Protein AF-0000000077124543 (afdb_homodimer)

Structure (mmCIF, N/CA/C/O backbone):
data_AF-0000000077124543-model_v1
#
loop_
_entity.id
_entity.type
_entity.pdbx_description
1 polymer 'Predicted intracellular protease'
#
loop_
_atom_site.group_PDB
_atom_site.id
_atom_site.type_symbol
_atom_site.label_atom_id
_atom_site.label_alt_id
_atom_site.label_comp_id
_atom_site.label_asym_id
_atom_site.label_entity_id
_atom_site.label_seq_id
_atom_site.pdbx_PDB_ins_code
_atom_site.Cartn_x
_atom_site.Cartn_y
_atom_site.Cartn_z
_atom_site.occupancy
_atom_site.B_iso_or_equiv
_atom_site.auth_seq_id
_atom_site.auth_comp_id
_atom_site.auth_asym_id
_atom_site.auth_atom_id
_atom_site.pdbx_PDB_model_num
ATOM 1 N N . MET A 1 1 ? -16.422 4.723 1.908 1 63.44 1 MET A N 1
ATOM 2 C CA . MET A 1 1 ? -15.859 3.467 1.423 1 63.44 1 MET A CA 1
ATOM 3 C C . MET A 1 1 ? -16.938 2.381 1.353 1 63.44 1 MET A C 1
ATOM 5 O O . MET A 1 1 ? -17.578 2.08 2.354 1 63.44 1 MET A O 1
ATOM 9 N N . ILE A 1 2 ? -17.328 2.041 0.159 1 67.94 2 ILE A N 1
ATOM 10 C CA . ILE A 1 2 ? -18.328 0.998 0.017 1 67.94 2 ILE A CA 1
ATOM 11 C C . ILE A 1 2 ? -17.672 -0.375 0.061 1 67.94 2 ILE A C 1
ATOM 13 O O . ILE A 1 2 ? -16.719 -0.639 -0.693 1 67.94 2 ILE A O 1
ATOM 17 N N . LYS A 1 3 ? -17.922 -1.063 1.201 1 74.06 3 LYS A N 1
ATOM 18 C CA . LYS A 1 3 ? -17.547 -2.471 1.183 1 74.06 3 LYS A CA 1
ATOM 19 C C . LYS A 1 3 ? -18.641 -3.338 0.589 1 74.06 3 LYS A C 1
ATOM 21 O O . LYS A 1 3 ? -19.812 -3.193 0.95 1 74.06 3 LYS A O 1
ATOM 26 N N . HIS A 1 4 ? -18.203 -4.145 -0.295 1 85.75 4 HIS A N 1
ATOM 27 C CA . HIS A 1 4 ? -19.141 -5.047 -0.939 1 85.75 4 HIS A CA 1
ATOM 28 C C . HIS A 1 4 ? -19.375 -6.293 -0.09 1 85.75 4 HIS A C 1
ATOM 30 O O . HIS A 1 4 ? -18.594 -6.59 0.815 1 85.75 4 HIS A O 1
ATOM 36 N N . LYS A 1 5 ? -20.406 -6.961 -0.478 1 87.62 5 LYS A N 1
ATOM 37 C CA . LYS A 1 5 ? -20.734 -8.203 0.222 1 87.62 5 LYS A CA 1
ATOM 38 C C . LYS A 1 5 ? -19.625 -9.227 0.084 1 87.62 5 LYS A C 1
ATOM 40 O O . LYS A 1 5 ? -19.047 -9.383 -0.992 1 87.62 5 LYS A O 1
ATOM 45 N N . VAL A 1 6 ? -19.484 -9.867 1.22 1 89.69 6 VAL A N 1
ATOM 46 C CA . VAL A 1 6 ? -18.438 -10.891 1.244 1 89.69 6 VAL A CA 1
ATOM 47 C C . VAL A 1 6 ? -18.75 -11.969 0.213 1 89.69 6 VAL A C 1
ATOM 49 O O . VAL A 1 6 ? -19.891 -12.422 0.103 1 89.69 6 VAL A O 1
ATOM 52 N N . SER A 1 7 ? -17.656 -12.297 -0.568 1 92 7 SER A N 1
ATOM 53 C CA . SER A 1 7 ? -17.781 -13.359 -1.558 1 92 7 SER A CA 1
ATOM 54 C C . SER A 1 7 ? -17.25 -14.688 -1.017 1 92 7 SER A C 1
ATOM 56 O O . SER A 1 7 ? -16.844 -14.773 0.147 1 92 7 SER A O 1
ATOM 58 N N . ASN A 1 8 ? -17.297 -15.719 -1.889 1 95.5 8 ASN A N 1
ATOM 59 C CA . ASN A 1 8 ? -16.75 -17.016 -1.511 1 95.5 8 ASN A CA 1
ATOM 60 C C . ASN A 1 8 ? -15.328 -17.203 -2.037 1 95.5 8 ASN A C 1
ATOM 62 O O . ASN A 1 8 ? -14.727 -18.266 -1.867 1 95.5 8 ASN A O 1
ATOM 66 N N . ILE A 1 9 ? -14.875 -16.156 -2.672 1 97.94 9 ILE A N 1
ATOM 67 C CA . ILE A 1 9 ? -13.531 -16.219 -3.234 1 97.94 9 ILE A CA 1
ATOM 68 C C . ILE A 1 9 ? -12.5 -15.953 -2.139 1 97.94 9 ILE A C 1
ATOM 70 O O . ILE A 1 9 ? -12.602 -14.969 -1.404 1 97.94 9 ILE A O 1
ATOM 74 N N . ARG A 1 10 ? -11.5 -16.828 -2.059 1 98.06 10 ARG A N 1
ATOM 75 C CA . ARG A 1 10 ? -10.438 -16.734 -1.063 1 98.06 10 ARG A CA 1
ATOM 76 C C . ARG A 1 10 ? -9.07 -16.656 -1.731 1 98.06 10 ARG A C 1
ATOM 78 O O . ARG A 1 10 ? -8.742 -17.469 -2.59 1 98.06 10 ARG A O 1
ATOM 85 N N . ILE A 1 11 ? -8.266 -15.648 -1.345 1 98.62 11 ILE A N 1
ATOM 86 C CA . ILE A 1 11 ? -6.922 -15.484 -1.889 1 98.62 11 ILE A CA 1
ATOM 87 C C . ILE A 1 11 ? -5.898 -15.5 -0.754 1 98.62 11 ILE A C 1
ATOM 89 O O . ILE A 1 11 ? -6.066 -14.797 0.248 1 98.62 11 ILE A O 1
ATOM 93 N N . ALA A 1 12 ? -4.91 -16.344 -0.875 1 98.44 12 ALA A N 1
ATOM 94 C CA . ALA A 1 12 ? -3.766 -16.312 0.032 1 98.44 12 ALA A CA 1
ATOM 95 C C . ALA A 1 12 ? -2.625 -15.484 -0.543 1 98.44 12 ALA A C 1
ATOM 97 O O . ALA A 1 12 ? -2.207 -15.695 -1.684 1 98.44 12 ALA A O 1
ATOM 98 N N . ILE A 1 13 ? -2.197 -14.547 0.199 1 98.69 13 ILE A N 1
ATOM 99 C CA . ILE A 1 13 ? -0.986 -13.805 -0.134 1 98.69 13 ILE A CA 1
ATOM 100 C C . ILE A 1 13 ? 0.198 -14.367 0.648 1 98.69 13 ILE A C 1
ATOM 102 O O . ILE A 1 13 ? 0.236 -14.281 1.877 1 98.69 13 ILE A O 1
ATOM 106 N N . MET A 1 14 ? 1.134 -14.891 -0.049 1 96.19 14 MET A N 1
ATOM 107 C CA . MET A 1 14 ? 2.322 -15.43 0.602 1 96.19 14 MET A CA 1
ATOM 108 C C . MET A 1 14 ? 3.344 -14.336 0.877 1 96.19 14 MET A C 1
ATOM 110 O O . MET A 1 14 ? 3.941 -13.789 -0.052 1 96.19 14 MET A O 1
ATOM 114 N N . CYS A 1 15 ? 3.605 -14.125 2.131 1 96.5 15 CYS A N 1
ATOM 115 C CA . CYS A 1 15 ? 4.488 -13.039 2.541 1 96.5 15 CYS A CA 1
ATOM 116 C C . CYS A 1 15 ? 5.773 -13.578 3.152 1 96.5 15 CYS A C 1
ATOM 118 O O . CYS A 1 15 ? 5.75 -14.562 3.891 1 96.5 15 CYS A O 1
ATOM 120 N N . SER A 1 16 ? 6.848 -12.883 2.807 1 94.44 16 SER A N 1
ATOM 121 C CA . SER A 1 16 ? 8.156 -13.164 3.389 1 94.44 16 SER A CA 1
ATOM 122 C C . SER A 1 16 ? 8.797 -11.898 3.949 1 94.44 16 SER A C 1
ATOM 124 O O . SER A 1 16 ? 8.375 -10.789 3.619 1 94.44 16 SER A O 1
ATOM 126 N N . ILE A 1 17 ? 9.75 -12.125 4.844 1 96 17 ILE A N 1
ATOM 127 C CA . ILE A 1 17 ? 10.617 -10.992 5.176 1 96 17 ILE A CA 1
ATOM 128 C C . ILE A 1 17 ? 11.148 -10.352 3.893 1 96 17 ILE A C 1
ATOM 130 O O . ILE A 1 17 ? 11.609 -11.055 2.988 1 96 17 ILE A O 1
ATOM 134 N N . GLU A 1 18 ? 10.953 -9.055 3.719 1 96.94 18 GLU A N 1
ATOM 135 C CA . GLU A 1 18 ? 11.438 -8.25 2.602 1 96.94 18 GLU A CA 1
ATOM 136 C C . GLU A 1 18 ? 10.586 -8.469 1.354 1 96.94 18 GLU A C 1
ATOM 138 O O . GLU A 1 18 ? 11.047 -8.242 0.234 1 96.94 18 GLU A O 1
ATOM 143 N N . SER A 1 19 ? 9.328 -8.969 1.535 1 97.06 19 SER A N 1
ATOM 144 C CA . SER A 1 19 ? 8.359 -8.805 0.461 1 97.06 19 SER A CA 1
ATOM 145 C C . SER A 1 19 ? 8.062 -7.336 0.196 1 97.06 19 SER A C 1
ATOM 147 O O . SER A 1 19 ? 8.203 -6.496 1.089 1 97.06 19 SER A O 1
ATOM 149 N N . ASN A 1 20 ? 7.742 -7.055 -1.015 1 98.12 20 ASN A N 1
ATOM 150 C CA . ASN A 1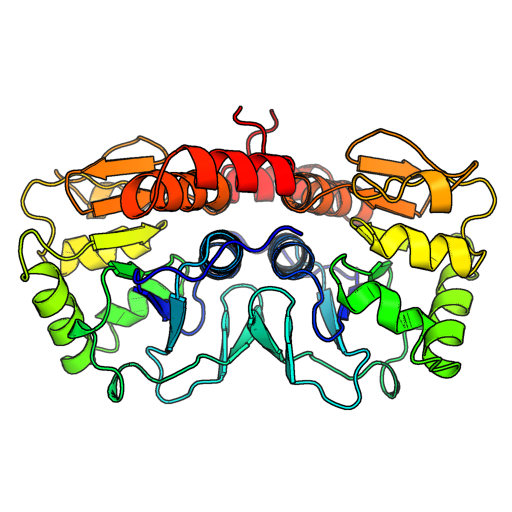 20 ? 7.457 -5.668 -1.366 1 98.12 20 ASN A CA 1
ATOM 151 C C . ASN A 1 20 ? 6.211 -5.152 -0.647 1 98.12 20 ASN A C 1
ATOM 153 O O . ASN A 1 20 ? 5.148 -5.773 -0.711 1 98.12 20 ASN A O 1
ATOM 157 N N . ASP A 1 21 ? 6.297 -4.035 0.002 1 98.75 21 ASP A N 1
ATOM 158 C CA . ASP A 1 21 ? 5.223 -3.477 0.82 1 98.75 21 ASP A CA 1
ATOM 159 C C . ASP A 1 21 ? 3.979 -3.197 -0.022 1 98.75 21 ASP A C 1
ATOM 161 O O . ASP A 1 21 ? 2.877 -3.623 0.328 1 98.75 21 ASP A O 1
ATOM 165 N N . MET A 1 22 ? 4.164 -2.541 -1.138 1 98.75 22 MET A N 1
ATOM 166 C CA . MET A 1 22 ? 3.059 -2.104 -1.983 1 98.75 22 MET A CA 1
ATOM 167 C C . MET A 1 22 ? 2.426 -3.289 -2.707 1 98.75 22 MET A C 1
ATOM 169 O O . MET A 1 22 ? 1.207 -3.334 -2.885 1 98.75 22 MET A O 1
ATOM 173 N N . ASP A 1 23 ? 3.266 -4.234 -3.088 1 98.75 23 ASP A N 1
ATOM 174 C CA . ASP A 1 23 ? 2.77 -5.434 -3.758 1 98.75 23 ASP A CA 1
ATOM 175 C C . ASP A 1 23 ? 1.81 -6.207 -2.859 1 98.75 23 ASP A C 1
ATOM 177 O O . ASP A 1 23 ? 0.942 -6.934 -3.348 1 98.75 23 ASP A O 1
ATOM 181 N N . ILE A 1 24 ? 1.984 -6.094 -1.59 1 98.81 24 ILE A N 1
ATOM 182 C CA . ILE A 1 24 ? 1.113 -6.812 -0.665 1 98.81 24 ILE A CA 1
ATOM 183 C C . ILE A 1 24 ? -0.124 -5.969 -0.364 1 98.81 24 ILE A C 1
ATOM 185 O O . ILE A 1 24 ? -1.254 -6.422 -0.565 1 98.81 24 ILE A O 1
ATOM 189 N N . VAL A 1 25 ? 0.028 -4.738 -0.016 1 98.94 25 VAL A N 1
ATOM 190 C CA . VAL A 1 25 ? -1.023 -3.992 0.668 1 98.94 25 VAL A CA 1
ATOM 191 C C . VAL A 1 25 ? -2.033 -3.469 -0.351 1 98.94 25 VAL A C 1
ATOM 193 O O . VAL A 1 25 ? -3.232 -3.414 -0.073 1 98.94 25 VAL A O 1
ATOM 196 N N . ILE A 1 26 ? -1.582 -3.061 -1.542 1 98.88 26 ILE A N 1
ATOM 197 C CA . ILE A 1 26 ? -2.502 -2.502 -2.527 1 98.88 26 ILE A CA 1
ATOM 198 C C . ILE A 1 26 ? -3.502 -3.57 -2.965 1 98.88 26 ILE A C 1
ATOM 200 O O . ILE A 1 26 ? -4.715 -3.377 -2.855 1 98.88 26 ILE A O 1
ATOM 204 N N . PRO A 1 27 ? -3.061 -4.75 -3.352 1 98.94 27 PRO A N 1
ATOM 205 C CA . PRO A 1 27 ? -4.043 -5.789 -3.68 1 98.94 27 PRO A CA 1
ATOM 206 C C . PRO A 1 27 ? -4.891 -6.199 -2.479 1 98.94 27 PRO A C 1
ATOM 208 O O . PRO A 1 27 ? -6.105 -6.387 -2.609 1 98.94 27 PRO A O 1
ATOM 211 N N . TYR A 1 28 ? -4.254 -6.348 -1.312 1 98.88 28 TYR A N 1
ATOM 212 C CA . TYR A 1 28 ? -5.004 -6.703 -0.113 1 98.88 28 TYR A CA 1
ATOM 213 C C . TYR A 1 28 ? -6.18 -5.758 0.097 1 98.88 28 TYR A C 1
ATOM 215 O O . TYR A 1 28 ? -7.309 -6.199 0.332 1 98.88 28 TYR A O 1
ATOM 223 N N . ASP A 1 29 ? -5.918 -4.492 0.028 1 98.75 29 ASP A N 1
ATOM 224 C CA . ASP A 1 29 ? -6.926 -3.465 0.262 1 98.75 29 ASP A CA 1
ATOM 225 C C . ASP A 1 29 ? -8.055 -3.555 -0.768 1 98.75 29 ASP A C 1
ATOM 227 O O . ASP A 1 29 ? -9.227 -3.666 -0.406 1 98.75 29 ASP A O 1
ATOM 231 N N . ILE A 1 30 ? -7.691 -3.59 -1.992 1 98.75 30 ILE A N 1
ATOM 232 C CA . ILE A 1 30 ? -8.664 -3.566 -3.08 1 98.75 30 ILE A CA 1
ATOM 233 C C . ILE A 1 30 ? -9.5 -4.844 -3.053 1 98.75 30 ILE A C 1
ATOM 235 O O . ILE A 1 30 ? -10.719 -4.797 -3.211 1 98.75 30 ILE A O 1
ATOM 239 N N . TRP A 1 31 ? -8.898 -5.984 -2.84 1 98.88 31 TRP A N 1
ATOM 240 C CA . TRP A 1 31 ? -9.617 -7.25 -2.824 1 98.88 31 TRP A CA 1
ATOM 241 C C . TRP A 1 31 ? -10.57 -7.324 -1.631 1 98.88 31 TRP A C 1
ATOM 243 O O . TRP A 1 31 ? -11.688 -7.816 -1.752 1 98.88 31 TRP A O 1
ATOM 253 N N . THR A 1 32 ? -10.141 -6.828 -0.524 1 98.56 32 THR A N 1
ATOM 254 C CA . THR A 1 32 ? -11 -6.797 0.648 1 98.56 32 THR A CA 1
ATOM 255 C C . THR A 1 32 ? -12.203 -5.887 0.411 1 98.56 32 THR A C 1
ATOM 257 O O . THR A 1 32 ? -13.336 -6.23 0.768 1 98.56 32 THR A O 1
ATOM 260 N N . ARG A 1 33 ? -11.992 -4.699 -0.191 1 97.81 33 ARG A N 1
ATOM 261 C CA . ARG A 1 33 ? -13.086 -3.809 -0.554 1 97.81 33 ARG A CA 1
ATOM 262 C C . ARG A 1 33 ? -14.102 -4.523 -1.441 1 97.81 33 ARG A C 1
ATOM 264 O O . ARG A 1 33 ? -15.297 -4.25 -1.365 1 97.81 33 ARG A O 1
ATOM 271 N N . ALA A 1 34 ? -13.578 -5.43 -2.248 1 98.5 34 ALA A N 1
ATOM 272 C CA . ALA A 1 34 ? -14.414 -6.117 -3.229 1 98.5 34 ALA A CA 1
ATOM 273 C C . ALA A 1 34 ? -15.211 -7.246 -2.578 1 98.5 34 ALA A C 1
ATOM 275 O O . ALA A 1 34 ? -16.078 -7.848 -3.213 1 98.5 34 ALA A O 1
ATOM 276 N N . GLY A 1 35 ? -14.875 -7.598 -1.354 1 98.38 35 GLY A N 1
ATOM 277 C CA . GLY A 1 35 ? -15.547 -8.68 -0.652 1 98.38 35 GLY A CA 1
ATOM 278 C C . GLY A 1 35 ? -14.812 -10 -0.758 1 98.38 35 GLY A C 1
ATOM 279 O O . GLY A 1 35 ? -15.336 -11.039 -0.352 1 98.38 35 GLY A O 1
ATOM 280 N N . ILE A 1 36 ? -13.648 -10.016 -1.35 1 98.75 36 ILE A N 1
ATOM 281 C CA . ILE A 1 36 ? -12.812 -11.211 -1.394 1 98.75 36 ILE A CA 1
ATOM 282 C C . ILE A 1 36 ? -12.219 -11.477 -0.012 1 98.75 36 ILE A C 1
ATOM 284 O O . ILE A 1 36 ? -11.789 -10.539 0.676 1 98.75 36 ILE A O 1
ATOM 288 N N . ILE A 1 37 ? -12.195 -12.695 0.406 1 98.44 37 ILE A N 1
ATOM 289 C CA . ILE A 1 37 ? -11.523 -13.078 1.646 1 98.44 37 ILE A CA 1
ATOM 290 C C . ILE A 1 37 ? -10.023 -13.219 1.402 1 98.44 37 ILE A C 1
ATOM 292 O O . ILE A 1 37 ? -9.586 -14.109 0.675 1 98.44 37 ILE A O 1
ATOM 296 N N . VAL A 1 38 ? -9.281 -12.344 2.039 1 98.75 38 VAL A N 1
ATOM 297 C CA . VAL A 1 38 ? -7.844 -12.305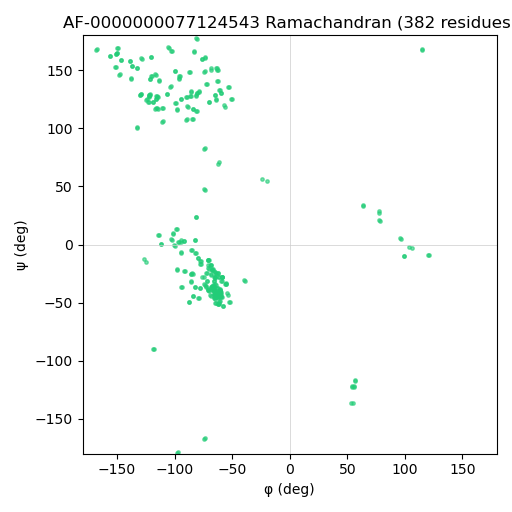 1.796 1 98.75 38 VAL A CA 1
ATOM 298 C C . VAL A 1 38 ? -7.094 -12.68 3.07 1 98.75 38 VAL A C 1
ATOM 300 O O . VAL A 1 38 ? -7.355 -12.125 4.141 1 98.75 38 VAL A O 1
ATOM 303 N N . GLU A 1 39 ? -6.223 -13.602 2.947 1 98.56 39 GLU A N 1
ATOM 304 C CA . GLU A 1 39 ? -5.375 -13.984 4.07 1 98.56 39 GLU A CA 1
ATOM 305 C C . GLU A 1 39 ? -3.898 -13.812 3.736 1 98.56 39 GLU A C 1
ATOM 307 O O . GLU A 1 39 ? -3.443 -14.234 2.672 1 98.56 39 GLU A O 1
ATOM 312 N N . THR A 1 40 ? -3.205 -13.148 4.602 1 98.75 40 THR A N 1
ATOM 313 C CA . THR A 1 40 ? -1.751 -13.094 4.496 1 98.75 40 THR A CA 1
ATOM 314 C C . THR A 1 40 ? -1.117 -14.289 5.211 1 98.75 40 THR A C 1
ATOM 316 O O . THR A 1 40 ? -1.386 -14.523 6.391 1 98.75 40 THR A O 1
ATOM 319 N N . VAL A 1 41 ? -0.295 -14.945 4.5 1 97.06 41 VAL A N 1
ATOM 320 C CA . VAL A 1 41 ? 0.339 -16.156 5 1 97.06 41 VAL A CA 1
ATOM 321 C C . VAL A 1 41 ? 1.854 -15.977 5.051 1 97.06 41 VAL A C 1
ATOM 323 O O . VAL A 1 41 ? 2.486 -15.711 4.023 1 97.06 41 VAL A O 1
ATOM 326 N N . SER A 1 42 ? 2.412 -16.156 6.227 1 96 42 SER A N 1
ATOM 327 C CA . SER A 1 42 ? 3.848 -15.953 6.398 1 96 42 SER A CA 1
ATOM 328 C C . SER A 1 42 ? 4.633 -17.188 5.949 1 96 42 SER A C 1
ATOM 330 O O . SER A 1 42 ? 4.367 -18.297 6.41 1 96 42 SER A O 1
ATOM 332 N N . ASN A 1 43 ? 5.562 -16.922 5.125 1 91.69 43 ASN A N 1
ATOM 333 C CA . ASN A 1 43 ? 6.504 -17.984 4.75 1 91.69 43 ASN A CA 1
ATOM 334 C C . ASN A 1 43 ? 7.605 -18.141 5.789 1 91.69 43 ASN A C 1
ATOM 336 O O . ASN A 1 43 ? 8.555 -18.906 5.578 1 91.69 43 ASN A O 1
ATOM 340 N N . GLU A 1 44 ? 7.508 -17.391 6.852 1 91.5 44 GLU A N 1
ATOM 341 C CA . GLU A 1 44 ? 8.492 -17.391 7.93 1 91.5 44 GLU A CA 1
ATOM 342 C C . GLU A 1 44 ? 7.992 -18.188 9.133 1 91.5 44 GLU A C 1
ATOM 344 O O . GLU A 1 44 ? 6.828 -18.578 9.18 1 91.5 44 GLU A O 1
ATOM 349 N N . LYS A 1 45 ? 8.906 -18.5 10.078 1 90.06 45 LYS A N 1
ATOM 350 C CA . LYS A 1 45 ? 8.523 -19.188 11.305 1 90.06 45 LYS A CA 1
ATOM 351 C C . LYS A 1 45 ? 7.953 -18.203 12.328 1 90.06 45 LYS A C 1
ATOM 353 O O . LYS A 1 45 ? 8.141 -18.375 13.539 1 90.06 45 LYS A O 1
ATOM 358 N N . LYS A 1 46 ? 7.473 -17.125 11.875 1 95.44 46 LYS A N 1
ATOM 359 C CA . LYS A 1 46 ? 6.797 -16.109 12.672 1 95.44 46 LYS A CA 1
ATOM 360 C C . LYS A 1 46 ? 5.762 -15.359 11.836 1 95.44 46 LYS A C 1
ATOM 362 O O . LYS A 1 46 ? 5.91 -15.234 10.617 1 95.44 46 LYS A O 1
ATOM 367 N N . LYS A 1 47 ? 4.73 -14.844 12.461 1 97.44 47 LYS A N 1
ATOM 368 C CA . LYS A 1 47 ? 3.654 -14.148 11.758 1 97.44 47 LYS A CA 1
ATOM 369 C C . LYS A 1 47 ? 4 -12.672 11.539 1 97.44 47 LYS A C 1
ATOM 371 O O . LYS A 1 47 ? 3.578 -12.07 10.555 1 97.44 47 LYS A O 1
ATOM 376 N N . SER A 1 48 ? 4.754 -12.07 12.461 1 98.25 48 SER A N 1
ATOM 377 C CA . SER A 1 48 ? 5.145 -10.672 12.359 1 98.25 48 SER A CA 1
ATOM 378 C C . SER A 1 48 ? 6.449 -10.523 11.578 1 98.25 48 SER A C 1
ATOM 380 O O . SER A 1 48 ? 7.477 -11.078 11.969 1 98.25 48 SER A O 1
ATOM 382 N N . ILE A 1 49 ? 6.414 -9.82 10.445 1 97.56 49 ILE A N 1
ATOM 383 C CA . ILE A 1 49 ? 7.594 -9.734 9.586 1 97.56 49 ILE A CA 1
ATOM 384 C C 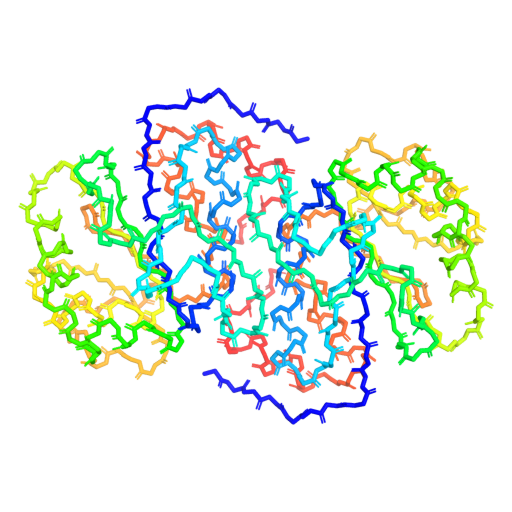. ILE A 1 49 ? 7.781 -8.305 9.102 1 97.56 49 ILE A C 1
ATOM 386 O O . ILE A 1 49 ? 6.812 -7.551 8.977 1 97.56 49 ILE A O 1
ATOM 390 N N . PHE A 1 50 ? 9.055 -7.945 8.797 1 98.12 50 PHE A N 1
ATOM 391 C CA . PHE A 1 50 ? 9.391 -6.684 8.148 1 98.12 50 PHE A CA 1
ATOM 392 C C . PHE A 1 50 ? 9.375 -6.832 6.633 1 98.12 50 PHE A C 1
ATOM 394 O O . PHE A 1 50 ? 10.055 -7.699 6.082 1 98.12 50 PHE A O 1
ATOM 401 N N . LEU A 1 51 ? 8.641 -5.969 6.043 1 98.12 51 LEU A N 1
ATOM 402 C CA . LEU A 1 51 ? 8.625 -5.934 4.586 1 98.12 51 LEU A CA 1
ATOM 403 C C . LEU A 1 51 ? 9.836 -5.176 4.047 1 98.12 51 LEU A C 1
ATOM 405 O O . LEU A 1 51 ? 10.688 -4.734 4.816 1 98.12 51 LEU A O 1
ATOM 409 N N . GLN A 1 52 ? 9.953 -5.137 2.805 1 97.38 52 GLN A N 1
ATOM 410 C CA . GLN A 1 52 ? 11.18 -4.699 2.146 1 97.38 52 GLN A CA 1
ATOM 411 C C . GLN A 1 52 ? 11.523 -3.262 2.527 1 97.38 52 GLN A C 1
ATOM 413 O O . GLN A 1 52 ? 12.688 -2.943 2.775 1 97.38 52 GLN A O 1
ATOM 418 N N . SER A 1 53 ? 10.484 -2.402 2.611 1 97.81 53 SER A N 1
ATOM 419 C CA . SER A 1 53 ? 10.758 -0.995 2.889 1 97.81 53 SER A CA 1
ATOM 420 C C . SER A 1 53 ? 10.664 -0.7 4.383 1 97.81 53 SER A C 1
ATOM 422 O O . SER A 1 53 ? 10.898 0.431 4.812 1 97.81 53 SER A O 1
ATOM 424 N N . GLY A 1 54 ? 10.219 -1.682 5.129 1 98 54 GLY A N 1
ATOM 425 C CA . GLY A 1 54 ? 10.32 -1.51 6.57 1 98 54 GLY A CA 1
ATOM 426 C C . GLY A 1 54 ? 8.984 -1.577 7.277 1 98 54 GLY A C 1
ATOM 427 O O . GLY A 1 54 ? 8.922 -1.595 8.508 1 98 54 GLY A O 1
ATOM 428 N N . THR A 1 55 ? 7.875 -1.6 6.539 1 98.56 55 THR A N 1
ATOM 429 C CA . THR A 1 55 ? 6.582 -1.811 7.184 1 98.56 55 THR A CA 1
ATOM 430 C C . THR A 1 55 ? 6.559 -3.148 7.918 1 98.56 55 THR A C 1
ATOM 432 O O . THR A 1 55 ? 6.969 -4.172 7.367 1 98.56 55 THR A O 1
ATOM 435 N N . LYS A 1 56 ? 6.16 -3.121 9.117 1 98.75 56 LYS A N 1
ATOM 436 C CA . LYS A 1 56 ? 6.004 -4.363 9.867 1 98.75 56 LYS A CA 1
ATOM 437 C C . LYS A 1 56 ? 4.551 -4.816 9.883 1 98.75 56 LYS A C 1
ATOM 439 O O . LYS A 1 56 ? 3.676 -4.105 10.383 1 98.75 56 LYS A O 1
ATOM 444 N N . ILE A 1 57 ? 4.316 -6.035 9.383 1 98.81 57 ILE A N 1
ATOM 445 C CA . ILE A 1 57 ? 2.947 -6.543 9.359 1 98.81 57 ILE A CA 1
ATOM 446 C C . ILE A 1 57 ? 2.859 -7.832 10.172 1 98.81 57 ILE A C 1
ATOM 448 O O . ILE A 1 57 ? 3.881 -8.453 10.477 1 98.81 57 ILE A O 1
ATOM 452 N N . THR A 1 58 ? 1.664 -8.141 10.523 1 98.75 58 THR A N 1
ATOM 453 C CA . THR A 1 58 ? 1.371 -9.43 11.133 1 98.75 58 THR A CA 1
ATOM 454 C C . THR A 1 58 ? 0.469 -10.266 10.227 1 98.75 58 THR A C 1
ATOM 456 O O . THR A 1 58 ? -0.686 -9.906 9.992 1 98.75 58 THR A O 1
ATOM 459 N N . CYS A 1 59 ? 1.014 -11.359 9.812 1 98.62 59 CYS A N 1
ATOM 460 C CA . CYS A 1 59 ? 0.253 -12.266 8.961 1 98.62 59 CYS A CA 1
ATOM 461 C C . CYS A 1 59 ? -0.771 -13.047 9.773 1 98.62 59 CYS A C 1
ATOM 463 O O . CYS A 1 59 ? -0.63 -13.18 10.992 1 98.62 59 CYS A O 1
ATOM 465 N N . SER A 1 60 ? -1.74 -13.539 9.047 1 98.19 60 SER A N 1
ATOM 466 C CA . SER A 1 60 ? -2.812 -14.258 9.727 1 98.19 60 SER A CA 1
ATOM 467 C C . SER A 1 60 ? -2.352 -15.641 10.188 1 98.19 60 SER A C 1
ATOM 469 O O . SER A 1 60 ? -2.828 -16.156 11.195 1 98.19 60 SER A O 1
ATOM 471 N N . GLU A 1 61 ? -1.473 -16.219 9.375 1 97 61 GLU A N 1
ATOM 472 C CA . GLU A 1 61 ? -1.011 -17.562 9.695 1 97 61 GLU A CA 1
ATOM 473 C C . GLU A 1 61 ? 0.349 -17.844 9.062 1 97 61 GLU A C 1
ATOM 475 O O . GLU A 1 61 ? 0.772 -17.141 8.148 1 97 61 GLU A O 1
ATOM 480 N N . GLU A 1 62 ? 0.965 -18.828 9.57 1 95.56 62 GLU A N 1
ATOM 481 C CA . GLU A 1 62 ? 2.189 -19.344 8.953 1 95.56 62 GLU A CA 1
ATOM 482 C C . GLU A 1 62 ? 1.879 -20.375 7.879 1 95.56 62 GLU A C 1
ATOM 484 O O . GLU A 1 62 ? 0.943 -21.172 8.023 1 95.56 62 GLU A O 1
ATOM 489 N N . ILE A 1 63 ? 2.709 -20.422 6.91 1 92.44 63 ILE A N 1
ATOM 490 C CA . ILE A 1 63 ? 2.488 -21.281 5.754 1 92.44 63 ILE A CA 1
ATOM 491 C C . ILE A 1 63 ? 2.398 -22.734 6.203 1 92.44 63 ILE A C 1
ATOM 493 O O . ILE A 1 63 ? 1.642 -23.516 5.629 1 92.44 63 ILE A O 1
ATOM 497 N N . GLU A 1 64 ? 3.084 -23.125 7.25 1 89.5 64 GLU A N 1
ATOM 498 C CA . GLU A 1 64 ? 3.113 -24.5 7.738 1 89.5 64 GLU A CA 1
ATOM 499 C C . GLU A 1 64 ? 1.761 -24.922 8.312 1 89.5 64 GLU A C 1
ATOM 501 O O . GLU A 1 64 ? 1.431 -26.109 8.344 1 89.5 64 GLU A O 1
ATOM 506 N N . LYS A 1 65 ? 0.978 -23.984 8.602 1 93.12 65 LYS A N 1
ATOM 507 C CA . LYS A 1 65 ? -0.274 -24.266 9.297 1 93.12 65 LYS A CA 1
ATOM 508 C C . LYS A 1 65 ? -1.476 -24.016 8.391 1 93.12 65 LYS A C 1
ATOM 510 O O . LYS A 1 65 ? -2.623 -24.141 8.828 1 93.12 65 LYS A O 1
ATOM 515 N N . VAL A 1 66 ? -1.228 -23.625 7.227 1 93.56 66 VAL A N 1
ATOM 516 C CA . VAL A 1 66 ? -2.328 -23.25 6.344 1 93.56 66 VAL A CA 1
ATOM 517 C C . VAL A 1 66 ? -2.572 -24.375 5.332 1 93.56 66 VAL A C 1
ATOM 519 O O . VAL A 1 66 ? -1.624 -24.953 4.797 1 93.56 66 VAL A O 1
ATOM 522 N N . ASN A 1 67 ? -3.84 -24.688 5.109 1 93.88 67 ASN A N 1
ATOM 523 C CA . ASN A 1 67 ? -4.262 -25.531 3.994 1 93.88 67 ASN A CA 1
ATOM 524 C C . ASN A 1 67 ? -4.574 -24.703 2.752 1 93.88 67 ASN A C 1
ATOM 526 O O . ASN A 1 67 ? -5.625 -24.062 2.672 1 93.88 67 ASN A O 1
ATOM 530 N N . LEU A 1 68 ? -3.729 -24.766 1.771 1 93.69 68 LEU A N 1
ATOM 531 C CA . LEU A 1 68 ? -3.852 -23.922 0.588 1 93.69 68 LEU A CA 1
ATOM 532 C C . LEU A 1 68 ? -5.035 -24.359 -0.27 1 93.69 68 LEU A C 1
ATOM 534 O O . LEU A 1 68 ? -5.496 -23.594 -1.127 1 93.69 68 LEU A O 1
ATOM 538 N N . ASP A 1 69 ? -5.594 -25.516 -0.034 1 91.69 69 ASP A N 1
ATOM 539 C CA . ASP A 1 69 ? -6.691 -26.047 -0.838 1 91.69 69 ASP A CA 1
ATOM 540 C C . ASP A 1 69 ? -7.953 -25.203 -0.665 1 91.69 69 ASP A C 1
ATOM 542 O O . ASP A 1 69 ? -8.844 -25.219 -1.517 1 91.69 69 ASP A O 1
ATOM 546 N N . LYS A 1 70 ? -8.008 -24.5 0.375 1 94.38 70 LYS A N 1
ATOM 547 C CA . LYS A 1 70 ? -9.227 -23.75 0.662 1 94.38 70 LYS A CA 1
ATOM 548 C C . LYS A 1 70 ? -9.25 -22.438 -0.118 1 94.38 70 LYS A C 1
ATOM 550 O O . LYS A 1 70 ? -10.258 -21.719 -0.104 1 94.38 70 LYS A O 1
ATOM 555 N N . PHE A 1 71 ? -8.156 -22.141 -0.77 1 97 71 PHE A N 1
ATOM 556 C CA . PHE A 1 71 ? -8.078 -20.875 -1.48 1 97 71 PHE A CA 1
ATOM 557 C C . PHE A 1 71 ? -8.344 -21.062 -2.967 1 97 71 PHE A C 1
ATOM 559 O O . PHE A 1 71 ? -8.016 -22.109 -3.533 1 97 71 PHE A O 1
ATOM 566 N N . ASN A 1 72 ? -8.906 -20.031 -3.535 1 97.19 72 ASN A N 1
ATOM 567 C CA . ASN A 1 72 ? -9.125 -20 -4.977 1 97.19 72 ASN A CA 1
ATOM 568 C C . ASN A 1 72 ? -7.879 -19.516 -5.719 1 97.19 72 ASN A C 1
ATOM 570 O O . ASN A 1 72 ? -7.691 -19.828 -6.895 1 97.19 72 ASN A O 1
ATOM 574 N N . ALA A 1 73 ? -7.051 -18.766 -5.027 1 98 73 ALA A N 1
ATOM 575 C CA . ALA A 1 73 ? -5.855 -18.203 -5.645 1 98 73 ALA A CA 1
ATOM 576 C C . ALA A 1 73 ? -4.723 -18.078 -4.629 1 98 73 ALA A C 1
ATOM 578 O O . ALA A 1 73 ? -4.965 -17.875 -3.439 1 98 73 ALA A O 1
ATOM 579 N N . LEU A 1 74 ? -3.551 -18.266 -5.141 1 97.44 74 LEU A N 1
ATOM 580 C CA . LEU A 1 74 ? -2.314 -18 -4.414 1 97.44 74 LEU A CA 1
ATOM 581 C C . LEU A 1 74 ? -1.535 -16.859 -5.062 1 97.44 74 LEU A C 1
ATOM 583 O O . LEU A 1 74 ? -1.316 -16.859 -6.277 1 97.44 74 LEU A O 1
ATOM 587 N N . TYR A 1 75 ? -1.189 -15.875 -4.281 1 98.44 75 TYR A N 1
ATOM 588 C CA . TYR A 1 75 ? -0.448 -14.711 -4.758 1 98.44 75 TYR A CA 1
ATOM 589 C C . TYR A 1 75 ? 0.922 -14.633 -4.094 1 98.44 75 TYR A C 1
ATOM 591 O O . TYR A 1 75 ? 1.026 -14.641 -2.867 1 98.44 75 TYR A O 1
ATOM 599 N N . ILE A 1 76 ? 1.958 -14.562 -4.898 1 97.06 76 ILE A N 1
ATOM 600 C CA . ILE A 1 76 ? 3.326 -14.383 -4.43 1 97.06 76 ILE A CA 1
ATOM 601 C C . ILE A 1 76 ? 3.826 -12.992 -4.82 1 97.06 76 ILE A C 1
ATOM 603 O O . ILE A 1 76 ? 4.191 -12.766 -5.977 1 97.06 76 ILE A O 1
ATOM 607 N N . PRO A 1 77 ? 3.91 -12.102 -3.855 1 98.25 77 PRO A N 1
ATOM 608 C CA . PRO A 1 77 ? 4.34 -10.734 -4.141 1 98.25 77 PRO A CA 1
ATOM 609 C C . PRO A 1 77 ? 5.836 -10.625 -4.414 1 98.25 77 PRO A C 1
ATOM 611 O O . PRO A 1 77 ? 6.594 -11.555 -4.105 1 98.25 77 PRO A O 1
ATOM 614 N N . GLY A 1 78 ? 6.227 -9.5 -5.059 1 97.38 78 GLY A N 1
ATOM 615 C CA . GLY A 1 78 ? 7.637 -9.242 -5.293 1 97.38 78 GLY A CA 1
ATOM 616 C C . GLY A 1 78 ? 8.383 -8.82 -4.043 1 97.38 78 GLY A C 1
ATOM 617 O O . GLY A 1 78 ? 7.883 -8.984 -2.928 1 97.38 78 GLY A O 1
ATOM 618 N N . GLY A 1 79 ? 9.562 -8.328 -4.281 1 96.5 79 GLY A N 1
ATOM 619 C CA . GLY A 1 79 ? 10.453 -7.93 -3.201 1 96.5 79 GLY A CA 1
ATOM 620 C C . GLY A 1 79 ? 11.711 -8.773 -3.121 1 96.5 79 GLY A C 1
ATOM 621 O O . GLY A 1 79 ? 11.812 -9.812 -3.77 1 96.5 79 GLY A O 1
ATOM 622 N N . LYS A 1 80 ? 12.625 -8.281 -2.346 1 92.56 80 LYS A N 1
ATOM 623 C CA . LYS A 1 80 ? 13.898 -8.977 -2.199 1 92.56 80 LYS A CA 1
ATOM 624 C C . LYS A 1 80 ? 13.703 -10.336 -1.534 1 92.56 80 LYS A C 1
ATOM 626 O O . LYS A 1 80 ? 14.477 -11.266 -1.774 1 92.56 80 LYS A O 1
ATOM 631 N N . GLY A 1 81 ? 12.68 -10.469 -0.837 1 89.56 81 GLY A N 1
ATOM 632 C CA . GLY A 1 81 ? 12.438 -11.664 -0.052 1 89.56 81 GLY A CA 1
ATOM 633 C C . GLY A 1 81 ? 11.953 -12.836 -0.887 1 89.56 81 GLY A C 1
ATOM 634 O O . GLY A 1 81 ? 11.992 -13.984 -0.438 1 89.56 81 GLY A O 1
ATOM 635 N N . CYS A 1 82 ? 11.492 -12.562 -2.094 1 85.75 82 CYS A N 1
ATOM 636 C CA . CYS A 1 82 ? 10.883 -13.633 -2.873 1 85.75 82 CYS A CA 1
ATOM 637 C C . CYS A 1 82 ? 11.906 -14.703 -3.227 1 85.75 82 CYS A C 1
ATOM 639 O O . CYS A 1 82 ? 11.562 -15.891 -3.318 1 85.75 82 CYS A O 1
ATOM 641 N N . GLN A 1 83 ? 13.125 -14.305 -3.326 1 81.38 83 GLN A N 1
ATOM 642 C CA . GLN A 1 83 ? 14.148 -15.281 -3.684 1 81.38 83 GLN A CA 1
ATOM 643 C C . GLN A 1 83 ? 14.422 -16.234 -2.527 1 81.38 83 GLN A C 1
ATOM 645 O O . GLN A 1 83 ? 14.875 -17.359 -2.742 1 81.38 83 GLN A O 1
ATOM 650 N N . ARG A 1 84 ? 14.148 -15.773 -1.408 1 80.56 84 ARG A N 1
ATOM 651 C CA . ARG A 1 84 ? 14.375 -16.609 -0.229 1 80.56 84 ARG A CA 1
ATOM 652 C C . ARG A 1 84 ? 13.43 -17.797 -0.218 1 80.56 84 ARG A C 1
ATOM 654 O O . ARG A 1 84 ? 13.711 -18.812 0.441 1 80.56 84 ARG A O 1
ATOM 661 N N . LEU A 1 85 ? 12.344 -17.703 -0.912 1 80 85 LEU A N 1
ATOM 662 C CA . LEU A 1 85 ? 11.43 -18.828 -1.031 1 80 85 LEU A CA 1
ATOM 663 C C . LEU A 1 85 ? 12.141 -20.031 -1.644 1 80 85 LEU A C 1
ATOM 665 O O . LEU A 1 85 ? 11.773 -21.172 -1.375 1 80 85 LEU A O 1
ATOM 669 N N . LEU A 1 86 ? 13.133 -19.734 -2.426 1 77.31 86 LEU A N 1
ATOM 670 C CA . LEU A 1 86 ? 13.844 -20.797 -3.109 1 77.31 86 LEU A CA 1
ATOM 671 C C . LEU A 1 86 ? 15.062 -21.25 -2.303 1 77.31 86 LEU A C 1
ATOM 673 O O . LEU A 1 86 ? 15.438 -22.422 -2.328 1 77.31 86 LEU A O 1
ATOM 677 N N . THR A 1 87 ? 15.664 -20.219 -1.681 1 74.25 87 THR A N 1
ATOM 678 C CA . THR A 1 87 ? 16.938 -20.516 -1.036 1 74.25 87 THR A CA 1
ATOM 679 C C . THR A 1 87 ? 16.719 -21.188 0.315 1 74.25 87 THR A C 1
ATOM 681 O O . THR A 1 87 ? 17.516 -22.031 0.733 1 74.25 87 THR A O 1
ATOM 684 N N . ASP A 1 88 ? 15.773 -20.578 1.062 1 65.75 88 ASP A N 1
ATOM 685 C CA . ASP A 1 88 ? 15.547 -21.219 2.352 1 65.75 88 ASP A CA 1
ATOM 686 C C . ASP A 1 88 ? 14.789 -22.531 2.182 1 65.75 88 ASP A C 1
ATOM 688 O O . ASP A 1 88 ? 14.398 -23.172 3.166 1 65.75 88 ASP A O 1
ATOM 692 N N . ARG A 1 89 ? 15.164 -23.25 1.348 1 61.75 89 ARG A N 1
ATOM 693 C CA . ARG A 1 89 ? 14.703 -24.516 0.8 1 61.75 89 ARG A CA 1
ATOM 694 C C . ARG A 1 89 ? 13.766 -25.219 1.77 1 61.75 89 ARG A C 1
ATOM 696 O O . ARG A 1 89 ? 14.047 -26.328 2.225 1 61.75 89 ARG A O 1
ATOM 703 N N . ASN A 1 90 ? 12.727 -24.359 2.102 1 69.56 90 ASN A N 1
ATOM 704 C CA . ASN A 1 90 ? 11.703 -25.094 2.83 1 69.56 90 ASN A CA 1
ATOM 705 C C . ASN A 1 90 ? 10.891 -26 1.902 1 69.56 90 ASN A C 1
ATOM 707 O O . ASN A 1 90 ? 9.898 -25.562 1.32 1 69.56 90 ASN A O 1
ATOM 711 N N . GLU A 1 91 ? 11.453 -27.141 1.631 1 78.44 91 GLU A N 1
ATOM 712 C CA . GLU A 1 91 ? 10.875 -28.125 0.723 1 78.44 91 GLU A CA 1
ATOM 713 C C . GLU A 1 91 ? 9.359 -28.219 0.905 1 78.44 91 GLU A C 1
ATOM 715 O O . GLU A 1 91 ? 8.625 -28.422 -0.065 1 78.44 91 GLU A O 1
ATOM 720 N N . ARG A 1 92 ? 9.031 -27.984 2.039 1 82 92 ARG A N 1
ATOM 721 C CA . ARG A 1 92 ? 7.605 -28.094 2.33 1 82 92 ARG A CA 1
ATOM 722 C C . ARG A 1 92 ? 6.82 -26.969 1.667 1 82 92 ARG A C 1
ATOM 724 O O . ARG A 1 92 ? 5.754 -27.203 1.098 1 82 92 ARG A O 1
ATOM 731 N N . VAL A 1 93 ? 7.371 -25.781 1.678 1 83.81 93 VAL A N 1
ATOM 732 C CA . VAL A 1 93 ? 6.707 -24.625 1.09 1 83.81 93 VAL A CA 1
ATOM 733 C C . VAL A 1 93 ? 6.695 -24.75 -0.432 1 83.81 93 VAL A C 1
ATOM 735 O O . VAL A 1 93 ? 5.664 -24.516 -1.072 1 83.81 93 VAL A O 1
ATOM 738 N N . ILE A 1 94 ? 7.77 -25.234 -0.926 1 87.44 94 ILE A N 1
ATOM 739 C CA . ILE A 1 94 ? 7.898 -25.422 -2.365 1 87.44 94 ILE A CA 1
ATOM 740 C C . ILE A 1 94 ? 6.863 -26.453 -2.844 1 87.44 94 ILE A C 1
ATOM 742 O O . ILE A 1 94 ? 6.172 -26.219 -3.838 1 87.44 94 ILE A O 1
ATOM 746 N N . ASN A 1 95 ? 6.777 -27.484 -2.105 1 88.06 95 ASN A N 1
ATOM 747 C CA . ASN A 1 95 ? 5.828 -28.531 -2.463 1 88.06 95 ASN A CA 1
ATOM 748 C C . ASN A 1 95 ? 4.391 -28.016 -2.43 1 88.06 95 ASN A C 1
ATOM 750 O O . ASN A 1 95 ? 3.572 -28.391 -3.271 1 88.06 95 ASN A O 1
ATOM 754 N N . LYS A 1 96 ? 4.117 -27.203 -1.509 1 88.94 96 LYS A N 1
ATOM 755 C CA . LYS A 1 96 ? 2.779 -26.641 -1.411 1 88.94 96 LYS A CA 1
ATOM 756 C C . LYS A 1 96 ? 2.457 -25.781 -2.635 1 88.94 96 LYS A C 1
ATOM 758 O O . LYS A 1 96 ? 1.35 -25.844 -3.17 1 88.94 96 LYS A O 1
ATOM 763 N N . ILE A 1 97 ? 3.41 -25.031 -3.07 1 88.75 97 ILE A N 1
ATOM 764 C CA . ILE A 1 97 ? 3.217 -24.156 -4.211 1 88.75 97 ILE A CA 1
ATOM 765 C C . ILE A 1 97 ? 3.043 -24.984 -5.484 1 88.75 97 ILE A C 1
ATOM 767 O O . ILE A 1 97 ? 2.139 -24.719 -6.281 1 88.75 97 ILE A O 1
ATOM 771 N N . VAL A 1 98 ? 3.877 -25.984 -5.617 1 90.69 98 VAL A N 1
ATOM 772 C CA . VAL A 1 98 ? 3.842 -26.828 -6.801 1 90.69 98 VAL A CA 1
ATOM 773 C C . VAL A 1 98 ? 2.512 -27.578 -6.859 1 90.69 98 VAL A C 1
ATOM 775 O O . VAL A 1 98 ? 1.885 -27.672 -7.918 1 90.69 98 VAL A O 1
ATOM 778 N N . LYS A 1 99 ? 2.137 -28.047 -5.742 1 90.31 99 LYS A N 1
ATOM 779 C CA . LYS A 1 99 ? 0.855 -28.75 -5.672 1 90.31 99 LYS A CA 1
ATOM 780 C C . LYS A 1 99 ? -0.296 -27.812 -6.035 1 90.31 99 LYS A C 1
ATOM 782 O O . LYS A 1 99 ? -1.201 -28.203 -6.781 1 90.31 99 LYS A O 1
ATOM 787 N N . PHE A 1 100 ? -0.22 -26.656 -5.508 1 92.31 100 PHE A N 1
ATOM 788 C CA . PHE A 1 100 ? -1.259 -25.672 -5.781 1 92.31 100 PHE A CA 1
ATOM 789 C C . PHE A 1 100 ? -1.33 -25.359 -7.27 1 92.31 100 PHE A C 1
ATOM 791 O O . PHE A 1 100 ? -2.42 -25.281 -7.84 1 92.31 100 PHE A O 1
ATOM 798 N N . ALA A 1 101 ? -0.202 -25.297 -7.887 1 87.75 101 ALA A N 1
ATOM 799 C CA . ALA A 1 101 ? -0.101 -24.953 -9.305 1 87.75 101 ALA A CA 1
ATOM 800 C C . ALA A 1 101 ? -0.613 -26.094 -10.18 1 87.75 101 ALA A C 1
ATOM 802 O O . ALA A 1 101 ? -1.06 -25.875 -11.305 1 87.75 101 ALA A O 1
ATOM 803 N N . GLY A 1 102 ? -0.417 -27.312 -9.656 1 81.19 102 GLY A N 1
ATOM 804 C CA . GLY A 1 102 ? -0.773 -28.5 -10.414 1 81.19 102 GLY A CA 1
ATOM 805 C C . GLY A 1 102 ? -2.268 -28.766 -10.445 1 81.19 102 GLY A C 1
ATOM 806 O O . GLY A 1 102 ? -2.74 -29.594 -11.219 1 81.19 102 GLY A O 1
ATOM 807 N N . ASP A 1 103 ? -2.906 -28.312 -9.414 1 65.75 103 ASP A N 1
ATOM 808 C CA . ASP A 1 103 ? -4.355 -28.484 -9.398 1 65.75 103 ASP A CA 1
ATOM 809 C C . ASP A 1 103 ? -5.012 -27.75 -10.562 1 65.75 103 ASP A C 1
ATOM 811 O O . ASP A 1 103 ? -5.504 -26.625 -10.398 1 65.75 103 ASP A O 1
ATOM 815 N N . GLU A 1 104 ? -4.742 -28.359 -11.742 1 60.34 104 GLU A N 1
ATOM 816 C CA . GLU A 1 104 ? -5.062 -27.797 -13.055 1 60.34 104 GLU A CA 1
ATOM 817 C C . GLU A 1 104 ? -6.547 -27.469 -13.164 1 60.34 104 GLU A C 1
ATOM 819 O O . GLU A 1 104 ? -7.398 -28.266 -12.773 1 60.34 104 GLU A O 1
ATOM 824 N N . GLY A 1 105 ? -6.848 -26.172 -13.375 1 63.09 105 GLY A N 1
ATOM 825 C CA . GLY A 1 105 ? -8.086 -25.641 -13.914 1 63.09 105 GLY A CA 1
ATOM 826 C C . GLY A 1 105 ? -8.953 -24.969 -12.859 1 63.09 105 GLY A C 1
ATOM 827 O O . GLY A 1 105 ? -9.953 -24.312 -13.188 1 63.09 105 GLY A O 1
ATOM 828 N N . LYS A 1 106 ? -8.359 -25.078 -11.562 1 79.25 106 LYS A N 1
ATOM 829 C CA . LYS A 1 106 ? -9.352 -24.562 -10.609 1 79.25 106 LYS A CA 1
ATOM 830 C C . LYS A 1 106 ? -8.75 -23.469 -9.734 1 79.25 106 LYS A C 1
ATOM 832 O O . LYS A 1 106 ? -9.469 -22.625 -9.203 1 79.25 106 LYS A O 1
ATOM 837 N N . LYS A 1 107 ? -7.367 -23.438 -9.875 1 93.56 107 LYS A N 1
ATOM 838 C CA . LYS A 1 107 ? -6.742 -22.5 -8.945 1 93.56 107 LYS A CA 1
ATOM 839 C C . LYS A 1 107 ? -5.945 -21.438 -9.688 1 93.56 107 LYS A C 1
ATOM 841 O O . LYS A 1 107 ? -5.324 -21.719 -10.711 1 93.56 107 LYS A O 1
ATOM 846 N N . TRP A 1 108 ? -5.961 -20.25 -9.219 1 96.44 108 TRP A N 1
ATOM 847 C CA . TRP A 1 108 ? -5.238 -19.125 -9.805 1 96.44 108 TRP A CA 1
ATOM 848 C C . TRP A 1 108 ? -3.9 -18.906 -9.102 1 96.44 108 TRP A C 1
ATOM 850 O O . TRP A 1 108 ? -3.797 -19.078 -7.887 1 96.44 108 TRP A O 1
ATOM 860 N N . LEU A 1 109 ? -2.91 -18.531 -9.93 1 96.75 109 LEU A N 1
ATOM 861 C CA . LEU A 1 109 ? -1.6 -18.156 -9.414 1 96.75 109 LEU A CA 1
ATOM 862 C C . LEU A 1 109 ? -1.228 -16.75 -9.859 1 96.75 109 LEU A C 1
ATOM 864 O O . LEU A 1 109 ? -1.182 -16.469 -11.055 1 96.75 109 LEU A O 1
ATOM 868 N N . PHE A 1 110 ? -0.952 -15.867 -8.898 1 98.31 110 PHE A N 1
ATOM 869 C CA . PHE A 1 110 ? -0.573 -14.484 -9.164 1 98.31 110 PHE A CA 1
ATOM 870 C C . PHE A 1 110 ? 0.845 -14.203 -8.68 1 98.31 110 PHE A C 1
ATOM 872 O O . PHE A 1 110 ? 1.29 -14.781 -7.688 1 98.31 110 PHE A O 1
ATOM 879 N N . THR A 1 111 ? 1.536 -13.344 -9.406 1 98.31 111 THR A N 1
ATOM 880 C CA . THR A 1 111 ? 2.871 -12.969 -8.961 1 98.31 111 THR A CA 1
ATOM 881 C C . THR A 1 111 ? 3.215 -11.555 -9.422 1 98.31 111 THR A C 1
ATOM 883 O O . THR A 1 111 ? 2.508 -10.977 -10.25 1 98.31 111 THR A O 1
ATOM 886 N N . ALA A 1 112 ? 4.25 -11 -8.789 1 98.19 112 ALA A N 1
ATOM 887 C CA . ALA A 1 112 ? 4.684 -9.641 -9.078 1 98.19 112 ALA A CA 1
ATOM 888 C C . ALA A 1 112 ? 6.203 -9.547 -9.148 1 98.19 112 ALA A C 1
ATOM 890 O O . ALA A 1 112 ? 6.906 -10.18 -8.359 1 98.19 112 ALA A O 1
ATOM 891 N N . GLY A 1 113 ? 6.652 -8.695 -10.117 1 97.25 113 GLY A N 1
ATOM 892 C CA . GLY A 1 113 ? 8.07 -8.391 -10.156 1 97.25 113 GLY A CA 1
ATOM 893 C C . GLY A 1 113 ? 8.945 -9.633 -10.234 1 97.25 113 GLY A C 1
ATOM 894 O O . GLY A 1 113 ? 8.641 -10.562 -10.992 1 97.25 113 GLY A O 1
ATOM 895 N N . ALA A 1 114 ? 10 -9.641 -9.453 1 96.06 114 ALA A N 1
ATOM 896 C CA . ALA A 1 114 ? 11 -10.703 -9.523 1 96.06 114 ALA A CA 1
ATOM 897 C C . ALA A 1 114 ? 10.453 -12.016 -8.977 1 96.06 114 ALA A C 1
ATOM 899 O O . ALA A 1 114 ? 11.039 -13.078 -9.188 1 96.06 114 ALA A O 1
ATOM 900 N N . ALA A 1 115 ? 9.344 -11.945 -8.32 1 97 115 ALA A N 1
ATOM 901 C CA . ALA A 1 115 ? 8.758 -13.156 -7.762 1 97 115 ALA A CA 1
ATOM 902 C C . ALA A 1 115 ? 8.352 -14.125 -8.867 1 97 115 ALA A C 1
ATOM 904 O O . ALA A 1 115 ? 8.219 -15.328 -8.633 1 97 115 ALA A O 1
ATOM 905 N N . SER A 1 116 ? 8.086 -13.617 -10.047 1 97.5 116 SER A N 1
ATOM 906 C CA . SER A 1 116 ? 7.73 -14.477 -11.18 1 97.5 116 SER A CA 1
ATOM 907 C C . SER A 1 116 ? 8.836 -15.477 -11.477 1 97.5 116 SER A C 1
ATOM 909 O O . SER A 1 116 ? 8.57 -16.578 -11.961 1 97.5 116 SER A O 1
ATOM 911 N N . THR A 1 117 ? 10.062 -15.133 -11.164 1 95.88 117 THR A N 1
ATOM 912 C CA . THR A 1 117 ? 11.188 -16.016 -11.43 1 95.88 117 THR A CA 1
ATOM 913 C C . THR A 1 117 ? 11.125 -17.25 -10.531 1 95.88 117 THR A C 1
ATOM 915 O O . THR A 1 117 ? 11.656 -18.312 -10.883 1 95.88 117 THR A O 1
ATOM 918 N N . VAL A 1 118 ? 10.469 -17.094 -9.359 1 92.75 118 VAL A N 1
ATOM 919 C CA . VAL A 1 118 ? 10.273 -18.234 -8.453 1 92.75 118 VAL A CA 1
ATOM 920 C C . VAL A 1 118 ? 9.406 -19.281 -9.125 1 92.75 118 VAL A C 1
ATOM 922 O O . VAL A 1 118 ? 9.742 -20.469 -9.117 1 92.75 118 VAL A O 1
ATOM 925 N N . LEU A 1 119 ? 8.359 -18.891 -9.75 1 93.5 119 LEU A N 1
ATOM 926 C CA . LEU A 1 119 ? 7.461 -19.812 -10.438 1 93.5 119 LEU A CA 1
ATOM 927 C C . LEU A 1 119 ? 8.156 -20.469 -11.625 1 93.5 119 LEU A C 1
ATOM 929 O O . LEU A 1 119 ? 7.941 -21.656 -11.891 1 93.5 119 LEU A O 1
ATOM 933 N N . ALA A 1 120 ? 8.945 -19.688 -12.281 1 94.56 120 ALA A N 1
ATOM 934 C CA . ALA A 1 120 ? 9.711 -20.234 -13.391 1 94.56 120 ALA A CA 1
ATOM 935 C C . ALA A 1 120 ? 10.672 -21.312 -12.914 1 94.56 120 ALA A C 1
ATOM 937 O O . ALA A 1 120 ? 10.766 -22.391 -13.516 1 94.56 120 ALA A O 1
ATOM 938 N N . GLU A 1 121 ? 11.352 -21.062 -11.875 1 92.25 121 GLU A N 1
ATOM 939 C CA . GLU A 1 121 ? 12.336 -21.984 -11.336 1 92.25 121 GLU A CA 1
ATOM 940 C C . GLU A 1 121 ? 11.672 -23.266 -10.836 1 92.25 121 GLU A C 1
ATOM 942 O O . GLU A 1 121 ? 12.266 -24.344 -10.906 1 92.25 121 GLU A O 1
ATOM 947 N N . LEU A 1 122 ? 10.461 -23.125 -10.367 1 90.75 122 LEU A N 1
ATOM 948 C CA . LEU A 1 122 ? 9.727 -24.281 -9.844 1 90.75 122 LEU A CA 1
ATOM 949 C C . LEU A 1 122 ? 9.172 -25.125 -10.984 1 90.75 122 LEU A C 1
ATOM 951 O O . LEU A 1 122 ? 8.68 -26.234 -10.758 1 90.75 122 LEU A O 1
ATOM 955 N N . GLY A 1 123 ? 9.156 -24.609 -12.195 1 92.5 123 GLY A N 1
ATOM 956 C CA . GLY A 1 123 ? 8.734 -25.375 -13.359 1 92.5 123 GLY A CA 1
ATOM 957 C C . GLY A 1 123 ? 7.23 -25.516 -13.469 1 92.5 123 GLY A C 1
ATOM 958 O O . GLY A 1 123 ? 6.738 -26.5 -14.039 1 92.5 123 GLY A O 1
ATOM 959 N N . VAL A 1 124 ? 6.52 -24.594 -12.938 1 92.94 124 VAL A N 1
ATOM 960 C CA . VAL A 1 124 ? 5.07 -24.781 -12.867 1 92.94 124 VAL A CA 1
ATOM 961 C C . VAL A 1 124 ? 4.402 -24.016 -14.008 1 92.94 124 VAL A C 1
ATOM 963 O O . VAL A 1 124 ? 3.18 -24.062 -14.164 1 92.94 124 VAL A O 1
ATOM 966 N N . LEU A 1 125 ? 5.137 -23.312 -14.836 1 94.81 125 LEU A N 1
ATOM 967 C CA . LEU A 1 125 ? 4.555 -22.391 -15.812 1 94.81 125 LEU A CA 1
ATOM 968 C C . LEU A 1 125 ? 4.176 -23.141 -17.094 1 94.81 125 LEU A C 1
ATOM 970 O O . LEU A 1 125 ? 3.287 -22.703 -17.828 1 94.81 125 LEU A O 1
ATOM 974 N N . GLY A 1 126 ? 4.844 -24.266 -17.375 1 93.75 126 GLY A N 1
ATOM 975 C CA . GLY A 1 126 ? 4.695 -24.828 -18.703 1 93.75 126 GLY A CA 1
ATOM 976 C C . GLY A 1 126 ? 5.008 -23.844 -19.812 1 93.75 126 GLY A C 1
ATOM 977 O O . GLY A 1 126 ? 6.074 -23.234 -19.828 1 93.75 126 GLY A O 1
ATOM 978 N N . ASN A 1 127 ? 4.031 -23.594 -20.734 1 95.5 127 ASN A N 1
ATOM 979 C CA . ASN A 1 127 ? 4.223 -22.672 -21.844 1 95.5 127 ASN A CA 1
ATOM 980 C C . ASN A 1 127 ? 3.566 -21.328 -21.578 1 95.5 127 ASN A C 1
ATOM 982 O O . ASN A 1 127 ? 3.523 -20.469 -22.453 1 95.5 127 ASN A O 1
ATOM 986 N N . LYS A 1 128 ? 3.154 -21.156 -20.438 1 96.19 128 LYS A N 1
ATOM 987 C CA . LYS A 1 128 ? 2.428 -19.922 -20.109 1 96.19 128 LYS A CA 1
ATOM 988 C C . LYS A 1 128 ? 3.375 -18.734 -20.031 1 96.19 128 LYS A C 1
ATOM 990 O O . LYS A 1 128 ? 4.52 -18.875 -19.578 1 96.19 128 LYS A O 1
ATOM 995 N N . LYS A 1 129 ? 2.861 -17.562 -20.359 1 98.44 129 LYS A N 1
ATOM 996 C CA . LYS A 1 129 ? 3.625 -16.312 -20.328 1 98.44 129 LYS A CA 1
ATOM 997 C C . LYS A 1 129 ? 3.396 -15.562 -19.016 1 98.44 129 LYS A C 1
ATOM 999 O O . LYS A 1 129 ? 2.279 -15.531 -18.5 1 98.44 129 LYS A O 1
ATOM 1004 N N . ILE A 1 130 ? 4.449 -14.93 -18.578 1 98.5 130 ILE A N 1
ATOM 1005 C CA . ILE A 1 130 ? 4.398 -14.078 -17.391 1 98.5 130 ILE A CA 1
ATOM 1006 C C . ILE A 1 130 ? 5.363 -12.906 -17.562 1 98.5 130 ILE A C 1
ATOM 1008 O O . ILE A 1 130 ? 6.25 -12.938 -18.422 1 98.5 130 ILE A O 1
ATOM 1012 N N . THR A 1 131 ? 5.172 -11.828 -16.844 1 98.81 131 THR A N 1
ATOM 1013 C CA . THR A 1 131 ? 6.109 -10.711 -16.844 1 98.81 131 THR A CA 1
ATOM 1014 C C . THR A 1 131 ? 6.93 -10.703 -15.547 1 98.81 131 THR A C 1
ATOM 1016 O O . THR A 1 131 ? 6.719 -11.531 -14.672 1 98.81 131 THR A O 1
ATOM 1019 N N . THR A 1 132 ? 7.949 -9.883 -15.523 1 98.25 132 THR A N 1
ATOM 1020 C CA . THR A 1 132 ? 8.836 -9.766 -14.367 1 98.25 132 THR A CA 1
ATOM 1021 C C . THR A 1 132 ? 9.391 -8.352 -14.258 1 98.25 132 THR A C 1
ATOM 1023 O O . THR A 1 132 ? 9.18 -7.523 -15.141 1 98.25 132 THR A O 1
ATOM 1026 N N . ALA A 1 133 ? 10 -8.086 -13.156 1 97.06 133 ALA A N 1
ATOM 1027 C CA . ALA A 1 133 ? 10.672 -6.805 -12.953 1 97.06 133 ALA A CA 1
ATOM 1028 C C . ALA A 1 133 ? 11.828 -6.629 -13.945 1 97.06 133 ALA A C 1
ATOM 1030 O O . ALA A 1 133 ? 12.43 -7.609 -14.383 1 97.06 133 ALA A O 1
ATOM 1031 N N . PRO A 1 134 ? 12.125 -5.324 -14.273 1 96.31 134 PRO A N 1
ATOM 1032 C CA . PRO A 1 134 ? 13.297 -5.086 -15.125 1 96.31 134 PRO A CA 1
ATOM 1033 C C . PRO A 1 134 ? 14.562 -5.738 -14.57 1 96.31 134 PRO A C 1
ATOM 1035 O O . PRO A 1 134 ? 14.82 -5.676 -13.367 1 96.31 134 PRO A O 1
ATOM 1038 N N . GLY A 1 135 ? 15.305 -6.379 -15.477 1 95.38 135 GLY A N 1
ATOM 1039 C CA . GLY A 1 135 ? 16.562 -6.988 -15.062 1 95.38 135 GLY A CA 1
ATOM 1040 C C . GLY A 1 135 ? 16.453 -8.477 -14.82 1 95.38 135 GLY A C 1
ATOM 1041 O O . GLY A 1 135 ? 17.453 -9.164 -14.672 1 95.38 135 GLY A O 1
ATOM 1042 N N . PHE A 1 136 ? 15.219 -8.984 -14.812 1 96.56 136 PHE A N 1
ATOM 1043 C CA . PHE A 1 136 ? 15.031 -10.398 -14.492 1 96.56 136 PHE A CA 1
ATOM 1044 C C . PHE A 1 136 ? 14.492 -11.164 -15.695 1 96.56 136 PHE A C 1
ATOM 1046 O O . PHE A 1 136 ? 14.117 -12.328 -15.578 1 96.56 136 PHE A O 1
ATOM 1053 N N . GLU A 1 137 ? 14.445 -10.547 -16.812 1 97.81 137 GLU A N 1
ATOM 1054 C CA . GLU A 1 137 ? 13.797 -11.086 -18.016 1 97.81 137 GLU A CA 1
ATOM 1055 C C . GLU A 1 137 ? 14.438 -12.406 -18.438 1 97.81 137 GLU A C 1
ATOM 1057 O O . GLU A 1 137 ? 13.742 -13.344 -18.812 1 97.81 137 GLU A O 1
ATOM 1062 N N . GLU A 1 138 ? 15.719 -12.5 -18.359 1 97.5 138 GLU A N 1
ATOM 1063 C CA . GLU A 1 138 ? 16.453 -13.672 -18.828 1 97.5 138 GLU A CA 1
ATOM 1064 C C . GLU A 1 138 ? 16.094 -14.906 -18.016 1 97.5 138 GLU A C 1
ATOM 1066 O O . GLU A 1 138 ? 16.109 -16.031 -18.531 1 97.5 138 GLU A O 1
ATOM 1071 N N . LYS A 1 139 ? 15.727 -14.742 -16.812 1 96.44 139 LYS A N 1
ATOM 1072 C CA . LYS A 1 139 ? 15.391 -15.852 -15.922 1 96.44 139 LYS A CA 1
ATOM 1073 C C . LYS A 1 139 ? 14.07 -16.5 -16.328 1 96.44 139 LYS A C 1
ATOM 1075 O O . LYS A 1 139 ? 13.797 -17.641 -15.961 1 96.44 139 LYS A O 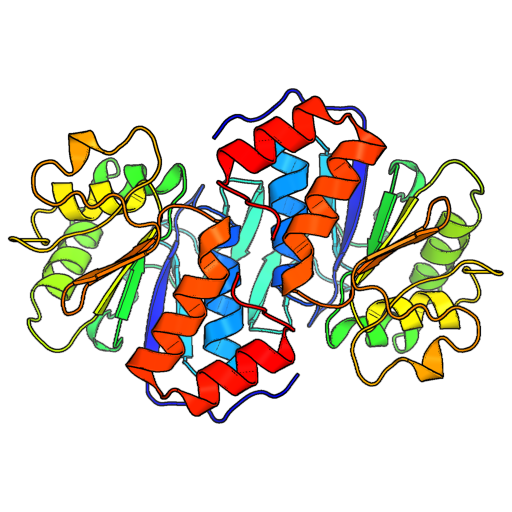1
ATOM 1080 N N . LEU A 1 140 ? 13.266 -15.82 -17.062 1 97.81 140 LEU A N 1
ATOM 1081 C CA . LEU A 1 140 ? 11.969 -16.359 -17.484 1 97.81 140 LEU A CA 1
ATOM 1082 C C . LEU A 1 140 ? 12.078 -17.062 -18.828 1 97.81 140 LEU A C 1
ATOM 1084 O O . LEU A 1 140 ? 11.234 -17.906 -19.156 1 97.81 140 LEU A O 1
ATOM 1088 N N . GLY A 1 141 ? 13.102 -16.703 -19.594 1 96.81 141 GLY A N 1
ATOM 1089 C CA . GLY A 1 141 ? 13.305 -17.328 -20.891 1 96.81 141 GLY A CA 1
ATOM 1090 C C . GLY A 1 141 ? 12.094 -17.219 -21.797 1 96.81 141 GLY A C 1
ATOM 1091 O O . GLY A 1 141 ? 11.609 -16.109 -22.062 1 96.81 141 GLY A O 1
ATOM 1092 N N . LYS A 1 142 ? 11.609 -18.391 -22.234 1 97.12 142 LYS A N 1
ATOM 1093 C CA . LYS A 1 142 ? 10.523 -18.453 -23.203 1 97.12 142 LYS A CA 1
ATOM 1094 C C . LYS A 1 142 ? 9.203 -17.984 -22.594 1 97.12 142 LYS A C 1
ATOM 1096 O O . LYS A 1 142 ? 8.258 -17.672 -23.328 1 97.12 142 LYS A O 1
ATOM 1101 N N . ASN A 1 143 ? 9.102 -17.938 -21.344 1 98.56 143 ASN A N 1
ATOM 1102 C CA . ASN A 1 143 ? 7.867 -17.578 -20.656 1 98.56 143 ASN A CA 1
ATOM 1103 C C . ASN A 1 143 ? 7.715 -16.062 -20.516 1 98.56 143 ASN A C 1
ATOM 1105 O O . ASN A 1 143 ? 6.66 -15.578 -20.109 1 98.56 143 ASN A O 1
ATOM 1109 N N . TYR A 1 144 ? 8.727 -15.281 -20.922 1 98.62 144 TYR A N 1
ATOM 1110 C CA . TYR A 1 144 ? 8.75 -13.844 -20.656 1 98.62 144 TYR A CA 1
ATOM 1111 C C . TYR A 1 144 ? 7.848 -13.094 -21.625 1 98.62 144 TYR A C 1
ATOM 1113 O O . TYR A 1 144 ? 7.883 -13.344 -22.828 1 98.62 144 TYR A O 1
ATOM 1121 N N . SER A 1 145 ? 7.043 -12.242 -21.094 1 98.75 145 SER A N 1
ATOM 1122 C CA . SER A 1 145 ? 6.293 -11.227 -21.812 1 98.75 145 SER A CA 1
ATOM 1123 C C . SER A 1 145 ? 6.641 -9.828 -21.312 1 98.75 145 SER A C 1
ATOM 1125 O O . SER A 1 145 ? 6.781 -9.609 -20.109 1 98.75 145 SER A O 1
ATOM 1127 N N . ASP A 1 146 ? 6.672 -8.805 -22.188 1 97.94 146 ASP A N 1
ATOM 1128 C CA . ASP A 1 146 ? 7.113 -7.469 -21.797 1 97.94 146 ASP A CA 1
ATOM 1129 C C . ASP A 1 146 ? 5.926 -6.59 -21.406 1 97.94 146 ASP A C 1
ATOM 1131 O O . ASP A 1 146 ? 6.102 -5.418 -21.062 1 97.94 146 ASP A O 1
ATOM 1135 N N . ASN A 1 147 ? 4.785 -7.148 -21.406 1 98.56 147 ASN A N 1
ATOM 1136 C CA . ASN A 1 147 ? 3.633 -6.383 -20.938 1 98.56 147 ASN A CA 1
ATOM 1137 C C . ASN A 1 147 ? 3.705 -6.113 -19.438 1 98.56 147 ASN A C 1
ATOM 1139 O O . ASN A 1 147 ? 4.297 -6.891 -18.703 1 98.56 147 ASN A O 1
ATOM 1143 N N . ASN A 1 148 ? 3.125 -4.992 -19.062 1 98.06 148 ASN A N 1
ATOM 1144 C CA . ASN A 1 148 ? 3.16 -4.625 -17.641 1 98.06 148 ASN A CA 1
ATOM 1145 C C . ASN A 1 148 ? 2.332 -5.586 -16.797 1 98.06 148 ASN A C 1
ATOM 1147 O O . ASN A 1 148 ? 2.633 -5.797 -15.617 1 98.06 148 ASN A O 1
ATOM 1151 N N . ILE A 1 149 ? 1.239 -6.039 -17.359 1 98.69 149 ILE A N 1
ATOM 1152 C CA . ILE A 1 149 ? 0.384 -7.059 -16.766 1 98.69 149 ILE A CA 1
ATOM 1153 C C . ILE A 1 149 ? 0.123 -8.172 -17.781 1 98.69 149 ILE A C 1
ATOM 1155 O O . ILE A 1 149 ? -0.223 -7.906 -18.922 1 98.69 149 ILE A O 1
ATOM 1159 N N . VAL A 1 150 ? 0.333 -9.406 -17.375 1 98.88 150 VAL A N 1
ATOM 1160 C CA . VAL A 1 150 ? 0.157 -10.547 -18.266 1 98.88 150 VAL A CA 1
ATOM 1161 C C . VAL A 1 150 ? -0.831 -11.531 -17.656 1 98.88 150 VAL A C 1
ATOM 1163 O O . VAL A 1 150 ? -0.688 -11.922 -16.484 1 98.88 150 VAL A O 1
ATOM 1166 N N . VAL A 1 151 ? -1.854 -11.852 -18.391 1 98.44 151 VAL A N 1
ATOM 1167 C CA . VAL A 1 151 ? -2.803 -12.906 -18.047 1 98.44 151 VAL A CA 1
ATOM 1168 C C . VAL A 1 151 ? -2.643 -14.07 -19.031 1 98.44 151 VAL A C 1
ATOM 1170 O O . VAL A 1 151 ? -2.816 -13.898 -20.234 1 98.44 151 VAL A O 1
ATOM 1173 N N . ASP A 1 152 ? -2.279 -15.188 -18.516 1 97.19 152 ASP A N 1
ATOM 1174 C CA . ASP A 1 152 ? -2.23 -16.406 -19.312 1 97.19 152 ASP A CA 1
ATOM 1175 C C . ASP A 1 152 ? -2.908 -17.562 -18.594 1 97.19 152 ASP A C 1
ATOM 1177 O O . ASP A 1 152 ? -2.316 -18.188 -17.703 1 97.19 152 ASP A O 1
ATOM 1181 N N . LYS A 1 153 ? -4.168 -17.812 -19.031 1 93.75 153 LYS A N 1
ATOM 1182 C CA . LYS A 1 153 ? -5.02 -18.766 -18.328 1 93.75 153 LYS A CA 1
ATOM 1183 C C . LYS A 1 153 ? -5.172 -18.375 -16.859 1 93.75 153 LYS A C 1
ATOM 1185 O O . LYS A 1 153 ? -5.629 -17.281 -16.547 1 93.75 153 LYS A O 1
ATOM 1190 N N . ASN A 1 154 ? -4.699 -19.219 -15.945 1 94.31 154 ASN A N 1
ATOM 1191 C CA . ASN A 1 154 ? -4.922 -18.969 -14.531 1 94.31 154 ASN A CA 1
ATOM 1192 C C . ASN A 1 154 ? -3.707 -18.312 -13.875 1 94.31 154 ASN A C 1
ATOM 1194 O O . ASN A 1 154 ? -3.621 -18.234 -12.648 1 94.31 154 ASN A O 1
ATOM 1198 N N . PHE A 1 155 ? -2.795 -17.828 -14.703 1 96.25 155 PHE A N 1
ATOM 1199 C CA . PHE A 1 155 ? -1.643 -17.094 -14.203 1 96.25 155 PHE A CA 1
ATOM 1200 C C . PHE A 1 155 ? -1.781 -15.602 -14.492 1 96.25 155 PHE A C 1
ATOM 1202 O O . PHE A 1 155 ? -2.096 -15.219 -15.625 1 96.25 155 PHE A O 1
ATOM 1209 N N . VAL A 1 156 ? -1.594 -14.789 -13.492 1 98.38 156 VAL A N 1
ATOM 1210 C CA . VAL A 1 156 ? -1.563 -13.344 -13.688 1 98.38 156 VAL A CA 1
ATOM 1211 C C . VAL A 1 156 ? -0.323 -12.758 -13.016 1 98.38 156 VAL A C 1
ATOM 1213 O O . VAL A 1 156 ? -0.007 -13.102 -11.875 1 98.38 156 VAL A O 1
ATOM 1216 N N . SER A 1 157 ? 0.436 -11.984 -13.75 1 98.81 157 SER A N 1
ATOM 1217 C CA . SER A 1 157 ? 1.649 -11.359 -13.234 1 98.81 157 SER A CA 1
ATOM 1218 C C . SER A 1 157 ? 1.704 -9.883 -13.594 1 98.81 157 SER A C 1
ATOM 1220 O O . SER A 1 157 ? 1.088 -9.453 -14.57 1 98.81 157 SER A O 1
ATOM 1222 N N . PHE A 1 158 ? 2.373 -9.0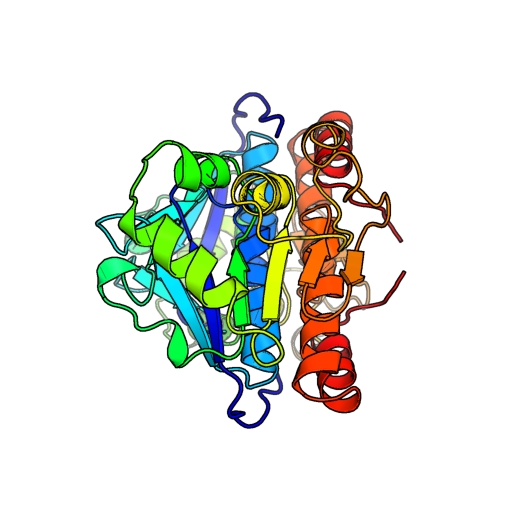78 -12.773 1 98.75 158 PHE A N 1
ATOM 1223 C CA . PHE A 1 158 ? 2.574 -7.676 -13.102 1 98.75 158 PHE A CA 1
ATOM 1224 C C . PHE A 1 158 ? 3.992 -7.234 -12.75 1 98.75 158 PHE A C 1
ATOM 1226 O O . PHE A 1 158 ? 4.645 -7.848 -11.906 1 98.75 158 PHE A O 1
ATOM 1233 N N . LYS A 1 159 ? 4.391 -6.238 -13.359 1 97.81 159 LYS A N 1
ATOM 1234 C CA . LYS A 1 159 ? 5.805 -5.914 -13.539 1 97.81 159 LYS A CA 1
ATOM 1235 C C . LYS A 1 159 ? 6.352 -5.172 -12.32 1 97.81 159 LYS A C 1
ATOM 1237 O O . LYS A 1 159 ? 7.477 -5.434 -11.883 1 97.81 159 LYS A O 1
ATOM 1242 N N . SER A 1 160 ? 5.578 -4.207 -11.836 1 97.19 160 SER A N 1
ATOM 1243 C CA . SER A 1 160 ? 6.117 -3.287 -10.836 1 97.19 160 SER A CA 1
ATOM 1244 C C . SER A 1 160 ? 5.023 -2.787 -9.898 1 97.19 160 SER A C 1
ATOM 1246 O O . SER A 1 160 ? 3.836 -2.912 -10.195 1 97.19 160 SER A O 1
ATOM 1248 N N . PRO A 1 161 ? 5.449 -2.178 -8.742 1 97.44 161 PRO A N 1
ATOM 1249 C CA . PRO A 1 161 ? 4.469 -1.714 -7.754 1 97.44 161 PRO A CA 1
ATOM 1250 C C . PRO A 1 161 ? 3.445 -0.75 -8.352 1 97.44 161 PRO A C 1
ATOM 1252 O O . PRO A 1 161 ? 2.277 -0.763 -7.953 1 97.44 161 PRO A O 1
ATOM 1255 N N . PHE A 1 162 ? 3.852 0.045 -9.289 1 96.94 162 PHE A N 1
ATOM 1256 C CA . PHE A 1 162 ? 2.943 1.027 -9.875 1 96.94 162 PHE A CA 1
ATOM 1257 C C . PHE A 1 162 ? 1.77 0.341 -10.562 1 96.94 162 PHE A C 1
ATOM 1259 O O . PHE A 1 162 ? 0.684 0.914 -10.664 1 96.94 162 PHE A O 1
ATOM 1266 N N . HIS A 1 163 ? 1.918 -0.861 -10.969 1 98 163 HIS A N 1
ATOM 1267 C CA . HIS A 1 163 ? 0.902 -1.586 -11.727 1 98 163 HIS A CA 1
ATOM 1268 C C . HIS A 1 163 ? -0.009 -2.383 -10.797 1 98 163 HIS A C 1
ATOM 1270 O O . HIS A 1 163 ? -0.93 -3.062 -11.258 1 98 163 HIS A O 1
ATOM 1276 N N . ALA A 1 164 ? 0.183 -2.271 -9.516 1 98.5 164 ALA A N 1
ATOM 1277 C CA . ALA A 1 164 ? -0.548 -3.07 -8.531 1 98.5 164 ALA A CA 1
ATOM 1278 C C . ALA A 1 164 ? -2.031 -2.711 -8.531 1 98.5 164 ALA A C 1
ATOM 1280 O O . ALA A 1 164 ? -2.887 -3.578 -8.336 1 98.5 164 ALA A O 1
ATOM 1281 N N . PHE A 1 165 ? -2.367 -1.381 -8.742 1 98.5 165 PHE A N 1
ATOM 1282 C CA . PHE A 1 165 ? -3.768 -0.976 -8.781 1 98.5 165 PHE A CA 1
ATOM 1283 C C . PHE A 1 165 ? -4.5 -1.675 -9.922 1 98.5 165 PHE A C 1
ATOM 1285 O O . PHE A 1 165 ? -5.555 -2.277 -9.711 1 98.5 165 PHE A O 1
ATOM 1292 N N . GLU A 1 166 ? -3.902 -1.59 -11.078 1 98.31 166 GLU A N 1
ATOM 1293 C CA . GLU A 1 166 ? -4.512 -2.195 -12.258 1 98.31 166 GLU A CA 1
ATOM 1294 C C . GLU A 1 166 ? -4.633 -3.709 -12.102 1 98.31 166 GLU A C 1
ATOM 1296 O O . GLU A 1 166 ? -5.672 -4.289 -12.414 1 98.31 166 GLU A O 1
ATOM 1301 N N . PHE A 1 167 ? -3.623 -4.293 -11.633 1 98.81 167 PHE A N 1
ATOM 1302 C CA . PHE A 1 167 ? -3.6 -5.73 -11.391 1 98.81 167 PHE A CA 1
ATOM 1303 C C . PHE A 1 167 ? -4.719 -6.137 -10.438 1 98.81 167 PHE A C 1
ATOM 1305 O O . PHE A 1 167 ? -5.469 -7.074 -10.711 1 98.81 167 PHE A O 1
ATOM 1312 N N . ALA A 1 168 ? -4.777 -5.473 -9.297 1 98.88 168 ALA A N 1
ATOM 1313 C CA . ALA A 1 168 ? -5.754 -5.832 -8.273 1 98.88 168 ALA A CA 1
ATOM 1314 C C . ALA A 1 168 ? -7.18 -5.699 -8.797 1 98.88 168 ALA A C 1
ATOM 1316 O O . ALA A 1 168 ? -8.023 -6.562 -8.547 1 98.88 168 ALA A O 1
ATOM 1317 N N . LEU A 1 169 ? -7.445 -4.633 -9.539 1 98.81 169 LEU A N 1
ATOM 1318 C CA . LEU A 1 169 ? -8.773 -4.41 -10.094 1 98.81 169 LEU A CA 1
ATOM 1319 C C . LEU A 1 169 ? -9.094 -5.453 -11.164 1 98.81 169 LEU A C 1
ATOM 1321 O O . LEU A 1 169 ? -10.242 -5.895 -11.281 1 98.81 169 LEU A O 1
ATOM 1325 N N . LEU A 1 170 ? -8.062 -5.828 -11.93 1 98.81 170 LEU A N 1
ATOM 1326 C CA . LEU A 1 170 ? -8.227 -6.879 -12.93 1 98.81 170 LEU A CA 1
ATOM 1327 C C . LEU A 1 170 ? -8.648 -8.188 -12.273 1 98.81 170 LEU A C 1
ATOM 1329 O O . LEU A 1 170 ? -9.523 -8.891 -12.789 1 98.81 170 LEU A O 1
ATOM 1333 N N . ILE A 1 171 ? -8.07 -8.523 -11.172 1 98.81 171 ILE A N 1
ATOM 1334 C CA . ILE A 1 171 ? -8.398 -9.758 -10.469 1 98.81 171 ILE A CA 1
ATOM 1335 C C . ILE A 1 171 ? -9.836 -9.703 -9.961 1 98.81 171 ILE A C 1
ATOM 1337 O O . ILE A 1 171 ? -10.562 -10.695 -10.031 1 98.81 171 ILE A O 1
ATOM 1341 N N . VAL A 1 172 ? -10.281 -8.547 -9.469 1 98.69 172 VAL A N 1
ATOM 1342 C CA . VAL A 1 172 ? -11.672 -8.383 -9.047 1 98.69 172 VAL A CA 1
ATOM 1343 C C . VAL A 1 172 ? -12.602 -8.656 -10.219 1 98.69 172 VAL A C 1
ATOM 1345 O O . VAL A 1 172 ? -13.602 -9.367 -10.078 1 98.69 172 VAL A O 1
ATOM 1348 N N . GLU A 1 173 ? -12.227 -8.078 -11.359 1 98.38 173 GLU A N 1
ATOM 1349 C CA . GLU A 1 173 ? -13.047 -8.273 -12.547 1 98.38 173 GLU A CA 1
ATOM 1350 C C . GLU A 1 173 ? -13.117 -9.75 -12.93 1 98.38 173 GLU A C 1
ATOM 1352 O O . GLU A 1 173 ? -14.195 -10.258 -13.25 1 98.38 173 GLU A O 1
ATOM 1357 N N . LYS A 1 174 ? -12.039 -10.484 -12.828 1 97.31 174 LYS A N 1
ATOM 1358 C CA . LYS A 1 174 ? -11.93 -11.867 -13.281 1 97.31 174 LYS A CA 1
ATOM 1359 C C . LYS A 1 174 ? -12.586 -12.82 -12.297 1 97.31 174 LYS A C 1
ATOM 1361 O O . LYS A 1 174 ? -13.219 -13.805 -12.703 1 97.31 174 LYS A O 1
ATOM 1366 N N . LEU A 1 175 ? -12.469 -12.562 -11.008 1 97.5 175 LEU A N 1
ATOM 1367 C CA . LEU A 1 175 ? -12.898 -13.547 -10.016 1 97.5 175 LEU A CA 1
ATOM 1368 C C . LEU A 1 175 ? -14.297 -13.219 -9.492 1 97.5 175 LEU A C 1
ATOM 1370 O O . LEU A 1 175 ? -14.961 -14.078 -8.922 1 97.5 175 LEU A O 1
ATOM 1374 N N . LEU A 1 176 ? -14.68 -11.961 -9.648 1 97.56 176 LEU A N 1
ATOM 1375 C CA . LEU A 1 176 ? -16.031 -11.562 -9.281 1 97.56 176 LEU A CA 1
ATOM 1376 C C . LEU A 1 176 ? -16.797 -11.047 -10.492 1 97.56 176 LEU A C 1
ATOM 1378 O O . LEU A 1 176 ? -17.312 -11.836 -11.297 1 97.56 176 LEU A O 1
ATOM 1382 N N . ASN A 1 177 ? -16.734 -9.68 -10.781 1 97.5 177 ASN A N 1
ATOM 1383 C CA . ASN A 1 177 ? -17.344 -9.156 -12 1 97.5 177 ASN A CA 1
ATOM 1384 C C . ASN A 1 177 ? -16.906 -7.715 -12.266 1 97.5 177 ASN A C 1
ATOM 1386 O O . ASN A 1 177 ? -16.328 -7.066 -11.391 1 97.5 177 ASN A O 1
ATOM 1390 N N . LYS A 1 178 ? -17.25 -7.359 -13.453 1 98 178 LYS A N 1
ATOM 1391 C CA . LYS A 1 178 ? -16.812 -6.059 -13.945 1 98 178 LYS A CA 1
ATOM 1392 C C . LYS A 1 178 ? -17.469 -4.926 -13.164 1 98 178 LYS A C 1
ATOM 1394 O O . LYS A 1 178 ? -16.844 -3.889 -12.922 1 98 178 LYS A O 1
ATOM 1399 N N . GLN A 1 179 ? -18.609 -5.039 -12.758 1 97.75 179 GLN A N 1
ATOM 1400 C CA . GLN A 1 179 ? -19.344 -3.99 -12.047 1 97.75 179 GLN A CA 1
ATOM 1401 C C . GLN A 1 179 ? -18.688 -3.693 -10.695 1 97.75 179 GLN A C 1
ATOM 1403 O O . GLN A 1 179 ? -18.5 -2.529 -10.336 1 97.75 179 GLN A O 1
ATOM 1408 N N . ILE A 1 180 ? -18.359 -4.754 -9.953 1 97.88 180 ILE A N 1
ATOM 1409 C CA . ILE A 1 180 ? -17.703 -4.574 -8.656 1 97.88 180 ILE A CA 1
ATOM 1410 C C . ILE A 1 180 ? -16.359 -3.893 -8.852 1 97.88 180 ILE A C 1
ATOM 1412 O O . ILE A 1 180 ? -16.016 -2.973 -8.109 1 97.88 180 ILE A O 1
ATOM 1416 N N . ALA A 1 181 ? -15.617 -4.293 -9.867 1 98.25 181 ALA A N 1
ATOM 1417 C CA . ALA A 1 181 ? -14.328 -3.678 -10.164 1 98.25 181 ALA A CA 1
ATOM 1418 C C . ALA A 1 181 ? -14.484 -2.189 -10.461 1 98.25 181 ALA A C 1
ATOM 1420 O O . ALA A 1 181 ? -13.711 -1.365 -9.961 1 98.25 181 ALA A O 1
ATOM 1421 N N . THR A 1 182 ? -15.461 -1.868 -11.219 1 97.44 182 THR A N 1
ATOM 1422 C CA . THR A 1 182 ? -15.727 -0.482 -11.586 1 97.44 182 THR A CA 1
ATOM 1423 C C . THR A 1 182 ? -16.109 0.338 -10.359 1 97.44 182 THR A C 1
ATOM 1425 O O . THR A 1 182 ? -15.641 1.464 -10.188 1 97.44 182 THR A O 1
ATOM 1428 N N . ASN A 1 183 ? -16.922 -0.227 -9.531 1 97.31 183 ASN A N 1
ATOM 1429 C CA . ASN A 1 183 ? -17.328 0.458 -8.312 1 97.31 183 ASN A CA 1
ATOM 1430 C C . ASN A 1 183 ? -16.125 0.78 -7.418 1 97.31 183 ASN A C 1
ATOM 1432 O O . ASN A 1 183 ? -16.016 1.891 -6.895 1 97.31 183 ASN A O 1
ATOM 1436 N N . ILE A 1 184 ? -15.281 -0.169 -7.266 1 97.75 184 ILE A N 1
ATOM 1437 C CA . ILE A 1 184 ? -14.109 0.033 -6.426 1 97.75 184 ILE A CA 1
ATOM 1438 C C . ILE A 1 184 ? -13.195 1.08 -7.059 1 97.75 184 ILE A C 1
ATOM 1440 O O . ILE A 1 184 ? -12.672 1.957 -6.367 1 97.75 184 ILE A O 1
ATOM 1444 N N . ALA A 1 185 ? -12.984 0.945 -8.367 1 97.88 185 ALA A N 1
ATOM 1445 C CA . ALA A 1 185 ? -12.172 1.932 -9.07 1 97.88 185 ALA A CA 1
ATOM 1446 C C . ALA A 1 185 ? -12.695 3.346 -8.836 1 97.88 185 ALA A C 1
ATOM 1448 O O . ALA A 1 185 ? -11.922 4.266 -8.578 1 97.88 185 ALA A O 1
ATOM 1449 N N . ASN A 1 18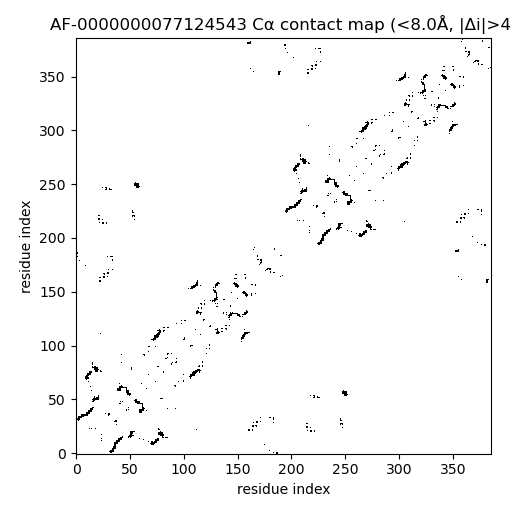6 ? -13.977 3.52 -8.891 1 96.5 186 ASN A N 1
ATOM 1450 C CA . ASN A 1 186 ? -14.602 4.816 -8.641 1 96.5 186 ASN A CA 1
ATOM 1451 C C . ASN A 1 186 ? -14.398 5.273 -7.203 1 96.5 186 ASN A C 1
ATOM 1453 O O . ASN A 1 186 ? -14.094 6.441 -6.953 1 96.5 186 ASN A O 1
ATOM 1457 N N . ASP A 1 187 ? -14.492 4.344 -6.305 1 95.62 187 ASP A N 1
ATOM 1458 C CA . ASP A 1 187 ? -14.383 4.648 -4.883 1 95.62 187 ASP A CA 1
ATOM 1459 C C . ASP A 1 187 ? -12.984 5.164 -4.539 1 95.62 187 ASP A C 1
ATOM 1461 O O . ASP A 1 187 ? -12.836 6.031 -3.674 1 95.62 187 ASP A O 1
ATOM 1465 N N . ILE A 1 188 ? -11.984 4.652 -5.219 1 96.75 188 ILE A N 1
ATOM 1466 C CA . ILE A 1 188 ? -10.625 5.043 -4.879 1 96.75 188 ILE A CA 1
ATOM 1467 C C . ILE A 1 188 ? -10.102 6.051 -5.902 1 96.75 188 ILE A C 1
ATOM 1469 O O . ILE A 1 188 ? -8.914 6.371 -5.922 1 96.75 188 ILE A O 1
ATOM 1473 N N . LEU A 1 189 ? -10.984 6.473 -6.848 1 96.62 189 LEU A N 1
ATOM 1474 C CA . LEU A 1 189 ? -10.734 7.469 -7.883 1 96.62 189 LEU A CA 1
ATOM 1475 C C . LEU A 1 189 ? -9.641 7 -8.836 1 96.62 189 LEU A C 1
ATOM 1477 O O . LEU A 1 189 ? -8.805 7.797 -9.273 1 96.62 189 LEU A O 1
ATOM 1481 N N . TYR A 1 190 ? -9.625 5.664 -9.023 1 96.38 190 TYR A N 1
ATOM 1482 C CA . TYR A 1 190 ? -8.688 5.105 -9.992 1 96.38 190 TYR A CA 1
ATOM 1483 C C . TYR A 1 190 ? -9.086 5.469 -11.414 1 96.38 190 TYR A C 1
ATOM 1485 O O . TYR A 1 190 ? -10.234 5.266 -11.812 1 96.38 190 TYR A O 1
ATOM 1493 N N . THR A 1 191 ? -8.172 6.117 -12.094 1 86.94 191 THR A N 1
ATOM 1494 C CA . THR A 1 191 ? -8.367 6.414 -13.508 1 86.94 191 THR A CA 1
ATOM 1495 C C . THR A 1 191 ? -7.316 5.703 -14.359 1 86.94 191 THR A C 1
ATOM 1497 O O . THR A 1 191 ? -6.125 5.746 -14.055 1 86.94 191 THR A O 1
ATOM 1500 N N . LYS A 1 192 ? -7.855 4.859 -15.172 1 72.44 192 LYS A N 1
ATOM 1501 C CA . LYS A 1 192 ? -6.93 4.148 -16.047 1 72.44 192 LYS A C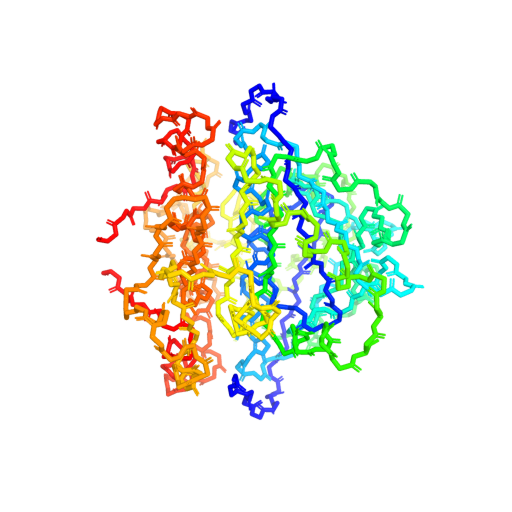A 1
ATOM 1502 C C . LYS A 1 192 ? -6.227 5.109 -17 1 72.44 192 LYS A C 1
ATOM 1504 O O . LYS A 1 192 ? -6.855 6.023 -17.547 1 72.44 192 LYS A O 1
ATOM 1509 N N . LYS A 1 193 ? -4.914 5.047 -16.969 1 56.34 193 LYS A N 1
ATOM 1510 C CA . LYS A 1 193 ? -4.215 5.863 -17.953 1 56.34 193 LYS A CA 1
ATOM 1511 C C . LYS A 1 193 ? -4.492 5.363 -19.375 1 56.34 193 LYS A C 1
ATOM 1513 O O . LYS A 1 193 ? -4.566 4.152 -19.609 1 56.34 193 LYS A O 1
ATOM 1518 N N . MET B 1 1 ? 16.094 -2.717 -6.617 1 63.66 1 MET B N 1
ATOM 1519 C CA . MET B 1 1 ? 15.586 -1.594 -5.828 1 63.66 1 MET B CA 1
ATOM 1520 C C . MET B 1 1 ? 16.734 -0.726 -5.332 1 63.66 1 MET B C 1
ATOM 1522 O O . MET B 1 1 ? 17.656 -1.218 -4.664 1 63.66 1 MET B O 1
ATOM 1526 N N . ILE B 1 2 ? 16.844 0.468 -5.895 1 68.56 2 ILE B N 1
ATOM 1527 C CA . ILE B 1 2 ? 17.906 1.363 -5.445 1 68.56 2 ILE B CA 1
ATOM 1528 C C . ILE B 1 2 ? 17.453 2.141 -4.219 1 68.56 2 ILE B C 1
ATOM 1530 O O . ILE B 1 2 ? 16.391 2.775 -4.238 1 68.56 2 ILE B O 1
ATOM 1534 N N . LYS B 1 3 ? 18.062 1.738 -3.078 1 73.44 3 LYS B N 1
ATOM 1535 C CA . LYS B 1 3 ? 17.844 2.617 -1.931 1 73.44 3 LYS B CA 1
ATOM 1536 C C . LYS B 1 3 ? 18.875 3.754 -1.915 1 73.44 3 LYS B C 1
ATOM 1538 O O . LYS B 1 3 ? 20.062 3.523 -2.102 1 73.44 3 LYS B O 1
ATOM 1543 N N . HIS B 1 4 ? 18.328 4.895 -1.732 1 85.88 4 HIS B N 1
ATOM 1544 C CA . HIS B 1 4 ? 19.188 6.07 -1.679 1 85.88 4 HIS B CA 1
ATOM 1545 C C . HIS B 1 4 ? 19.781 6.258 -0.285 1 85.88 4 HIS B C 1
ATOM 1547 O O . HIS B 1 4 ? 19.281 5.676 0.685 1 85.88 4 HIS B O 1
ATOM 1553 N N . LYS B 1 5 ? 20.75 7.121 -0.269 1 87.12 5 LYS B N 1
ATOM 1554 C CA . LYS B 1 5 ? 21.391 7.426 1.004 1 87.12 5 LYS B CA 1
ATOM 1555 C C . LYS B 1 5 ? 20.406 8.062 1.98 1 87.12 5 LYS B C 1
ATOM 1557 O O . LYS B 1 5 ? 19.594 8.906 1.592 1 87.12 5 LYS B O 1
ATOM 1562 N N . VAL B 1 6 ? 20.625 7.594 3.188 1 89.69 6 VAL B N 1
ATOM 1563 C CA . VAL B 1 6 ? 19.75 8.109 4.238 1 89.69 6 VAL B CA 1
ATOM 1564 C C . VAL B 1 6 ? 19.922 9.625 4.352 1 89.69 6 VAL B C 1
ATOM 1566 O O . VAL B 1 6 ? 21.047 10.133 4.328 1 89.69 6 VAL B O 1
ATOM 1569 N N . SER B 1 7 ? 18.688 10.289 4.402 1 92.06 7 SER B N 1
ATOM 1570 C CA . SER B 1 7 ? 18.688 11.734 4.574 1 92.06 7 SER B CA 1
ATOM 1571 C C . SER B 1 7 ? 18.469 12.117 6.035 1 92.06 7 SER B C 1
ATOM 1573 O O . SER B 1 7 ? 18.391 11.25 6.902 1 92.06 7 SER B O 1
ATOM 1575 N N . ASN B 1 8 ? 18.438 13.438 6.277 1 95.25 8 ASN B N 1
ATOM 1576 C CA . ASN B 1 8 ? 18.172 13.922 7.625 1 95.25 8 ASN B CA 1
ATOM 1577 C C . ASN B 1 8 ? 16.688 14.273 7.805 1 95.25 8 ASN B C 1
ATOM 1579 O O . ASN B 1 8 ? 16.281 14.758 8.867 1 95.25 8 ASN B O 1
ATOM 1583 N N . ILE B 1 9 ? 15.969 14.023 6.746 1 97.94 9 ILE B N 1
ATOM 1584 C CA . ILE B 1 9 ? 14.547 14.328 6.793 1 97.94 9 ILE B CA 1
ATOM 1585 C C . ILE B 1 9 ? 13.797 13.203 7.516 1 97.94 9 ILE B C 1
ATOM 1587 O O . ILE B 1 9 ? 13.969 12.023 7.188 1 97.94 9 ILE B O 1
ATOM 1591 N N . ARG B 1 10 ? 12.969 13.602 8.484 1 98.06 10 ARG B N 1
ATOM 1592 C CA . ARG B 1 10 ? 12.188 12.656 9.273 1 98.06 10 ARG B CA 1
ATOM 1593 C C . ARG B 1 10 ? 10.695 12.945 9.156 1 98.06 10 ARG B C 1
ATOM 1595 O O . ARG B 1 10 ? 10.266 14.086 9.336 1 98.06 10 ARG B O 1
ATOM 1602 N N . ILE B 1 11 ? 9.906 11.906 8.82 1 98.62 11 ILE B N 1
ATOM 1603 C CA . ILE B 1 11 ? 8.453 12.055 8.711 1 98.62 11 ILE B CA 1
ATOM 1604 C C . ILE B 1 11 ? 7.762 11.086 9.656 1 98.62 11 ILE B C 1
ATOM 1606 O O . ILE B 1 11 ? 8.094 9.898 9.695 1 98.62 11 ILE B O 1
ATOM 1610 N N . ALA B 1 12 ? 6.871 11.602 10.477 1 98.44 12 ALA B N 1
ATOM 1611 C CA . ALA B 1 12 ? 5.996 10.766 11.289 1 98.44 12 ALA B CA 1
ATOM 1612 C C . ALA B 1 12 ? 4.66 10.531 10.594 1 98.44 12 ALA B C 1
ATOM 1614 O O . ALA B 1 12 ? 3.996 11.477 10.172 1 98.44 12 ALA B O 1
ATOM 1615 N N . ILE B 1 13 ? 4.324 9.305 10.438 1 98.69 13 ILE B N 1
ATOM 1616 C CA . ILE B 1 13 ? 2.99 8.938 9.984 1 98.69 13 ILE B CA 1
ATOM 1617 C C . ILE B 1 13 ? 2.117 8.57 11.18 1 98.69 13 ILE B C 1
ATOM 1619 O O . ILE B 1 13 ? 2.381 7.578 11.867 1 98.69 13 ILE B O 1
ATOM 1623 N N . MET B 1 14 ? 1.116 9.328 11.391 1 96.25 14 MET B N 1
ATOM 1624 C CA . MET B 1 14 ? 0.204 9.047 12.492 1 96.25 14 MET B CA 1
ATOM 1625 C C . MET B 1 14 ? -0.843 8.016 12.086 1 96.25 14 MET B C 1
ATOM 1627 O O . MET B 1 14 ? -1.716 8.297 11.266 1 96.25 14 MET B O 1
ATOM 1631 N N . CYS B 1 15 ? -0.818 6.891 12.742 1 96.56 15 CYS B N 1
ATOM 1632 C CA . CYS B 1 15 ? -1.695 5.781 12.391 1 96.56 15 CYS B CA 1
ATOM 1633 C C . CYS B 1 15 ? -2.711 5.516 13.492 1 96.56 15 CYS B C 1
ATOM 1635 O O . CYS B 1 15 ? -2.385 5.602 14.68 1 96.56 15 CYS B O 1
ATOM 1637 N N . SER B 1 16 ? -3.904 5.191 13.031 1 94.56 16 SER B N 1
ATOM 1638 C CA . SER B 1 16 ? -4.98 4.773 13.93 1 94.56 16 SER B CA 1
ATOM 1639 C C . SER B 1 16 ? -5.605 3.461 13.461 1 94.56 16 SER B C 1
ATOM 1641 O O . SER B 1 16 ? -5.422 3.051 12.312 1 94.56 16 SER B O 1
ATOM 1643 N N . ILE B 1 17 ? -6.285 2.811 14.406 1 96.06 17 ILE B N 1
ATOM 1644 C CA . ILE B 1 17 ? -7.164 1.733 13.969 1 96.06 17 ILE B CA 1
ATOM 1645 C C . ILE B 1 17 ? -8.078 2.234 12.852 1 96.06 17 ILE B C 1
ATOM 1647 O O . ILE B 1 17 ? -8.664 3.312 12.953 1 96.06 17 ILE B O 1
ATOM 1651 N N . GLU B 1 18 ? -8.078 1.556 11.711 1 96.94 18 GLU B N 1
ATOM 1652 C CA . GLU B 1 18 ? -8.922 1.83 10.555 1 96.94 18 GLU B CA 1
ATOM 1653 C C . GLU B 1 18 ? -8.391 3.014 9.75 1 96.94 18 GLU B C 1
ATOM 1655 O O . GLU B 1 18 ? -9.148 3.662 9.023 1 96.94 18 GLU B O 1
ATOM 1660 N N . SER B 1 19 ? -7.086 3.354 9.922 1 97.06 19 SER B N 1
ATOM 1661 C CA . SER B 1 19 ? -6.438 4.18 8.906 1 97.06 19 SER B CA 1
ATOM 1662 C C . SER B 1 19 ? -6.398 3.473 7.559 1 97.06 19 SER B C 1
ATOM 1664 O O . SER B 1 19 ? -6.414 2.24 7.496 1 97.06 19 SER B O 1
ATOM 1666 N N . ASN B 1 20 ? -6.426 4.254 6.539 1 98.12 20 ASN B N 1
ATOM 1667 C CA . ASN B 1 20 ? -6.402 3.666 5.207 1 98.12 20 ASN B CA 1
ATOM 1668 C C . ASN B 1 20 ? -5.09 2.934 4.938 1 98.12 20 ASN B C 1
ATOM 1670 O O . ASN B 1 20 ? -4.012 3.502 5.109 1 98.12 20 ASN B O 1
ATOM 1674 N N . ASP B 1 21 ? -5.141 1.717 4.5 1 98.75 21 ASP B N 1
ATOM 1675 C CA . ASP B 1 21 ? -3.973 0.863 4.301 1 98.75 21 ASP B CA 1
ATOM 1676 C C . ASP B 1 21 ? -3.021 1.465 3.27 1 98.75 21 ASP B C 1
ATOM 1678 O O . ASP B 1 21 ? -1.825 1.604 3.527 1 98.75 21 ASP B O 1
ATOM 1682 N N . MET B 1 22 ? -3.555 1.864 2.145 1 98.75 22 MET B N 1
ATOM 1683 C CA . MET B 1 22 ? -2.756 2.355 1.026 1 98.75 22 MET B CA 1
ATOM 1684 C C . MET B 1 22 ? -2.186 3.738 1.328 1 98.75 22 MET B C 1
ATOM 1686 O O . MET B 1 22 ? -1.054 4.043 0.952 1 98.75 22 MET B O 1
ATOM 1690 N N . ASP B 1 23 ? -2.975 4.535 2.02 1 98.75 23 ASP B N 1
ATOM 1691 C CA . ASP B 1 23 ? -2.523 5.871 2.4 1 98.75 23 ASP B CA 1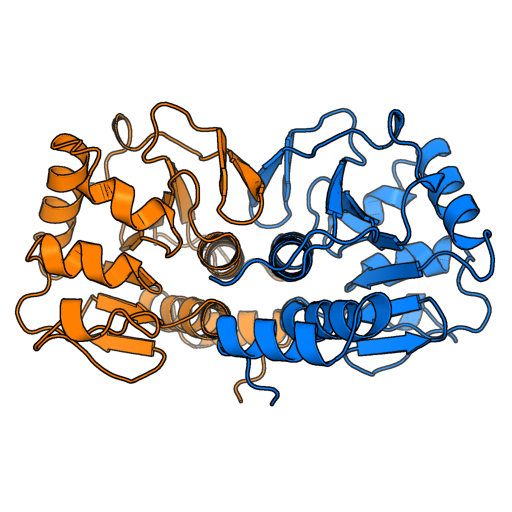
ATOM 1692 C C . ASP B 1 23 ? -1.285 5.797 3.293 1 98.75 23 ASP B C 1
ATOM 1694 O O . ASP B 1 23 ? -0.484 6.734 3.328 1 98.75 23 ASP B O 1
ATOM 1698 N N . ILE B 1 24 ? -1.148 4.746 4.02 1 98.81 24 ILE B N 1
ATOM 1699 C CA . ILE B 1 24 ? 0.005 4.605 4.898 1 98.81 24 ILE B CA 1
ATOM 1700 C C . ILE B 1 24 ? 1.169 3.982 4.133 1 98.81 24 ILE B C 1
ATOM 1702 O O . ILE B 1 24 ? 2.258 4.559 4.07 1 98.81 24 ILE B O 1
ATOM 1706 N N . VAL B 1 25 ? 0.965 2.918 3.449 1 98.94 25 VAL B N 1
ATOM 1707 C CA . VAL B 1 25 ? 2.057 2.043 3.031 1 98.94 25 VAL B CA 1
ATOM 1708 C C . VAL B 1 25 ? 2.711 2.598 1.77 1 98.94 25 VAL B C 1
ATOM 1710 O O . VAL B 1 25 ? 3.928 2.492 1.595 1 98.94 25 VAL B O 1
ATOM 1713 N N . ILE B 1 26 ? 1.929 3.186 0.857 1 98.88 26 ILE B N 1
ATOM 1714 C CA . ILE B 1 26 ? 2.5 3.68 -0.391 1 98.88 26 ILE B CA 1
ATOM 1715 C C . ILE B 1 26 ? 3.477 4.816 -0.097 1 98.88 26 ILE B C 1
ATOM 1717 O O . ILE B 1 26 ? 4.648 4.754 -0.482 1 98.88 26 ILE B O 1
ATOM 1721 N N . PRO B 1 27 ? 3.096 5.816 0.674 1 98.94 27 PRO B N 1
ATOM 1722 C CA . PRO B 1 27 ? 4.078 6.848 1.018 1 98.94 27 PRO B CA 1
ATOM 1723 C C . PRO B 1 27 ? 5.242 6.301 1.841 1 98.94 27 PRO B C 1
ATOM 1725 O O . PRO B 1 27 ? 6.398 6.664 1.603 1 98.94 27 PRO B O 1
ATOM 1728 N N . TYR B 1 28 ? 4.949 5.438 2.812 1 98.88 28 TYR B N 1
ATOM 1729 C CA . TYR B 1 28 ? 6.012 4.848 3.617 1 98.88 28 TYR B CA 1
ATOM 1730 C C . TYR B 1 28 ? 7.078 4.219 2.734 1 98.88 28 TYR B C 1
ATOM 1732 O O . TYR B 1 28 ? 8.273 4.453 2.928 1 98.88 28 TYR B O 1
ATOM 1740 N N . ASP B 1 29 ? 6.664 3.428 1.797 1 98.75 29 ASP B N 1
ATOM 1741 C CA . ASP B 1 29 ? 7.57 2.709 0.908 1 98.75 29 ASP B CA 1
ATOM 1742 C C . ASP B 1 29 ? 8.406 3.678 0.073 1 98.75 29 ASP B C 1
ATOM 1744 O O . ASP B 1 29 ? 9.633 3.617 0.085 1 98.75 29 ASP B O 1
ATOM 1748 N N . ILE B 1 30 ? 7.754 4.582 -0.544 1 98.75 30 ILE B N 1
ATOM 1749 C CA . ILE B 1 30 ? 8.414 5.508 -1.462 1 98.75 30 ILE B CA 1
ATOM 1750 C C . ILE B 1 30 ? 9.375 6.406 -0.687 1 98.75 30 ILE B C 1
ATOM 1752 O O . ILE B 1 30 ? 10.508 6.637 -1.122 1 98.75 30 ILE B O 1
ATOM 1756 N N . TRP B 1 31 ? 8.984 6.902 0.452 1 98.88 31 TRP B N 1
ATOM 1757 C CA . TRP B 1 31 ? 9.828 7.793 1.241 1 98.88 31 TRP B CA 1
ATOM 1758 C C . TRP B 1 31 ? 11.047 7.051 1.778 1 98.88 31 TRP B C 1
ATOM 1760 O O . TRP B 1 31 ? 12.156 7.594 1.799 1 98.88 31 TRP B O 1
ATOM 1770 N N . THR B 1 32 ? 10.852 5.836 2.176 1 98.56 32 THR B N 1
ATOM 1771 C CA . THR B 1 32 ? 11.977 5.035 2.645 1 98.56 32 THR B CA 1
ATOM 1772 C C . THR B 1 32 ? 12.961 4.77 1.511 1 98.56 32 THR B C 1
ATOM 1774 O O . THR B 1 32 ? 14.18 4.852 1.704 1 98.56 32 THR B O 1
ATOM 1777 N N . ARG B 1 33 ? 12.469 4.445 0.307 1 97.88 33 ARG B N 1
ATOM 1778 C CA . ARG B 1 33 ? 13.32 4.281 -0.863 1 97.88 33 ARG B CA 1
ATOM 1779 C C . ARG B 1 33 ? 14.164 5.531 -1.11 1 97.88 33 ARG B C 1
ATOM 1781 O O . ARG B 1 33 ? 15.297 5.441 -1.57 1 97.88 33 ARG B O 1
ATOM 1788 N N . ALA B 1 34 ? 13.562 6.66 -0.781 1 98.5 34 ALA B N 1
ATOM 1789 C CA . ALA B 1 34 ? 14.203 7.941 -1.062 1 98.5 34 ALA B CA 1
ATOM 1790 C C . ALA B 1 34 ? 15.258 8.266 -0.012 1 98.5 34 ALA B C 1
ATOM 1792 O O . ALA B 1 34 ? 16 9.234 -0.154 1 98.5 34 ALA B O 1
ATOM 1793 N N . GLY B 1 35 ? 15.289 7.516 1.078 1 98.38 35 GLY B N 1
ATOM 1794 C CA . GLY B 1 35 ? 16.234 7.754 2.152 1 98.38 35 GLY B CA 1
ATOM 1795 C C . GLY B 1 35 ? 15.664 8.602 3.277 1 98.38 35 GLY B C 1
ATOM 1796 O O . GLY B 1 35 ? 16.391 9.016 4.18 1 98.38 35 GLY B O 1
ATOM 1797 N N . ILE B 1 36 ? 14.391 8.922 3.221 1 98.75 36 ILE B N 1
ATOM 1798 C CA . ILE B 1 36 ? 13.719 9.625 4.309 1 98.75 36 ILE B CA 1
ATOM 1799 C C . ILE B 1 36 ? 13.523 8.672 5.492 1 98.75 36 ILE B C 1
ATOM 1801 O O . ILE B 1 36 ? 13.18 7.508 5.305 1 98.75 36 ILE B O 1
ATOM 1805 N N . ILE B 1 37 ? 13.758 9.148 6.676 1 98.44 37 ILE B N 1
ATOM 1806 C CA . ILE B 1 37 ? 13.477 8.367 7.875 1 98.44 37 ILE B CA 1
ATOM 1807 C C . ILE B 1 37 ? 11.984 8.469 8.211 1 98.44 37 ILE B C 1
ATOM 1809 O O . ILE B 1 37 ? 11.492 9.547 8.562 1 98.44 37 ILE B O 1
ATOM 1813 N N . VAL B 1 38 ? 11.328 7.34 8.125 1 98.75 38 VAL B N 1
ATOM 1814 C CA . VAL B 1 38 ? 9.883 7.328 8.305 1 98.75 38 VAL B CA 1
ATOM 1815 C C . VAL B 1 38 ? 9.523 6.516 9.547 1 98.75 38 VAL B C 1
ATOM 1817 O O . VAL B 1 38 ? 9.969 5.379 9.703 1 98.75 38 VAL B O 1
ATOM 1820 N N . GLU B 1 39 ? 8.773 7.102 10.383 1 98.56 39 GLU B N 1
ATOM 1821 C CA . GLU B 1 39 ? 8.289 6.398 11.562 1 98.56 39 GLU B CA 1
ATOM 1822 C C . GLU B 1 39 ? 6.762 6.367 11.602 1 98.56 39 GLU B C 1
ATOM 1824 O O . GLU B 1 39 ? 6.109 7.395 11.406 1 98.56 39 GLU B O 1
ATOM 1829 N N . THR B 1 40 ? 6.227 5.191 11.781 1 98.75 40 THR B N 1
ATOM 1830 C CA . THR B 1 40 ? 4.801 5.066 12.047 1 98.75 40 THR B CA 1
ATOM 1831 C C . THR B 1 40 ? 4.512 5.219 13.539 1 98.75 40 THR B C 1
ATOM 1833 O O . THR B 1 40 ? 5.094 4.512 14.367 1 98.75 40 THR B O 1
ATOM 1836 N N . VAL B 1 41 ? 3.619 6.094 13.82 1 97 41 VAL B N 1
ATOM 1837 C CA . VAL B 1 41 ? 3.283 6.418 15.203 1 97 41 VAL B CA 1
ATOM 1838 C C . VAL B 1 41 ? 1.818 6.086 15.477 1 97 41 VAL B C 1
ATOM 1840 O O . VAL B 1 41 ? 0.922 6.621 14.82 1 97 41 VAL B O 1
ATOM 1843 N N . SER B 1 42 ? 1.591 5.238 16.469 1 96 42 SER B N 1
ATOM 1844 C CA . SER B 1 42 ? 0.232 4.809 16.781 1 96 42 SER B CA 1
ATOM 1845 C C . SER B 1 42 ? -0.49 5.844 17.641 1 96 42 SER B C 1
ATOM 1847 O O . SER B 1 42 ? 0.013 6.242 18.688 1 96 42 SER B O 1
ATOM 1849 N N . ASN B 1 43 ? -1.617 6.191 17.172 1 91.62 43 ASN B N 1
ATOM 1850 C CA . ASN B 1 43 ? -2.492 7.035 17.984 1 91.62 43 ASN B CA 1
ATOM 1851 C C . ASN B 1 43 ? -3.279 6.215 19 1 91.62 43 ASN B C 1
ATOM 1853 O O . ASN B 1 43 ? -4.168 6.742 19.672 1 91.62 43 ASN B O 1
ATOM 1857 N N . GLU B 1 44 ? -3.002 4.953 19.047 1 91.56 44 GLU B N 1
ATOM 1858 C CA . GLU B 1 44 ? -3.678 4.02 19.953 1 91.56 44 GLU B CA 1
ATOM 1859 C C . GLU B 1 44 ? -2.803 3.674 21.156 1 91.56 44 GLU B C 1
ATOM 1861 O O . GLU B 1 44 ? -1.628 4.043 21.203 1 91.56 44 GLU B O 1
ATOM 1866 N N . LYS B 1 45 ? -3.402 3.049 22.188 1 89.94 45 LYS B N 1
ATOM 1867 C CA . LYS B 1 45 ? -2.65 2.604 23.344 1 89.94 45 LYS B CA 1
ATOM 1868 C C . LYS B 1 45 ? -1.955 1.272 23.078 1 89.94 45 LYS B C 1
ATOM 1870 O O . LYS B 1 45 ? -1.815 0.446 23.984 1 89.94 45 LYS B O 1
ATOM 1875 N N . LYS B 1 46 ? -1.722 0.992 21.875 1 95.44 46 LYS B N 1
ATOM 1876 C CA . LYS B 1 46 ? -0.987 -0.183 21.422 1 95.44 46 LYS B CA 1
ATOM 1877 C C . LYS B 1 46 ? -0.291 0.092 20.078 1 95.44 46 LYS B C 1
ATOM 1879 O O . LYS B 1 46 ? -0.753 0.918 19.297 1 95.44 46 LYS B O 1
ATOM 1884 N N . LYS B 1 47 ? 0.793 -0.603 19.812 1 97.44 47 LYS B N 1
ATOM 1885 C CA . LYS B 1 47 ? 1.567 -0.387 18.594 1 97.44 47 LYS B CA 1
ATOM 1886 C C . LYS B 1 47 ? 1.007 -1.206 17.438 1 97.44 47 LYS B C 1
ATOM 1888 O O . LYS B 1 47 ? 1.096 -0.794 16.281 1 97.44 47 LYS B O 1
ATOM 1893 N N . SER B 1 48 ? 0.437 -2.381 17.719 1 98.25 48 SER B N 1
ATOM 1894 C CA . SER B 1 48 ? -0.132 -3.244 16.688 1 98.25 48 SER B CA 1
ATOM 1895 C C . SER B 1 48 ? -1.598 -2.91 16.438 1 98.25 48 SER B C 1
ATOM 1897 O O . SER B 1 48 ? -2.422 -2.969 17.359 1 98.25 48 SER B O 1
ATOM 1899 N N . ILE B 1 49 ? -1.929 -2.502 15.211 1 97.62 49 ILE B N 1
ATOM 1900 C CA . ILE B 1 49 ? -3.287 -2.047 14.938 1 97.62 49 ILE B CA 1
ATOM 1901 C C . ILE B 1 49 ? -3.762 -2.619 13.602 1 97.62 49 ILE B C 1
ATOM 1903 O O . ILE B 1 49 ? -2.953 -2.898 12.719 1 97.62 49 ILE B O 1
ATOM 1907 N N . PHE B 1 50 ? -5.117 -2.758 13.469 1 98.19 50 PHE B N 1
ATOM 1908 C CA . PHE B 1 50 ? -5.758 -3.121 12.211 1 98.19 50 PHE B CA 1
ATOM 1909 C C . PHE B 1 50 ? -6.109 -1.879 11.406 1 98.19 50 PHE B C 1
ATOM 1911 O O . PHE B 1 50 ? -6.793 -0.982 11.898 1 98.19 50 PHE B O 1
ATOM 1918 N N . LEU B 1 51 ? -5.656 -1.907 10.203 1 98.12 51 LEU B N 1
ATOM 1919 C CA . LEU B 1 51 ? -6.012 -0.822 9.297 1 98.12 51 LEU B CA 1
ATOM 1920 C C . LEU B 1 51 ? -7.395 -1.049 8.695 1 98.12 51 LEU B C 1
ATOM 1922 O O . LEU B 1 51 ? -8.07 -2.02 9.031 1 98.12 51 LEU B O 1
ATOM 1926 N N . GLN B 1 52 ? -7.812 -0.146 7.945 1 97.38 52 GLN B N 1
ATOM 1927 C CA . GLN B 1 52 ? -9.211 -0.073 7.52 1 97.38 52 GLN B CA 1
ATOM 1928 C C . GLN B 1 52 ? -9.617 -1.326 6.75 1 97.38 52 GLN B C 1
ATOM 1930 O O . GLN B 1 52 ? -10.711 -1.854 6.949 1 97.38 52 GLN B O 1
ATOM 1935 N N . SER B 1 53 ? -8.711 -1.822 5.895 1 97.81 53 SER B N 1
ATOM 1936 C CA . SER B 1 53 ? -9.062 -2.971 5.066 1 97.81 53 SER B CA 1
ATOM 1937 C C . SER B 1 53 ? -8.625 -4.277 5.719 1 97.81 53 SER B C 1
ATOM 1939 O O . SER B 1 53 ? -8.867 -5.359 5.18 1 97.81 53 SER B O 1
ATOM 1941 N N . GLY B 1 54 ? -7.906 -4.152 6.809 1 98 54 GLY B N 1
ATOM 1942 C CA . GLY B 1 54 ? -7.66 -5.367 7.574 1 98 54 GLY B CA 1
ATOM 1943 C C . GLY B 1 54 ? -6.184 -5.695 7.711 1 98 54 GLY B C 1
ATOM 1944 O O . GLY B 1 54 ? -5.812 -6.609 8.453 1 98 54 GLY B O 1
ATOM 1945 N N . THR B 1 55 ? -5.305 -4.992 7.008 1 98.56 55 THR B N 1
ATOM 1946 C CA . THR B 1 55 ? -3.879 -5.188 7.23 1 98.56 55 THR B CA 1
ATOM 1947 C C . THR B 1 55 ? -3.51 -4.883 8.68 1 98.56 55 THR B C 1
ATOM 1949 O O . THR B 1 55 ? -3.928 -3.863 9.227 1 98.56 55 THR B O 1
ATOM 1952 N N . LYS B 1 56 ? -2.822 -5.75 9.281 1 98.75 56 LYS B N 1
ATOM 1953 C CA . LYS B 1 56 ? -2.336 -5.508 10.633 1 98.75 56 LYS B CA 1
ATOM 1954 C C . LYS B 1 56 ? -0.88 -5.055 10.625 1 98.75 56 LYS B C 1
ATOM 1956 O O . LYS B 1 56 ? -0 -5.785 10.164 1 98.75 56 LYS B O 1
ATOM 1961 N N . ILE B 1 57 ? -0.631 -3.871 11.188 1 98.88 57 ILE B N 1
ATOM 1962 C CA . ILE B 1 57 ? 0.737 -3.365 11.211 1 98.88 57 ILE B CA 1
ATOM 1963 C C . ILE B 1 57 ? 1.179 -3.143 12.656 1 98.88 57 ILE B C 1
ATOM 1965 O O . ILE B 1 57 ? 0.348 -3.092 13.562 1 98.88 57 ILE B O 1
ATOM 1969 N N . THR B 1 58 ? 2.445 -3.062 12.797 1 98.75 58 THR B N 1
ATOM 1970 C CA . THR B 1 58 ? 3.035 -2.66 14.07 1 98.75 58 THR B CA 1
ATOM 1971 C C . THR B 1 58 ? 3.77 -1.329 13.93 1 98.75 58 THR B C 1
ATOM 1973 O O . THR B 1 58 ? 4.777 -1.243 13.219 1 98.75 58 THR B O 1
ATOM 1976 N N . CYS B 1 59 ? 3.279 -0.386 14.648 1 98.62 59 CYS B N 1
ATOM 1977 C CA . CYS B 1 59 ? 3.904 0.932 14.633 1 98.62 59 CYS B CA 1
ATOM 1978 C C . CYS B 1 59 ? 5.184 0.939 15.453 1 98.62 59 CYS B C 1
ATOM 1980 O O . CYS B 1 59 ? 5.371 0.089 16.328 1 98.62 59 CYS B O 1
ATOM 1982 N N . SER B 1 60 ? 5.988 1.918 15.141 1 98.19 60 SER B N 1
ATOM 1983 C CA . SER B 1 60 ? 7.273 1.992 15.828 1 98.19 60 SER B CA 1
ATOM 1984 C C . SER B 1 60 ? 7.102 2.471 17.266 1 98.19 60 SER B C 1
ATOM 1986 O O . SER B 1 60 ? 7.871 2.086 18.156 1 98.19 60 SER B O 1
ATOM 1988 N N . GLU B 1 61 ? 6.133 3.359 17.438 1 97 61 GLU B N 1
ATOM 1989 C CA . GLU B 1 61 ? 5.926 3.922 18.781 1 97 61 GLU B CA 1
ATOM 1990 C C . GLU B 1 61 ? 4.492 4.426 18.938 1 97 61 GLU B C 1
ATOM 1992 O O . GLU B 1 61 ? 3.779 4.621 17.953 1 97 61 GLU B O 1
ATOM 1997 N N . GLU B 1 62 ? 4.137 4.598 20.156 1 95.5 62 GLU B N 1
ATOM 1998 C CA . GLU B 1 62 ? 2.867 5.25 20.469 1 95.5 62 GLU B CA 1
ATOM 1999 C C . GLU B 1 62 ? 3.023 6.766 20.531 1 95.5 62 GLU B C 1
ATOM 2001 O O . GLU B 1 62 ? 4.051 7.273 20.984 1 95.5 62 GLU B O 1
ATOM 2006 N N . ILE B 1 63 ? 1.994 7.414 20.172 1 92.38 63 ILE B N 1
ATOM 2007 C CA . ILE B 1 63 ? 2.023 8.867 20.062 1 92.38 63 ILE B CA 1
ATOM 2008 C C . ILE B 1 63 ? 2.396 9.477 21.422 1 92.38 63 ILE B C 1
ATOM 2010 O O . ILE B 1 63 ? 3.078 10.508 21.469 1 92.38 63 ILE B O 1
ATOM 2014 N N . GLU B 1 64 ? 2.039 8.875 22.516 1 89.5 64 GLU B N 1
ATOM 2015 C CA . GLU B 1 64 ? 2.295 9.391 23.859 1 89.5 64 GLU B CA 1
ATOM 2016 C C . GLU B 1 64 ? 3.787 9.375 24.188 1 89.5 64 GLU B C 1
ATOM 2018 O O . GLU B 1 64 ? 4.254 10.148 25.016 1 89.5 64 GLU B O 1
ATOM 2023 N N . LYS B 1 65 ? 4.488 8.641 23.453 1 93.12 65 LYS B N 1
ATOM 2024 C CA . LYS B 1 65 ? 5.902 8.438 23.781 1 93.12 65 LYS B CA 1
ATOM 2025 C C . LYS B 1 65 ? 6.801 9.102 22.734 1 93.12 65 LYS B C 1
ATOM 2027 O O . LYS B 1 65 ? 8.023 8.992 22.812 1 93.12 65 LYS B O 1
ATOM 2032 N N . VAL B 1 66 ? 6.223 9.711 21.797 1 93.5 66 VAL B N 1
ATOM 2033 C CA . VAL B 1 66 ? 7.016 10.273 20.703 1 93.5 66 VAL B CA 1
ATOM 2034 C C . VAL B 1 66 ? 7.133 11.789 20.875 1 93.5 66 VAL B C 1
ATOM 2036 O O . VAL B 1 66 ? 6.16 12.453 21.219 1 93.5 66 VAL B O 1
ATOM 2039 N N . ASN B 1 67 ? 8.344 12.305 20.672 1 93.94 67 ASN B N 1
ATOM 2040 C CA . ASN B 1 67 ? 8.57 13.734 20.531 1 93.94 67 ASN B CA 1
ATOM 2041 C C . ASN B 1 67 ? 8.461 14.18 19.078 1 93.94 67 ASN B C 1
ATOM 2043 O O . ASN B 1 67 ? 9.375 13.953 18.281 1 93.94 67 ASN B O 1
ATOM 2047 N N . LEU B 1 68 ? 7.406 14.867 18.75 1 93.81 68 LEU B N 1
ATOM 2048 C CA . LEU B 1 68 ? 7.125 15.234 17.359 1 93.81 68 LEU B CA 1
ATOM 2049 C C . LEU B 1 68 ? 8.102 16.297 16.875 1 93.81 68 LEU B C 1
ATOM 2051 O O . LEU B 1 68 ? 8.242 16.516 15.664 1 93.81 68 LEU B O 1
ATOM 2055 N N . ASP B 1 69 ? 8.836 16.922 17.75 1 91.88 69 ASP B N 1
ATOM 2056 C CA . ASP B 1 69 ? 9.75 18 17.391 1 91.88 69 ASP B CA 1
ATOM 2057 C C . ASP B 1 69 ? 10.906 17.484 16.547 1 91.88 69 ASP B C 1
ATOM 2059 O O . ASP B 1 69 ? 11.555 18.25 15.82 1 91.88 69 ASP B O 1
ATOM 2063 N N . LYS B 1 70 ? 11.141 16.25 16.625 1 94.44 70 LYS B N 1
ATOM 2064 C CA . LYS B 1 70 ? 12.289 15.695 15.922 1 94.44 70 LYS B CA 1
ATOM 2065 C C . LYS B 1 70 ? 11.969 15.453 14.453 1 94.44 70 LYS B C 1
ATOM 2067 O O . LYS B 1 70 ? 12.852 15.102 13.672 1 94.44 70 LYS B O 1
ATOM 2072 N N . PHE B 1 71 ? 10.727 15.633 14.117 1 97 71 PHE B N 1
ATOM 2073 C CA . PHE B 1 71 ? 10.32 15.352 12.742 1 97 71 PHE B CA 1
ATOM 2074 C C . PHE B 1 71 ? 10.227 16.625 11.93 1 97 71 PHE B C 1
ATOM 2076 O O . PHE B 1 71 ? 9.906 17.688 12.461 1 97 71 PHE B O 1
ATOM 2083 N N . ASN B 1 72 ? 10.492 16.469 10.656 1 97.19 72 ASN B N 1
ATOM 2084 C CA . ASN B 1 72 ? 10.336 17.562 9.703 1 97.19 72 ASN B CA 1
ATOM 2085 C C . ASN B 1 72 ? 8.891 17.672 9.211 1 97.19 72 ASN B C 1
ATOM 2087 O O . ASN B 1 72 ? 8.453 18.734 8.789 1 97.19 72 ASN B O 1
ATOM 2091 N N . ALA B 1 73 ? 8.188 16.547 9.273 1 98.06 73 ALA B N 1
ATOM 2092 C CA . ALA B 1 73 ? 6.809 16.516 8.781 1 98.06 73 ALA B CA 1
ATOM 2093 C C . ALA B 1 73 ? 5.961 15.531 9.586 1 98.06 73 ALA B C 1
ATOM 2095 O O . ALA B 1 73 ? 6.473 14.523 10.086 1 98.06 73 ALA B O 1
ATOM 2096 N N . LEU B 1 74 ? 4.73 15.898 9.703 1 97.5 74 LEU B N 1
ATOM 2097 C CA . LEU B 1 74 ? 3.693 15.023 10.25 1 97.5 74 LEU B CA 1
ATOM 2098 C C . LEU B 1 74 ? 2.648 14.695 9.188 1 97.5 74 LEU B C 1
ATOM 2100 O O . LEU B 1 74 ? 2.135 15.594 8.516 1 97.5 74 LEU B O 1
ATOM 2104 N N . TYR B 1 75 ? 2.393 13.43 8.992 1 98.44 75 TYR B N 1
ATOM 2105 C CA . TYR B 1 75 ? 1.422 12.961 8.016 1 98.44 75 TYR B CA 1
ATOM 2106 C C . TYR B 1 75 ? 0.263 12.242 8.695 1 98.44 75 TYR B C 1
ATOM 2108 O O . TYR B 1 75 ? 0.473 11.305 9.469 1 98.44 75 TYR B O 1
ATOM 2116 N N . ILE B 1 76 ? -0.941 12.695 8.422 1 97.12 76 ILE B N 1
ATOM 2117 C CA . ILE B 1 76 ? -2.158 12.055 8.914 1 97.12 76 ILE B CA 1
ATOM 2118 C C . ILE B 1 76 ? -2.904 11.406 7.754 1 97.12 76 ILE B C 1
ATOM 2120 O O . ILE B 1 76 ? -3.572 12.086 6.973 1 97.12 76 ILE B O 1
ATOM 2124 N N . PRO B 1 77 ? -2.844 10.086 7.688 1 98.25 77 PRO B N 1
ATOM 2125 C CA . PRO B 1 77 ? -3.49 9.367 6.582 1 98.25 77 PRO B CA 1
ATOM 2126 C C . PRO B 1 77 ? -5.012 9.336 6.715 1 98.25 77 PRO B C 1
ATOM 2128 O O . PRO B 1 77 ? -5.547 9.602 7.793 1 98.25 77 PRO B O 1
ATOM 2131 N N . GLY B 1 78 ? -5.68 9.062 5.566 1 97.31 78 GLY B N 1
ATOM 2132 C CA . GLY B 1 78 ? -7.129 8.914 5.582 1 97.31 78 GLY B CA 1
ATOM 2133 C C . GLY B 1 78 ? -7.582 7.602 6.199 1 97.31 78 GLY B C 1
ATOM 2134 O O . GLY B 1 78 ? -6.801 6.918 6.863 1 97.31 78 GLY B O 1
ATOM 2135 N N . GLY B 1 79 ? -8.836 7.328 5.984 1 96.44 79 GLY B N 1
ATOM 2136 C CA . GLY B 1 79 ? -9.469 6.148 6.547 1 96.44 79 GLY B CA 1
ATOM 2137 C C . GLY B 1 79 ? -10.555 6.48 7.555 1 96.44 79 GLY B C 1
ATOM 2138 O O . GLY B 1 79 ? -10.688 7.629 7.98 1 96.44 79 GLY B O 1
ATOM 2139 N N . LYS B 1 80 ? -11.289 5.469 7.895 1 92.56 80 LYS B N 1
ATOM 2140 C CA . LYS B 1 80 ? -12.391 5.656 8.836 1 92.56 80 LYS B CA 1
ATOM 2141 C C . LYS B 1 80 ? -11.875 6.043 10.219 1 92.56 80 LYS B C 1
ATOM 2143 O O . LYS B 1 80 ? -12.57 6.723 10.977 1 92.56 80 LYS B O 1
ATOM 2148 N N . GLY B 1 81 ? -10.711 5.727 10.469 1 89.56 81 GLY B N 1
ATOM 2149 C CA . GLY B 1 81 ? -10.133 5.926 11.789 1 89.56 81 GLY B CA 1
ATOM 2150 C C . GLY B 1 81 ? -9.734 7.367 12.055 1 89.56 81 GLY B C 1
ATOM 2151 O O . GLY B 1 81 ? -9.516 7.758 13.203 1 89.56 81 GLY B O 1
ATOM 2152 N N . CYS B 1 82 ? -9.633 8.172 11 1 85.81 82 CYS B N 1
ATOM 2153 C CA . CYS B 1 82 ? -9.109 9.516 11.18 1 85.81 82 CYS B CA 1
ATOM 2154 C C . CYS B 1 82 ? -10.039 10.352 12.047 1 85.81 82 CYS B C 1
ATOM 2156 O O . CYS B 1 82 ? -9.586 11.227 12.797 1 85.81 82 CYS B O 1
ATOM 2158 N N . GLN B 1 83 ? -11.281 10.031 12.023 1 81.06 83 GLN B N 1
ATOM 2159 C CA . GLN B 1 83 ? -12.234 10.812 12.805 1 81.06 83 GLN B CA 1
ATOM 2160 C C . GLN B 1 83 ? -12.078 10.523 14.297 1 81.06 83 GLN B C 1
ATOM 2162 O O . GLN B 1 83 ? -12.422 11.359 15.133 1 81.06 83 GLN B O 1
ATOM 2167 N N . ARG B 1 84 ? -11.578 9.414 14.555 1 80.94 84 ARG B N 1
ATOM 2168 C CA . ARG B 1 84 ? -11.391 9.031 15.953 1 80.94 84 ARG B CA 1
ATOM 2169 C C . ARG B 1 84 ? -10.336 9.906 16.625 1 80.94 84 ARG B C 1
ATOM 2171 O O . ARG B 1 84 ? -10.305 10.031 17.844 1 80.94 84 ARG B O 1
ATOM 2178 N N . LEU B 1 85 ? -9.5 10.492 15.836 1 80.31 85 LEU B N 1
ATOM 2179 C CA . LEU B 1 85 ? -8.523 11.422 16.375 1 80.31 85 LEU B CA 1
ATOM 2180 C C . LEU B 1 85 ? -9.211 12.578 17.109 1 80.31 85 LEU B C 1
ATOM 2182 O O . LEU B 1 85 ? -8.648 13.156 18.031 1 80.31 85 LEU B O 1
ATOM 2186 N N . LEU B 1 86 ? -10.406 12.844 16.656 1 77.25 86 LEU B N 1
ATOM 2187 C CA . LEU B 1 86 ? -11.133 13.961 17.234 1 77.25 86 LEU B CA 1
ATOM 2188 C C . LEU B 1 86 ? -12.047 13.492 18.359 1 77.25 86 LEU B C 1
ATOM 2190 O O . LEU B 1 86 ? -12.281 14.219 19.328 1 77.25 86 LEU B O 1
ATOM 2194 N N . THR B 1 87 ? -12.602 12.297 18.109 1 73.94 87 THR B N 1
ATOM 2195 C CA . THR B 1 87 ? -13.625 11.852 19.047 1 73.94 87 THR B CA 1
ATOM 2196 C C . THR B 1 87 ? -13 11.297 20.328 1 73.94 87 THR B C 1
ATOM 2198 O O . THR B 1 87 ? -13.562 11.43 21.406 1 73.94 87 THR B O 1
ATOM 2201 N N . ASP B 1 88 ? -11.969 10.445 20.078 1 65.44 88 ASP B N 1
ATOM 2202 C CA . ASP B 1 88 ? -11.344 9.93 21.297 1 65.44 88 ASP B CA 1
ATOM 2203 C C . ASP B 1 88 ? -10.484 11 21.969 1 65.44 88 ASP B C 1
ATOM 2205 O O . ASP B 1 88 ? -9.742 10.711 22.906 1 65.44 88 ASP B O 1
ATOM 2209 N N . ARG B 1 89 ? -10.984 12.031 22.094 1 61.72 89 ARG B N 1
ATOM 2210 C CA . ARG B 1 89 ? -10.5 13.328 22.562 1 61.72 89 ARG B CA 1
ATOM 2211 C C . ARG B 1 89 ? -9.297 13.156 23.484 1 61.72 89 ARG B C 1
ATOM 2213 O O . ARG B 1 89 ? -9.375 13.461 24.688 1 61.72 89 ARG B O 1
ATOM 2220 N N . ASN B 1 90 ? -8.32 12.453 22.812 1 69.44 90 ASN B N 1
ATOM 2221 C CA . ASN B 1 90 ? -7.07 12.5 23.562 1 69.44 90 ASN B CA 1
ATOM 2222 C C . ASN B 1 90 ? -6.414 13.875 23.469 1 69.44 90 ASN B C 1
ATOM 2224 O O . ASN B 1 90 ? -5.664 14.148 22.531 1 69.44 90 ASN B O 1
ATOM 2228 N N . GLU B 1 91 ? -6.891 14.75 24.312 1 78.5 91 GLU B N 1
ATOM 2229 C CA . GLU B 1 91 ? -6.441 16.141 24.359 1 78.5 91 GLU B CA 1
ATOM 2230 C C . GLU B 1 91 ? -4.934 16.234 24.141 1 78.5 91 GLU B C 1
ATOM 2232 O O . GLU B 1 91 ? -4.445 17.172 23.516 1 78.5 91 GLU B O 1
ATOM 2237 N N . ARG B 1 92 ? -4.371 15.258 24.562 1 81.88 92 ARG B N 1
ATOM 2238 C CA . ARG B 1 92 ? -2.916 15.281 24.469 1 81.88 92 ARG B CA 1
ATOM 2239 C C . ARG B 1 92 ? -2.465 15.141 23.016 1 81.88 92 ARG B C 1
ATOM 2241 O O . ARG B 1 92 ? -1.557 15.852 22.578 1 81.88 92 ARG B O 1
ATOM 2248 N N . VAL B 1 93 ? -3.131 14.312 22.281 1 83.81 93 VAL B N 1
ATOM 2249 C CA . VAL B 1 93 ? -2.777 14.086 20.875 1 83.81 93 VAL B CA 1
ATOM 2250 C C . VAL B 1 93 ? -3.133 15.32 20.047 1 83.81 93 VAL B C 1
ATOM 2252 O O . VAL B 1 93 ? -2.338 15.766 19.219 1 83.81 93 VAL B O 1
ATOM 2255 N N . ILE B 1 94 ? -4.23 15.883 20.391 1 87.56 94 ILE B N 1
ATOM 2256 C CA . ILE B 1 94 ? -4.691 17.078 19.688 1 87.56 94 ILE B CA 1
ATOM 2257 C C . ILE B 1 94 ? -3.695 18.219 19.906 1 87.56 94 ILE B C 1
ATOM 2259 O O . ILE B 1 94 ? -3.309 18.906 18.969 1 87.56 94 ILE B O 1
ATOM 2263 N N . ASN B 1 95 ? -3.297 18.328 21.109 1 88.06 95 ASN B N 1
ATOM 2264 C CA . ASN B 1 95 ? -2.348 19.391 21.453 1 88.06 95 ASN B CA 1
ATOM 2265 C C . ASN B 1 95 ? -1.021 19.203 20.719 1 88.06 95 ASN B C 1
ATOM 2267 O O . ASN B 1 95 ? -0.401 20.172 20.281 1 88.06 95 ASN B O 1
ATOM 2271 N N . LYS B 1 96 ? -0.631 18.016 20.594 1 89.06 96 LYS B N 1
ATOM 2272 C CA . LYS B 1 96 ? 0.61 17.719 19.875 1 89.06 96 LYS B CA 1
ATOM 2273 C C . LYS B 1 96 ? 0.511 18.141 18.406 1 89.06 96 LYS B C 1
ATOM 2275 O O . LYS B 1 96 ? 1.45 18.703 17.859 1 89.06 96 LYS B O 1
ATOM 2280 N N . ILE B 1 97 ? -0.611 17.891 17.828 1 88.94 97 ILE B N 1
ATOM 2281 C CA . ILE B 1 97 ? -0.817 18.203 16.422 1 88.94 97 ILE B CA 1
ATOM 2282 C C . ILE B 1 97 ? -0.87 19.719 16.234 1 88.94 97 ILE B C 1
ATOM 2284 O O . ILE B 1 97 ? -0.231 20.266 15.328 1 88.94 97 ILE B O 1
ATOM 2288 N N . VAL B 1 98 ? -1.582 20.359 17.125 1 90.88 98 VAL B N 1
ATOM 2289 C CA . VAL B 1 98 ? -1.742 21.812 17.047 1 90.88 98 VAL B CA 1
ATOM 2290 C C . VAL B 1 98 ? -0.388 22.484 17.234 1 90.88 98 VAL B C 1
ATOM 2292 O O . VAL B 1 98 ? -0.042 23.422 16.5 1 90.88 98 VAL B O 1
ATOM 2295 N N . LYS B 1 99 ? 0.312 21.984 18.172 1 90.5 99 LYS B N 1
ATOM 2296 C CA . LYS B 1 99 ? 1.645 22.531 18.422 1 90.5 99 LYS B CA 1
ATOM 2297 C C . LYS B 1 99 ? 2.547 22.328 17.203 1 90.5 99 LYS B C 1
ATOM 2299 O O . LYS B 1 99 ? 3.273 23.25 16.812 1 90.5 99 LYS B O 1
ATOM 2304 N N . PHE B 1 100 ? 2.465 21.188 16.672 1 92.5 100 PHE B N 1
ATOM 2305 C CA . PHE B 1 100 ? 3.273 20.875 15.5 1 92.5 100 PHE B CA 1
ATOM 2306 C C . PHE B 1 100 ? 2.932 21.812 14.344 1 92.5 100 PHE B C 1
ATOM 2308 O O . PHE B 1 100 ? 3.826 22.312 13.656 1 92.5 100 PHE B O 1
ATOM 2315 N N . ALA B 1 101 ? 1.688 22.109 14.203 1 88.12 101 ALA B N 1
ATOM 2316 C CA . ALA B 1 101 ? 1.195 22.953 13.117 1 88.12 101 ALA B CA 1
ATOM 2317 C C . ALA B 1 101 ? 1.604 24.406 13.328 1 88.12 101 ALA B C 1
ATOM 2319 O O . ALA B 1 101 ? 1.717 25.172 12.359 1 88.12 101 ALA B O 1
ATOM 2320 N N . GLY B 1 102 ? 1.699 24.766 14.602 1 81.56 102 GLY B N 1
ATOM 2321 C CA . GLY B 1 102 ? 1.999 26.141 14.953 1 81.56 102 GLY B CA 1
ATOM 2322 C C . GLY B 1 102 ? 3.453 26.516 14.727 1 81.56 102 GLY B C 1
ATOM 2323 O O . GLY B 1 102 ? 3.811 27.688 14.758 1 81.56 102 GLY B O 1
ATOM 2324 N N . ASP B 1 103 ? 4.273 25.531 14.828 1 66.69 103 ASP B N 1
ATOM 2325 C CA . ASP B 1 103 ? 5.684 25.797 14.562 1 66.69 103 ASP B CA 1
ATOM 2326 C C . ASP B 1 103 ? 5.895 26.266 13.125 1 66.69 103 ASP B C 1
ATOM 2328 O O . ASP B 1 103 ? 6.312 25.484 12.266 1 66.69 103 ASP B O 1
ATOM 2332 N N . GLU B 1 104 ? 5.387 27.5 12.914 1 61.03 104 GLU B N 1
ATOM 2333 C CA . GLU B 1 104 ? 5.262 28.125 11.602 1 61.03 104 GLU B CA 1
ATOM 2334 C C . GLU B 1 104 ? 6.613 28.203 10.891 1 61.03 104 GLU B C 1
ATOM 2336 O O . GLU B 1 104 ? 7.617 28.578 11.5 1 61.03 104 GLU B O 1
ATOM 2341 N N . GLY B 1 105 ? 6.699 27.562 9.727 1 63.75 105 GLY B N 1
ATOM 2342 C CA . GLY B 1 105 ? 7.723 27.766 8.711 1 63.75 105 GLY B CA 1
ATOM 2343 C C . GLY B 1 105 ? 8.766 26.672 8.695 1 63.75 105 GLY B C 1
ATOM 2344 O O . GLY B 1 105 ? 9.586 26.594 7.773 1 63.75 105 GLY B O 1
ATOM 2345 N N . LYS B 1 106 ? 8.539 25.703 9.711 1 79.62 106 LYS B N 1
ATOM 2346 C CA . LYS B 1 106 ? 9.664 24.781 9.734 1 79.62 106 LYS B CA 1
ATOM 2347 C C . LYS B 1 106 ? 9.188 23.328 9.586 1 79.62 106 LYS B C 1
ATOM 2349 O O . LYS B 1 106 ? 9.93 22.469 9.117 1 79.62 106 LYS B O 1
ATOM 2354 N N . LYS B 1 107 ? 7.832 23.25 9.812 1 93.75 107 LYS B N 1
ATOM 2355 C CA . LYS B 1 107 ? 7.352 21.875 9.82 1 93.75 107 LYS B CA 1
ATOM 2356 C C . LYS B 1 107 ? 6.273 21.656 8.758 1 93.75 107 LYS B C 1
ATOM 2358 O O . LYS B 1 107 ? 5.453 22.547 8.516 1 93.75 107 LYS B O 1
ATOM 2363 N N . TRP B 1 108 ? 6.273 20.531 8.133 1 96.56 108 TRP B N 1
ATOM 2364 C CA . TRP B 1 108 ? 5.301 20.172 7.113 1 96.56 108 TRP B CA 1
ATOM 2365 C C . TRP B 1 108 ? 4.164 19.344 7.707 1 96.56 108 TRP B C 1
ATOM 2367 O O . TRP B 1 108 ? 4.387 18.516 8.594 1 96.56 108 TRP B O 1
ATOM 2377 N N . LEU B 1 109 ? 2.953 19.625 7.176 1 96.88 109 LEU B N 1
ATOM 2378 C CA . LEU B 1 109 ? 1.775 18.828 7.531 1 96.88 109 LEU B CA 1
ATOM 2379 C C . LEU B 1 109 ? 1.138 18.219 6.289 1 96.88 109 LEU B C 1
ATOM 2381 O O . LEU B 1 109 ? 0.758 18.938 5.359 1 96.88 109 LEU B O 1
ATOM 2385 N N . PHE B 1 110 ? 1.01 16.891 6.273 1 98.31 110 PHE B N 1
ATOM 2386 C CA . PHE B 1 110 ? 0.413 16.172 5.16 1 98.31 110 PHE B CA 1
ATOM 2387 C C . PHE B 1 110 ? -0.861 15.453 5.598 1 98.31 110 PHE B C 1
ATOM 2389 O O . PHE B 1 110 ? -0.971 15.016 6.746 1 98.31 110 PHE B O 1
ATOM 2396 N N . THR B 1 111 ? -1.807 15.367 4.68 1 98.31 111 THR B N 1
ATOM 2397 C CA . THR B 1 111 ? -3.025 14.633 4.996 1 98.31 111 THR B CA 1
ATOM 2398 C C . THR B 1 111 ? -3.639 14.031 3.734 1 98.31 111 THR B C 1
ATOM 2400 O O . THR B 1 111 ? -3.234 14.367 2.619 1 98.31 111 THR B O 1
ATOM 2403 N N . ALA B 1 112 ? -4.535 13.086 3.963 1 98.19 112 ALA B N 1
ATOM 2404 C CA . ALA B 1 112 ? -5.188 12.375 2.865 1 98.19 112 ALA B CA 1
ATOM 2405 C C . ALA B 1 112 ? -6.676 12.195 3.135 1 98.19 112 ALA B C 1
ATOM 2407 O O . ALA B 1 112 ? -7.082 11.93 4.27 1 98.19 112 ALA B O 1
ATOM 2408 N N . GLY B 1 113 ? -7.445 12.312 2.02 1 97.25 113 GLY B N 1
ATOM 2409 C CA . GLY B 1 113 ? -8.859 11.992 2.125 1 97.25 113 GLY B CA 1
ATOM 2410 C C . GLY B 1 113 ? -9.562 12.742 3.236 1 97.25 113 GLY B C 1
ATOM 2411 O O . GLY B 1 113 ? -9.344 13.945 3.416 1 97.25 113 GLY B O 1
ATOM 2412 N N . ALA B 1 114 ? -10.391 12.039 3.973 1 96.06 114 ALA B N 1
ATOM 2413 C CA . ALA B 1 114 ? -11.242 12.656 4.984 1 96.06 114 ALA B CA 1
ATOM 2414 C C . ALA B 1 114 ? -10.422 13.148 6.172 1 96.06 114 ALA B C 1
ATOM 2416 O O . ALA B 1 114 ? -10.906 13.922 6.996 1 96.06 114 ALA B O 1
ATOM 2417 N N . ALA B 1 115 ? -9.203 12.727 6.23 1 97 115 ALA B N 1
ATOM 2418 C CA . ALA B 1 115 ? -8.359 13.156 7.34 1 97 115 ALA B CA 1
ATOM 2419 C C . ALA B 1 115 ? -8.125 14.664 7.305 1 97 115 ALA B C 1
ATOM 2421 O O . ALA B 1 115 ? -7.793 15.273 8.32 1 97 115 ALA B O 1
ATOM 2422 N N . SER B 1 116 ? -8.227 15.258 6.145 1 97.5 116 SER B N 1
ATOM 2423 C CA . SER B 1 116 ? -8.062 16.703 6.023 1 97.5 116 SER B CA 1
ATOM 2424 C C . SER B 1 116 ? -9.078 17.453 6.883 1 97.5 116 SER B C 1
ATOM 2426 O O . SER B 1 116 ? -8.812 18.562 7.352 1 97.5 116 SER B O 1
ATOM 2428 N N . THR B 1 117 ? -10.219 16.859 7.117 1 95.94 117 THR B N 1
ATOM 2429 C CA . THR B 1 117 ? -11.258 17.5 7.91 1 95.94 117 THR B CA 1
ATOM 2430 C C . THR B 1 117 ? -10.828 17.609 9.375 1 95.94 117 THR B C 1
ATOM 2432 O O . THR B 1 117 ? -11.297 18.5 10.094 1 95.94 117 THR B O 1
ATOM 2435 N N . VAL B 1 118 ? -9.922 16.703 9.797 1 92.69 118 VAL B N 1
ATOM 2436 C CA . VAL B 1 118 ? -9.375 16.766 11.148 1 92.69 118 VAL B CA 1
ATOM 2437 C C . VAL B 1 118 ? -8.578 18.062 11.336 1 92.69 118 VAL B C 1
ATOM 2439 O O . VAL B 1 118 ? -8.758 18.766 12.32 1 92.69 118 VAL B O 1
ATOM 2442 N N . LEU B 1 119 ? -7.773 18.391 10.383 1 93.56 119 LEU B N 1
ATOM 2443 C CA . LEU B 1 119 ? -6.969 19.609 10.445 1 93.56 119 LEU B CA 1
ATOM 2444 C C . LEU B 1 119 ? -7.855 20.844 10.398 1 93.56 119 LEU B C 1
ATOM 2446 O O . LEU B 1 119 ? -7.574 21.844 11.07 1 93.56 119 LEU B O 1
ATOM 2450 N N . ALA B 1 120 ? -8.875 20.75 9.609 1 94.56 120 ALA B N 1
ATOM 2451 C CA . ALA B 1 120 ? -9.828 21.859 9.547 1 94.56 120 ALA B CA 1
ATOM 2452 C C . ALA B 1 120 ? -10.5 22.078 10.891 1 94.56 120 ALA B C 1
ATOM 2454 O O . ALA B 1 120 ? -10.609 23.203 11.367 1 94.56 120 ALA B O 1
ATOM 2455 N N . GLU B 1 121 ? -10.914 21.047 11.492 1 92.19 121 GLU B N 1
ATOM 2456 C CA . GLU B 1 121 ? -11.617 21.125 12.766 1 92.19 121 GLU B CA 1
ATOM 2457 C C . GLU B 1 121 ? -10.703 21.641 13.875 1 92.19 121 GLU B C 1
ATOM 2459 O O . GLU B 1 121 ? -11.156 22.328 14.789 1 92.19 121 GLU B O 1
ATOM 2464 N N . LEU B 1 122 ? -9.438 21.328 13.758 1 90.75 122 LEU B N 1
ATOM 2465 C CA . LEU B 1 122 ? -8.469 21.766 14.758 1 90.75 122 LEU B CA 1
ATOM 2466 C C . LEU B 1 122 ? -8.117 23.234 14.57 1 90.75 122 LEU B C 1
ATOM 2468 O O . LEU B 1 122 ? -7.445 23.828 15.422 1 90.75 122 LEU B O 1
ATOM 2472 N N . GLY B 1 123 ? -8.461 23.828 13.453 1 92.69 123 GLY B N 1
ATOM 2473 C CA . GLY B 1 123 ? -8.266 25.25 13.219 1 92.69 123 GLY B CA 1
ATOM 2474 C C . GLY B 1 123 ? -6.824 25.594 12.891 1 92.69 123 GLY B C 1
ATOM 2475 O O . GLY B 1 123 ? -6.383 26.719 13.156 1 92.69 123 GLY B O 1
ATOM 2476 N N . VAL B 1 124 ? -6.117 24.688 12.32 1 93 124 VAL B N 1
ATOM 2477 C CA . VAL B 1 124 ? -4.688 24.922 12.133 1 93 124 VAL B CA 1
ATOM 2478 C C . VAL B 1 124 ? -4.426 25.359 10.695 1 93 124 VAL B C 1
ATOM 2480 O O . VAL B 1 124 ? -3.285 25.672 10.328 1 93 124 VAL B O 1
ATOM 2483 N N . LEU B 1 125 ? -5.426 25.453 9.852 1 94.88 125 LEU B N 1
ATOM 2484 C CA . LEU B 1 125 ? -5.227 25.672 8.422 1 94.88 125 LEU B CA 1
ATOM 2485 C C . LEU B 1 125 ? -5.098 27.156 8.117 1 94.88 125 LEU B C 1
ATOM 2487 O O . LEU B 1 125 ? -4.484 27.547 7.121 1 94.88 125 LEU B O 1
ATOM 2491 N N . GLY B 1 126 ? -5.668 28.016 8.961 1 93.75 126 GLY B N 1
ATOM 2492 C CA . GLY B 1 126 ? -5.793 29.406 8.555 1 93.75 126 GLY B CA 1
ATOM 2493 C C . GLY B 1 126 ? -6.488 29.578 7.219 1 93.75 126 GLY B C 1
ATOM 2494 O O . GLY B 1 126 ? -7.59 29.062 7.016 1 93.75 126 GLY B O 1
ATOM 2495 N N . ASN B 1 127 ? -5.824 30.219 6.234 1 95.5 127 ASN B N 1
ATOM 2496 C CA . ASN B 1 127 ? -6.398 30.453 4.91 1 95.5 127 ASN B CA 1
ATOM 2497 C C . ASN B 1 127 ? -5.855 29.453 3.887 1 95.5 127 ASN B C 1
ATOM 2499 O O . ASN B 1 127 ? -6.148 29.562 2.695 1 95.5 127 ASN B O 1
ATOM 2503 N N . LYS B 1 128 ? -5.191 28.531 4.34 1 96.25 128 LYS B N 1
ATOM 2504 C CA . LYS B 1 128 ? -4.555 27.594 3.432 1 96.25 128 LYS B CA 1
ATOM 2505 C C . LYS B 1 128 ? -5.582 26.641 2.818 1 96.25 128 LYS B C 1
ATOM 2507 O O . LYS B 1 128 ? -6.551 26.266 3.475 1 96.25 128 LYS B O 1
ATOM 2512 N N . LYS B 1 129 ? -5.316 26.219 1.6 1 98.44 129 LYS B N 1
ATOM 2513 C CA . LYS B 1 129 ? -6.188 25.312 0.866 1 98.44 129 LYS B CA 1
ATOM 2514 C C . LYS B 1 129 ? -5.734 23.859 1.033 1 98.44 129 LYS B C 1
ATOM 2516 O O . LYS B 1 129 ? -4.531 23.578 1.05 1 98.44 129 LYS B O 1
ATOM 2521 N N . ILE B 1 130 ? -6.707 23 1.078 1 98.56 130 ILE B N 1
ATOM 2522 C CA . ILE B 1 130 ? -6.473 21.562 1.14 1 98.56 130 ILE B CA 1
ATOM 2523 C C . ILE B 1 130 ? -7.578 20.812 0.391 1 98.56 130 ILE B C 1
ATOM 2525 O O . ILE B 1 130 ? -8.641 21.391 0.119 1 98.56 130 ILE B O 1
ATOM 2529 N N . THR B 1 131 ? -7.34 19.609 -0.026 1 98.81 131 THR B N 1
ATOM 2530 C CA . THR B 1 131 ? -8.375 18.781 -0.633 1 98.81 131 THR B CA 1
ATOM 2531 C C . THR B 1 131 ? -8.836 17.703 0.338 1 98.81 131 THR B C 1
ATOM 2533 O O . THR B 1 131 ? -8.312 17.578 1.449 1 98.81 131 THR B O 1
ATOM 2536 N N . THR B 1 132 ? -9.906 17.031 -0.016 1 98.25 132 THR B N 1
ATOM 2537 C CA . THR B 1 132 ? -10.484 15.977 0.816 1 98.25 132 THR B CA 1
ATOM 2538 C C . THR B 1 132 ? -11.164 14.914 -0.046 1 98.25 132 THR B C 1
ATOM 2540 O O . THR B 1 132 ? -11.266 15.07 -1.264 1 98.25 132 THR B O 1
ATOM 2543 N N . ALA B 1 133 ? -11.516 13.844 0.572 1 97.06 133 ALA B N 1
ATOM 2544 C CA . ALA B 1 133 ? -12.266 12.797 -0.113 1 97.06 133 ALA B CA 1
ATOM 2545 C C . ALA B 1 133 ? -13.641 13.297 -0.551 1 97.06 133 ALA B C 1
ATOM 2547 O O . ALA B 1 133 ? -14.211 14.18 0.083 1 97.06 133 ALA B O 1
ATOM 2548 N N . PRO B 1 134 ? -14.164 12.672 -1.672 1 96.38 134 PRO B N 1
ATOM 2549 C CA . PRO B 1 134 ? -15.531 13.023 -2.068 1 96.38 134 PRO B CA 1
ATOM 2550 C C . PRO B 1 134 ? -16.531 12.875 -0.929 1 96.38 134 PRO B C 1
ATOM 2552 O O . PRO B 1 134 ? -16.484 11.883 -0.188 1 96.38 134 PRO B O 1
ATOM 2555 N N . GLY B 1 135 ? -17.391 13.875 -0.799 1 95.44 135 GLY B N 1
ATOM 2556 C CA . GLY B 1 135 ? -18.422 13.805 0.224 1 95.44 135 GLY B CA 1
ATOM 2557 C C . GLY B 1 135 ? -18.078 14.594 1.472 1 95.44 135 GLY B C 1
ATOM 2558 O O . GLY B 1 135 ? -18.922 14.805 2.336 1 95.44 135 GLY B O 1
ATOM 2559 N N . PHE B 1 136 ? -16.828 15.055 1.557 1 96.62 136 PHE B N 1
ATOM 2560 C CA . PHE B 1 136 ? -16.391 15.742 2.77 1 96.62 136 PHE B CA 1
ATOM 2561 C C . PHE B 1 136 ? -16.094 17.203 2.486 1 96.62 136 PHE B C 1
ATOM 2563 O O . PHE B 1 136 ? -15.562 17.922 3.346 1 96.62 136 PHE B O 1
ATOM 2570 N N . GLU B 1 137 ? -16.406 17.672 1.327 1 97.81 137 GLU B N 1
ATOM 2571 C CA . GLU B 1 137 ? -16.016 19 0.852 1 97.81 137 GLU B CA 1
ATOM 2572 C C . GLU B 1 137 ? -16.578 20.094 1.749 1 97.81 137 GLU B C 1
ATOM 2574 O O . GLU B 1 137 ? -15.891 21.062 2.062 1 97.81 137 GLU B O 1
ATOM 2579 N N . GLU B 1 138 ? -17.766 19.938 2.197 1 97.5 138 GLU B N 1
ATOM 2580 C CA . GLU B 1 138 ? -18.438 20.969 2.982 1 97.5 138 GLU B CA 1
ATOM 2581 C C . GLU B 1 138 ? -17.75 21.188 4.324 1 97.5 138 GLU B C 1
ATOM 2583 O O . GLU B 1 138 ? -17.766 22.297 4.859 1 97.5 138 GLU B O 1
ATOM 2588 N N . LYS B 1 139 ? -17.125 20.203 4.824 1 96.5 139 LYS B N 1
ATOM 2589 C CA . LYS B 1 139 ? -16.453 20.281 6.117 1 96.5 139 LYS B CA 1
ATOM 2590 C C . LYS B 1 139 ? -15.211 21.172 6.035 1 96.5 139 LYS B C 1
ATOM 2592 O O . LYS B 1 139 ? -14.727 21.656 7.055 1 96.5 139 LYS B O 1
ATOM 2597 N N . LEU B 1 140 ? -14.695 21.375 4.871 1 97.88 140 LEU B N 1
ATOM 2598 C CA . LEU B 1 140 ? -13.484 22.188 4.703 1 97.88 140 LEU B CA 1
ATOM 2599 C C . LEU B 1 140 ? -13.844 23.656 4.461 1 97.88 140 LEU B C 1
ATOM 2601 O O . LEU B 1 140 ? -13.016 24.547 4.676 1 97.88 140 LEU B O 1
ATOM 2605 N N . GLY B 1 141 ? -15.062 23.891 3.99 1 96.81 141 GLY B N 1
ATOM 2606 C CA . GLY B 1 141 ? -15.508 25.25 3.732 1 96.81 141 GLY B CA 1
ATOM 2607 C C . GLY B 1 141 ? -14.594 26.016 2.795 1 96.81 141 GLY B C 1
ATOM 2608 O O . GLY B 1 141 ? -14.32 25.562 1.681 1 96.81 141 GLY B O 1
ATOM 2609 N N . LYS B 1 142 ? -14.086 27.141 3.305 1 97.19 142 LYS B N 1
ATOM 2610 C CA . LYS B 1 142 ? -13.281 28.062 2.492 1 97.19 142 LYS B CA 1
ATOM 2611 C C . LYS B 1 142 ? -11.922 27.453 2.172 1 97.19 142 LYS B C 1
ATOM 2613 O O . LYS B 1 142 ? -11.227 27.922 1.262 1 97.19 142 LYS B O 1
ATOM 2618 N N . ASN B 1 143 ? -11.516 26.484 2.859 1 98.56 143 ASN B N 1
ATOM 2619 C CA . ASN B 1 143 ? -10.195 25.875 2.689 1 98.56 143 ASN B CA 1
ATOM 2620 C C . ASN B 1 143 ? -10.203 24.812 1.591 1 98.56 143 ASN B C 1
ATOM 2622 O O . ASN B 1 143 ? -9.141 24.328 1.196 1 98.56 143 ASN B O 1
ATOM 2626 N N . TYR B 1 144 ? -11.375 24.5 1.007 1 98.62 144 TYR B N 1
ATOM 2627 C CA . TYR B 1 144 ? -11.5 23.375 0.088 1 98.62 144 TYR B CA 1
ATOM 2628 C C . TYR B 1 144 ? -10.969 23.734 -1.292 1 98.62 144 TYR B C 1
ATOM 2630 O O . TYR B 1 144 ? -11.273 24.797 -1.824 1 98.62 144 TYR B O 1
ATOM 2638 N N . SER B 1 145 ? -10.156 22.875 -1.817 1 98.75 145 SER B N 1
ATOM 2639 C CA . SER B 1 145 ? -9.742 22.844 -3.217 1 98.75 145 SER B CA 1
ATOM 2640 C C . SER B 1 145 ? -10.125 21.531 -3.885 1 98.75 145 SER B C 1
ATOM 2642 O O . SER B 1 145 ? -9.984 20.453 -3.285 1 98.75 145 SER B O 1
ATOM 2644 N N . ASP B 1 146 ? -10.492 21.547 -5.172 1 97.94 146 ASP B N 1
ATOM 2645 C CA . ASP B 1 146 ? -10.984 20.344 -5.84 1 97.94 146 ASP B CA 1
ATOM 2646 C C . ASP B 1 146 ? -9.852 19.609 -6.562 1 97.94 146 ASP B C 1
ATOM 2648 O O . ASP B 1 146 ? -10.078 18.578 -7.195 1 97.94 146 ASP B O 1
ATOM 2652 N N . ASN B 1 147 ? -8.695 20.109 -6.438 1 98.56 147 ASN B N 1
ATOM 2653 C CA . ASN B 1 147 ? -7.566 19.391 -7.031 1 98.56 147 ASN B CA 1
ATOM 2654 C C . ASN B 1 147 ? -7.289 18.078 -6.312 1 98.56 147 ASN B C 1
ATOM 2656 O O . ASN B 1 147 ? -7.574 17.938 -5.121 1 98.56 147 ASN B O 1
ATOM 2660 N N . ASN B 1 148 ? -6.75 17.141 -7.062 1 98.12 148 ASN B N 1
ATOM 2661 C CA . ASN B 1 148 ? -6.469 15.828 -6.48 1 98.12 148 ASN B CA 1
ATOM 2662 C C . ASN B 1 148 ? -5.348 15.906 -5.449 1 98.12 148 ASN B C 1
ATOM 2664 O O . ASN B 1 148 ? -5.312 15.117 -4.504 1 98.12 148 ASN B O 1
ATOM 2668 N N . ILE B 1 149 ? -4.383 16.75 -5.719 1 98.69 149 ILE B N 1
ATOM 2669 C CA . ILE B 1 149 ? -3.289 17.047 -4.805 1 98.69 149 ILE B CA 1
ATOM 2670 C C . ILE B 1 149 ? -3.162 18.562 -4.637 1 98.69 149 ILE B C 1
ATOM 2672 O O . ILE B 1 149 ? -3.156 19.297 -5.621 1 98.69 149 ILE B O 1
ATOM 2676 N N . VAL B 1 150 ? -3.111 19.016 -3.408 1 98.88 150 VAL B N 1
ATOM 2677 C CA . VAL B 1 150 ? -3.033 20.453 -3.127 1 98.88 150 VAL B CA 1
ATOM 2678 C C . VAL B 1 150 ? -1.812 20.734 -2.256 1 98.88 150 VAL B C 1
ATOM 2680 O O . VAL B 1 150 ? -1.611 20.094 -1.224 1 98.88 150 VAL B O 1
ATOM 2683 N N . VAL B 1 151 ? -0.974 21.609 -2.729 1 98.44 151 VAL B N 1
ATOM 2684 C CA . VAL B 1 151 ? 0.148 22.156 -1.967 1 98.44 151 VAL B CA 1
ATOM 2685 C C . VAL B 1 151 ? -0.11 23.625 -1.634 1 98.44 151 VAL B C 1
ATOM 2687 O O . VAL B 1 151 ? -0.266 24.453 -2.533 1 98.44 151 VAL B O 1
ATOM 2690 N N . ASP B 1 152 ? -0.197 23.906 -0.386 1 97.25 152 ASP B N 1
ATOM 2691 C CA . ASP B 1 152 ? -0.299 25.297 0.069 1 97.25 152 ASP B CA 1
ATOM 2692 C C . ASP B 1 152 ? 0.674 25.562 1.214 1 97.25 152 ASP B C 1
ATOM 2694 O O . ASP B 1 152 ? 0.403 25.219 2.363 1 97.25 152 ASP B O 1
ATOM 2698 N N . LYS B 1 153 ? 1.801 26.203 0.808 1 93.88 153 LYS B N 1
ATOM 2699 C CA . LYS B 1 153 ? 2.908 26.375 1.742 1 93.88 153 LYS B CA 1
ATOM 2700 C C . LYS B 1 153 ? 3.375 25.031 2.303 1 93.88 153 LYS B C 1
ATOM 2702 O O . LYS B 1 153 ? 3.756 24.141 1.545 1 93.88 153 LYS B O 1
ATOM 2707 N N . ASN B 1 154 ? 3.26 24.828 3.611 1 94.44 154 ASN B N 1
ATOM 2708 C CA . ASN B 1 154 ? 3.795 23.609 4.219 1 94.44 154 ASN B CA 1
ATOM 2709 C C . ASN B 1 154 ? 2.709 22.562 4.418 1 94.44 154 ASN B C 1
ATOM 2711 O O . ASN B 1 154 ? 2.918 21.578 5.129 1 94.44 154 ASN B O 1
ATOM 2715 N N . PHE B 1 155 ? 1.563 22.766 3.785 1 96.38 155 PHE B N 1
ATOM 2716 C CA . PHE B 1 155 ? 0.492 21.781 3.82 1 96.38 155 PHE B CA 1
ATOM 2717 C C . PHE B 1 155 ? 0.372 21.062 2.48 1 96.38 155 PHE B C 1
ATOM 2719 O O . PHE B 1 155 ? 0.34 21.703 1.429 1 96.38 155 PHE B O 1
ATOM 2726 N N . VAL B 1 156 ? 0.349 19.766 2.521 1 98.44 156 VAL B N 1
ATOM 2727 C CA . VAL B 1 156 ? 0.099 18.984 1.318 1 98.44 156 VAL B CA 1
ATOM 2728 C C . VAL B 1 156 ? -0.993 17.953 1.593 1 98.44 156 VAL B C 1
ATOM 2730 O O . VAL B 1 156 ? -0.967 17.266 2.617 1 98.44 156 VAL B O 1
ATOM 2733 N N . SER B 1 157 ? -2 17.922 0.752 1 98.81 157 SER B N 1
ATOM 2734 C CA . SER B 1 157 ? -3.111 16.984 0.894 1 98.81 157 SER B CA 1
ATOM 2735 C C . SER B 1 157 ? -3.432 16.297 -0.432 1 98.81 157 SER B C 1
ATOM 2737 O O . SER B 1 157 ? -3.139 16.844 -1.501 1 98.81 157 SER B O 1
ATOM 2739 N N . PHE B 1 158 ? -3.963 15.094 -0.367 1 98.75 158 PHE B N 1
ATOM 2740 C CA . PHE B 1 158 ? -4.41 14.414 -1.577 1 98.75 158 PHE B CA 1
ATOM 2741 C C . PHE B 1 158 ? -5.734 13.703 -1.341 1 98.75 158 PHE B C 1
ATOM 2743 O O . PHE B 1 158 ? -6.078 13.383 -0.201 1 98.75 158 PHE B O 1
ATOM 2750 N N . LYS B 1 159 ? -6.395 13.469 -2.373 1 97.88 159 LYS B N 1
ATOM 2751 C CA . LYS B 1 159 ? -7.836 13.227 -2.367 1 97.88 159 LYS B CA 1
ATOM 2752 C C . LYS B 1 159 ? -8.141 11.766 -2.057 1 97.88 159 LYS B C 1
ATOM 2754 O O . LYS B 1 159 ? -9.086 11.469 -1.317 1 97.88 159 LYS B O 1
ATOM 2759 N N . SER B 1 160 ? -7.395 10.875 -2.686 1 97.19 160 SER B N 1
ATOM 2760 C CA . SER B 1 160 ? -7.773 9.469 -2.646 1 97.19 160 SER B CA 1
ATOM 2761 C C . SER B 1 160 ? -6.547 8.562 -2.744 1 97.19 160 SER B C 1
ATOM 2763 O O . SER B 1 160 ? -5.469 9.016 -3.137 1 97.19 160 SER B O 1
ATOM 2765 N N . PRO B 1 161 ? -6.73 7.246 -2.402 1 97.44 161 PRO B N 1
ATOM 2766 C CA . PRO B 1 161 ? -5.598 6.316 -2.406 1 97.44 161 PRO B CA 1
ATOM 2767 C C . PRO B 1 161 ? -4.879 6.27 -3.752 1 97.44 161 PRO B C 1
ATOM 2769 O O . PRO B 1 161 ? -3.656 6.117 -3.797 1 97.44 161 PRO B O 1
ATOM 2772 N N . PHE B 1 162 ? -5.594 6.418 -4.816 1 96.94 162 PHE B N 1
ATOM 2773 C CA . PHE B 1 162 ? -4.984 6.336 -6.137 1 96.94 162 PHE B CA 1
ATOM 2774 C C . PHE B 1 162 ? -3.945 7.438 -6.324 1 96.94 162 PHE B C 1
ATOM 2776 O O . PHE B 1 162 ? -2.994 7.273 -7.09 1 96.94 162 PHE B O 1
ATOM 2783 N N . HIS B 1 163 ? -4.055 8.5 -5.625 1 98.06 163 HIS B N 1
ATOM 2784 C CA . HIS B 1 163 ? -3.182 9.664 -5.785 1 98.06 163 HIS B CA 1
ATOM 2785 C C . HIS B 1 163 ? -1.979 9.578 -4.852 1 98.06 163 HIS B C 1
ATOM 2787 O O . HIS B 1 163 ? -1.128 10.469 -4.848 1 98.06 163 HIS B O 1
ATOM 2793 N N . ALA B 1 164 ? -1.851 8.508 -4.109 1 98.5 164 ALA B N 1
ATOM 2794 C CA . ALA B 1 164 ? -0.807 8.367 -3.098 1 98.5 164 ALA B CA 1
ATOM 2795 C C . ALA B 1 164 ? 0.576 8.305 -3.74 1 98.5 164 ALA B C 1
ATOM 2797 O O . ALA B 1 164 ? 1.551 8.812 -3.18 1 98.5 164 ALA B O 1
ATOM 2798 N N . PHE B 1 165 ? 0.686 7.66 -4.957 1 98.5 165 PHE B N 1
ATOM 2799 C CA . PHE B 1 165 ? 1.972 7.594 -5.641 1 98.5 165 PHE B CA 1
ATOM 2800 C C . PHE B 1 165 ? 2.475 8.992 -5.98 1 98.5 165 PHE B C 1
ATOM 2802 O O . PHE B 1 165 ? 3.613 9.344 -5.664 1 98.5 165 PHE B O 1
ATOM 2809 N N . GLU B 1 166 ? 1.602 9.742 -6.598 1 98.31 166 GLU B N 1
ATOM 2810 C CA . GLU B 1 166 ? 1.967 11.094 -7.004 1 98.31 166 GLU B CA 1
ATOM 2811 C C . GLU B 1 166 ? 2.299 11.969 -5.797 1 98.31 166 GLU B C 1
ATOM 2813 O O . GLU B 1 166 ? 3.287 12.703 -5.805 1 98.31 166 GLU B O 1
ATOM 2818 N N . PHE B 1 167 ? 1.521 11.867 -4.816 1 98.81 167 PHE B N 1
ATOM 2819 C CA . PHE B 1 167 ? 1.731 12.602 -3.574 1 98.81 167 PHE B CA 1
ATOM 2820 C C . PHE B 1 167 ? 3.094 12.273 -2.977 1 98.81 167 PHE B C 1
ATOM 2822 O O . PHE B 1 167 ? 3.855 13.172 -2.619 1 98.81 167 PHE B O 1
ATOM 2829 N N . ALA B 1 168 ? 3.355 10.992 -2.805 1 98.88 168 ALA B N 1
ATOM 2830 C CA . ALA B 1 168 ? 4.594 10.555 -2.16 1 98.88 168 ALA B CA 1
ATOM 2831 C C . ALA B 1 168 ? 5.816 11.039 -2.934 1 98.88 168 ALA B C 1
ATOM 2833 O O . ALA B 1 168 ? 6.789 11.5 -2.338 1 98.88 168 ALA B O 1
ATOM 2834 N N . LEU B 1 169 ? 5.754 10.945 -4.25 1 98.81 169 LEU B N 1
ATOM 2835 C CA . LEU B 1 169 ? 6.867 11.391 -5.086 1 98.81 169 LEU B CA 1
ATOM 2836 C C . LEU B 1 169 ? 7.031 12.898 -5.02 1 98.81 169 LEU B C 1
ATOM 2838 O O . LEU B 1 169 ? 8.156 13.406 -5.043 1 98.81 169 LEU B O 1
ATOM 2842 N N . LEU B 1 170 ? 5.895 13.602 -4.941 1 98.81 170 LEU B N 1
ATOM 2843 C CA . LEU B 1 170 ? 5.93 15.047 -4.789 1 98.81 170 LEU B CA 1
ATOM 2844 C C . LEU B 1 170 ? 6.656 15.445 -3.508 1 98.81 170 LEU B C 1
ATOM 2846 O O . LEU B 1 170 ? 7.453 16.391 -3.504 1 98.81 170 LEU B O 1
ATOM 2850 N N . ILE B 1 171 ? 6.414 14.75 -2.443 1 98.81 171 ILE B N 1
ATOM 2851 C CA . ILE B 1 171 ? 7.051 15.047 -1.164 1 98.81 171 ILE B CA 1
ATOM 2852 C C . ILE B 1 171 ? 8.555 14.797 -1.265 1 98.81 171 ILE B C 1
ATOM 2854 O O . ILE B 1 171 ? 9.352 15.57 -0.733 1 98.81 171 ILE B O 1
ATOM 2858 N N . VAL B 1 172 ? 8.961 13.734 -1.955 1 98.69 172 VAL B N 1
ATOM 2859 C CA . VAL B 1 172 ? 10.383 13.477 -2.17 1 98.69 172 VAL B CA 1
ATOM 2860 C C . VAL B 1 172 ? 11.016 14.648 -2.91 1 98.69 172 VAL B C 1
ATOM 2862 O O . VAL B 1 172 ? 12.094 15.117 -2.539 1 98.69 172 VAL B O 1
ATOM 2865 N N . GLU B 1 173 ? 10.305 15.094 -3.93 1 98.38 173 GLU B N 1
ATOM 2866 C CA . GLU B 1 173 ? 10.812 16.219 -4.707 1 98.38 173 GLU B CA 1
ATOM 2867 C C . GLU B 1 173 ? 10.969 17.469 -3.838 1 98.38 173 GLU B C 1
ATOM 2869 O O . GLU B 1 173 ? 11.977 18.172 -3.916 1 98.38 173 GLU B O 1
ATOM 2874 N N . LYS B 1 174 ? 10.031 17.734 -2.949 1 97.31 174 LYS B N 1
ATOM 2875 C CA . LYS B 1 174 ? 9.984 18.953 -2.146 1 97.31 174 LYS B CA 1
ATOM 2876 C C . LYS B 1 174 ? 10.977 18.891 -0.993 1 97.31 174 LYS B C 1
ATOM 2878 O O . LYS B 1 174 ? 11.602 19.891 -0.657 1 97.31 174 LYS B O 1
ATOM 2883 N N . LEU B 1 175 ? 11.156 17.734 -0.386 1 97.5 175 LEU B N 1
ATOM 2884 C CA . LEU B 1 175 ? 11.93 17.656 0.847 1 97.5 175 LEU B CA 1
ATOM 2885 C C . LEU B 1 175 ? 13.367 17.219 0.562 1 97.5 175 LEU B C 1
ATOM 2887 O O . LEU B 1 175 ? 14.25 17.422 1.396 1 97.5 175 LEU B O 1
ATOM 2891 N N . LEU B 1 176 ? 13.547 16.578 -0.573 1 97.56 176 LEU B N 1
ATOM 2892 C CA . LEU B 1 176 ? 14.891 16.203 -0.994 1 97.56 176 LEU B CA 1
ATOM 2893 C C . LEU B 1 176 ? 15.258 16.875 -2.309 1 97.56 176 LEU B C 1
ATOM 2895 O O . LEU B 1 176 ? 15.641 18.047 -2.322 1 97.56 176 LEU B O 1
ATOM 2899 N N . ASN B 1 177 ? 14.961 16.219 -3.498 1 97.5 177 ASN B N 1
ATOM 2900 C CA . ASN B 1 177 ? 15.18 16.875 -4.785 1 97.5 177 ASN B CA 1
ATOM 2901 C C . ASN B 1 177 ? 14.523 16.094 -5.926 1 97.5 177 ASN B C 1
ATOM 2903 O O . ASN B 1 177 ? 14.117 14.953 -5.746 1 97.5 177 ASN B O 1
ATOM 2907 N N . LYS B 1 178 ? 14.508 16.812 -6.996 1 98 178 LYS B N 1
ATOM 2908 C CA . LYS B 1 178 ? 13.812 16.297 -8.172 1 98 178 LYS B CA 1
ATOM 2909 C C . LYS B 1 178 ? 14.5 15.047 -8.711 1 98 178 LYS B C 1
ATOM 2911 O O . LYS B 1 178 ? 13.836 14.133 -9.203 1 98 178 LYS B O 1
ATOM 2916 N N . GLN B 1 179 ? 15.727 14.953 -8.672 1 97.75 179 GLN B N 1
ATOM 2917 C CA . GLN B 1 179 ? 16.469 13.828 -9.211 1 97.75 179 GLN B CA 1
ATOM 2918 C C . GLN B 1 179 ? 16.156 12.539 -8.461 1 97.75 179 GLN B C 1
ATOM 2920 O O . GLN B 1 179 ? 15.93 11.492 -9.078 1 97.75 179 GLN B O 1
ATOM 2925 N N . ILE B 1 180 ? 16.141 12.617 -7.125 1 97.88 180 ILE B N 1
ATOM 2926 C CA . ILE B 1 180 ? 15.82 11.445 -6.32 1 97.88 180 ILE B CA 1
ATOM 2927 C C . ILE B 1 180 ? 14.398 10.992 -6.617 1 97.88 180 ILE B C 1
ATOM 2929 O O . ILE B 1 180 ? 14.141 9.805 -6.781 1 97.88 180 ILE B O 1
ATOM 2933 N N . ALA B 1 181 ? 13.477 11.93 -6.742 1 98.25 181 ALA B N 1
ATOM 2934 C CA . ALA B 1 181 ? 12.094 11.602 -7.062 1 98.25 181 ALA B CA 1
ATOM 2935 C C . ALA B 1 181 ? 11.992 10.891 -8.414 1 98.25 181 ALA B C 1
ATOM 2937 O O . ALA B 1 181 ? 11.273 9.898 -8.547 1 98.25 181 ALA B O 1
ATOM 2938 N N . THR B 1 182 ? 12.703 11.383 -9.352 1 97.38 182 THR B N 1
ATOM 2939 C CA . THR B 1 182 ? 12.711 10.805 -10.688 1 97.38 182 THR B CA 1
ATOM 2940 C C . THR B 1 182 ? 13.289 9.391 -10.672 1 97.38 182 THR B C 1
ATOM 2942 O O . THR B 1 182 ? 12.75 8.477 -11.297 1 97.38 182 THR B O 1
ATOM 2945 N N . ASN B 1 183 ? 14.344 9.219 -9.945 1 97.25 183 ASN B N 1
ATOM 2946 C CA . ASN B 1 183 ? 14.961 7.902 -9.828 1 97.25 183 ASN B CA 1
ATOM 2947 C C . ASN B 1 183 ? 13.992 6.883 -9.242 1 97.25 183 ASN B C 1
ATOM 2949 O O . ASN B 1 183 ? 13.891 5.758 -9.734 1 97.25 183 ASN B O 1
ATOM 2953 N N . ILE B 1 184 ? 13.328 7.273 -8.219 1 97.75 184 ILE B N 1
ATOM 2954 C CA . ILE B 1 184 ? 12.383 6.371 -7.57 1 97.75 184 ILE B CA 1
ATOM 2955 C C . ILE B 1 184 ? 11.227 6.066 -8.523 1 97.75 184 ILE B C 1
ATOM 2957 O O . ILE B 1 184 ? 10.797 4.918 -8.641 1 97.75 184 ILE B O 1
ATOM 2961 N N . ALA B 1 185 ? 10.711 7.121 -9.156 1 97.88 185 ALA B N 1
ATOM 2962 C CA . ALA B 1 185 ? 9.633 6.926 -10.125 1 97.88 185 ALA B CA 1
ATOM 2963 C C . ALA B 1 185 ? 10.031 5.906 -11.188 1 97.88 185 ALA B C 1
ATOM 2965 O O . ALA B 1 185 ? 9.242 5.023 -11.531 1 97.88 185 ALA B O 1
ATOM 2966 N N . ASN B 1 186 ? 11.234 5.984 -11.656 1 96.44 186 ASN B N 1
ATOM 2967 C CA . ASN B 1 186 ? 11.742 5.043 -12.648 1 96.44 186 ASN B CA 1
ATOM 2968 C C . ASN B 1 186 ? 11.852 3.631 -12.078 1 96.44 186 ASN B C 1
ATOM 2970 O O . ASN B 1 186 ? 11.484 2.658 -12.734 1 96.44 186 ASN B O 1
ATOM 2974 N N . ASP B 1 187 ? 12.281 3.551 -10.859 1 95.62 187 ASP B N 1
ATOM 2975 C CA . ASP B 1 187 ? 12.492 2.262 -10.203 1 95.62 187 ASP B CA 1
ATOM 2976 C C . ASP B 1 187 ? 11.172 1.507 -10.047 1 95.62 187 ASP B C 1
ATOM 2978 O O . ASP B 1 187 ? 11.141 0.279 -10.148 1 95.62 187 ASP B O 1
ATOM 2982 N N . ILE B 1 188 ? 10.109 2.234 -9.812 1 96.75 188 ILE B N 1
ATOM 2983 C CA . ILE B 1 188 ? 8.836 1.564 -9.562 1 96.75 188 ILE B CA 1
ATOM 2984 C C . ILE B 1 188 ? 7.969 1.629 -10.82 1 96.75 188 ILE B C 1
ATOM 2986 O O . ILE B 1 188 ? 6.785 1.286 -10.781 1 96.75 188 ILE B O 1
ATOM 2990 N N . LEU B 1 189 ? 8.523 2.191 -11.922 1 96.56 189 LEU B N 1
ATOM 2991 C CA . LEU B 1 189 ? 7.906 2.307 -13.242 1 96.56 189 LEU B CA 1
ATOM 2992 C C . LEU B 1 189 ? 6.668 3.193 -13.18 1 96.56 189 LEU B C 1
ATOM 2994 O O . LEU B 1 189 ? 5.66 2.902 -13.828 1 96.56 189 LEU B O 1
ATOM 2998 N N . TYR B 1 190 ? 6.773 4.191 -12.289 1 96.38 190 TYR B N 1
ATOM 2999 C CA . TYR B 1 190 ? 5.691 5.168 -12.211 1 96.38 190 TYR B CA 1
ATOM 3000 C C . TYR B 1 190 ? 5.672 6.059 -13.445 1 96.38 190 TYR B C 1
ATOM 3002 O O . TYR B 1 190 ? 6.695 6.633 -13.82 1 96.38 190 TYR B O 1
ATOM 3010 N N . THR B 1 191 ? 4.543 6.051 -14.117 1 86.88 191 THR B N 1
ATOM 3011 C CA . THR B 1 191 ? 4.336 6.949 -15.25 1 86.88 191 THR B CA 1
ATOM 3012 C C . THR B 1 191 ? 3.193 7.922 -14.961 1 86.88 191 THR B C 1
ATOM 3014 O O . THR B 1 191 ? 2.119 7.512 -14.523 1 86.88 191 THR B O 1
ATOM 3017 N N . LYS B 1 192 ? 3.604 9.133 -14.938 1 72.44 192 LYS B N 1
ATOM 3018 C CA . LYS B 1 192 ? 2.572 10.133 -14.695 1 72.44 192 LYS B CA 1
ATOM 3019 C C . LYS B 1 192 ? 1.546 10.156 -15.82 1 72.44 192 LYS B C 1
ATOM 3021 O O . LYS B 1 192 ? 1.906 10.062 -17 1 72.44 192 LYS B O 1
ATOM 3026 N N . LYS B 1 193 ? 0.301 9.984 -15.445 1 56.31 193 LYS B N 1
ATOM 3027 C CA . LYS B 1 193 ? -0.717 10.125 -16.484 1 56.31 193 LYS B CA 1
ATOM 3028 C C . LYS B 1 193 ? -0.78 11.555 -17.016 1 56.31 193 LYS B C 1
ATOM 3030 O O . LYS B 1 193 ? -0.648 12.508 -16.234 1 56.31 193 LYS B O 1
#

InterPro domains:
  IPR002818 DJ-1/PfpI [PF01965] (10-173)
  IPR029062 Class I glutamine amidotransferase-like [G3DSA:3.40.50.880] (9-181)
  IPR029062 Class I glutamine amidotransferase-like [SSF52317] (10-190)
  IPR050325 Protein/nucleic acid deglycase [PTHR48094] (11-184)

Radius of gyration: 20.47 Å; Cα contacts (8 Å, |Δi|>4): 896; chains: 2; bounding box: 42×59×48 Å

Sequence (386 aa):
MIKHKVSNIRIAIMCSIESNDMDIVIPYDIWTRAGIIVETVSNEKKKSIFLQSGTKITCSEEIEKVNLDKFNALYIPGGKGCQRLLTDRNERVINKIVKFAGDEGKKWLFTAGAASTVLAELGVLGNKKITTAPGFEEKLGKNYSDNNIVVDKNFVSFKSPFHAFEFALLIVEKLLNKQIATNIANDILYTKKMIKHKVSNIRIAIMCSIESNDMDIVIPYDIWTRAGIIVETVSNEKKKSIFLQSGTKITCSEEIEKVNLDKFNALYIPGGKGCQRLLTDRNERVINKIVKFAGDEGKKWLFTAGAASTVLAELGVLGNKKITTAPGFEEKLGKNYSDNNIVVDKNFVSFKSPFHAFEFALLIVEKLLNKQIATNIANDILYTKK

Secondary structure (DSSP, 8-state):
--PPPP-S-EEEEEE-TTB-HHHHHHHHHHHHHTT-EEEEEESSSSSEEE-TTS-EEE-SEEGGG--GGG-SEEEE--BGGGGHHHHS--HHHHHHHHHHHHSTTT-EEEEEGGGHHHHHHHT--TT--B---TT-HHHHGGGB--SSEEEETTEEEESSGGGHHHHHHHHHHHHT-HHHHHHHHHHTT----/--PPPP-S-EEEEEE-TTB-HHHHHHHHHHHHHTT-EEEEEESSSSSEEE-TTS-EEE-SEEGGG--GGG-SEEEE--BGGGGHHHHS--HHHHHHHHHHHHSTTT-EEEEEGGGHHHHHHHT--TT--B---TT-HHHHGGGB--SSEEEETTEEEESSGGGHHHHHHHHHHHHT-HHHHHHHHHHTT----

Organism: Malacoplasma penetrans (strain HF-2) (NCBI:txid272633)

Solvent-accessible surface area (backbone atoms only — not comparable to full-atom values): 19607 Å² total; per-residue (Å²): 134,81,68,42,68,75,53,90,50,24,37,36,35,51,38,38,57,20,18,29,55,50,46,47,45,45,32,48,38,53,36,34,36,60,10,35,44,73,43,41,27,10,71,42,102,46,37,65,38,44,24,54,57,57,59,30,35,48,34,79,35,34,51,92,76,55,71,70,82,75,36,43,27,43,32,37,36,12,40,78,20,35,57,44,64,64,68,62,59,44,60,66,59,50,48,52,52,50,51,53,61,60,47,74,92,70,41,33,43,35,30,20,14,59,22,35,44,52,47,46,73,69,61,68,50,80,85,40,47,32,16,41,21,91,92,46,53,76,68,38,53,89,25,51,42,92,48,59,63,26,77,36,88,51,33,38,19,26,20,39,56,58,45,31,63,61,50,34,41,49,47,37,29,71,77,68,32,60,66,60,27,50,52,51,32,58,74,34,62,53,71,85,119,135,80,69,45,70,76,52,90,48,24,37,37,34,51,39,39,57,19,18,29,55,48,47,47,47,45,32,49,38,52,37,35,36,60,10,35,44,72,41,40,27,11,73,43,101,46,36,68,39,44,23,53,59,57,58,32,34,48,34,78,37,32,48,92,76,55,71,71,82,75,36,42,27,43,32,37,35,11,40,78,22,35,58,45,64,64,68,62,58,43,61,67,60,50,49,51,51,52,51,52,61,60,46,74,91,68,41,33,42,34,30,20,13,60,22,34,42,52,47,45,72,69,62,68,50,79,86,40,48,33,16,40,21,92,90,44,54,74,69,40,53,89,24,48,41,89,47,59,63,26,78,34,89,52,32,38,19,25,20,38,58,59,45,30,64,60,50,34,40,49,49,38,30,72,76,70,33,60,65,60,28,51,52,51,32,59,74,35,61,54,70,84,118

pLDDT: mean 93.68, std 8.44, range [56.31, 98.94]

Foldseek 3Di:
DQADAADQAEEEEEDEAAFAPLQPVLLVVLCRSLNYHYFYEYCDPAQWHAYNVGDIDGGPYYPVPDDCVSHQEYEYEDGPGLCVCPVVPPVVSLVNVLVQLPPPDRHAYEYEALNVLVCQVSVSQVQAAEDHEPPNQVSNPNRYDPDQWDDGRRYIYGYDSVCSNVRSLVVSCVVPRDVSSVVSCVVVVPDDD/DQADAADQAEEEEEDEAAFAPLQPVLLVVLCRSLNYHYFYEYCDPAQWHAYNVGDIDGGPYYPVPDDCVSHQEYEYEDGPGLCVCPVVPPVVSLVNVLVQLPVPPRHAYEYEALNVLVCQVSVSQVQAAEDHEPPNQVSNPNRYDPDQWDDGRRYIYGYDSVCSNVRSLVVSCVVPRDVSSVVSCVVVVPDDD

Nearest PDB structures (foldseek):
  4e08-assembly1_B  TM=9.084E-01  e=1.178E-14  Drosophila melanogaster
  4y1r-assembly1_A  TM=9.120E-01  e=2.023E-13  Staphylococcus aureus subsp. aureus Mu50
  4y1g-assembly1_A  TM=9.115E-01  e=4.601E-13  Staphylococcus aureus subsp. aureus Mu50
  4y1e-assembly1_B  TM=8.910E-01  e=1.264E-12  Staphylococcus aureus subsp. aureus Mu50
  4y1f-assembly1_B  TM=9.125E-01  e=4.201E-12  Staphylococcus aureus subsp. aureus Mu50